Protein AF-A0A6M3J156-F1 (afdb_monomer)

Organism: NCBI:txid1070528

Solvent-accessible surface area (backbone atoms only — not comparable to full-atom values): 39904 Å² total; per-residue (Å²): 106,70,69,60,56,53,60,72,63,63,73,82,88,78,74,69,78,60,40,67,60,94,27,35,82,53,83,88,66,92,50,74,64,64,34,71,60,51,13,50,54,47,47,58,59,47,55,70,40,70,63,52,35,49,50,48,45,69,60,46,48,43,61,65,64,32,46,73,48,71,48,43,86,45,70,65,60,29,54,51,50,44,39,40,52,64,68,54,26,65,48,68,61,48,44,61,50,54,50,41,9,41,59,59,0,28,28,40,24,41,61,38,74,40,79,56,97,94,34,68,35,48,62,41,73,44,77,52,64,72,80,31,55,67,30,50,36,59,20,91,91,44,60,85,41,62,36,30,35,35,32,54,43,82,55,97,92,39,82,42,80,44,79,46,54,26,88,37,44,41,75,42,47,26,80,53,61,66,51,38,69,57,32,42,34,59,47,60,68,27,49,61,32,49,55,51,23,57,50,30,52,53,51,33,55,52,43,50,59,48,37,71,70,23,43,75,42,77,48,76,42,99,79,74,53,77,65,54,54,53,50,52,51,52,49,52,72,66,64,62,96,55,101,83,60,80,84,88,75,58,92,69,46,44,81,47,61,50,64,49,65,94,64,90,63,86,70,29,62,68,53,38,52,53,19,49,49,49,34,22,47,53,69,52,40,52,61,80,56,61,79,77,53,101,78,70,56,67,71,59,48,51,56,45,46,53,57,38,50,53,53,51,48,55,52,47,50,53,52,39,51,46,43,30,62,62,46,46,47,55,48,32,50,72,63,39,89,68,22,86,78,56,69,60,39,61,48,79,46,63,68,64,79,84,52,62,63,62,51,50,52,50,49,51,51,34,40,76,67,64,75,44,75,98,44,72,67,60,49,52,51,48,28,59,72,71,71,46,79,84,80,82,91,69,83,90,77,84,89,78,88,84,84,87,83,83,90,82,84,90,81,90,83,80,91,78,49,50,71,47,64,50,30,72,97,64,76,26,36,49,76,80,50,82,76,55,36,32,43,47,60,62,42,52,52,49,48,47,53,54,43,11,52,53,42,24,43,45,49,62,80,41,36,56,64,52,25,53,50,53,45,50,45,46,51,62,25,54,66,81,75,53,62,71,50,42,76,68,54,69,81,58,72,76,71,48,53,64,35,31,55,54,33,36,53,52,39,51,54,38,17,53,46,21,26,47,51,46,54,52,27,52,53,20,57,79,66,72,46,61,54,45,95,88,44,49,75,66,73,55,78,64,58,52,53,50,57,51,56,62,68,73,53,80,78,80,49,67,65,61,57,49,47,41,49,51,51,36,47,50,55,50,51,55,52,42,55,54,52,35,51,53,51,41,53,52,49,52,53,47,42,75,74,47,52,92,71,73,49,75,67,55,51,49,52,51,32,60,52,52,53,61,72,47,59,69,59,41,40,25,54,25,26,40,56,34,34,32,28,24,35,53,16,29,48,59,40,44,65,76,42,48,96,42,44,72,35,28,26,32,39,43,63,75,32,55,62,38,29,72,60,50,60,74,39,48,64,47,73,35,51,79,90,36,75,67,37,62,42,56,39,27,64,36,74,72,35,50,36,60,77,71,67,59,17,64,56,49,46,43,76,46,77,43,70,54,88,130

InterPro domains:
  IPR009279 Portal protein, Mu bacteriophage [PF06074] (43-366)

Radius of gyration: 37.08 Å; Cα contacts (8 Å, |Δi|>4): 904; chains: 1; bounding box: 88×98×111 Å

pLDDT: mean 84.07, std 14.84, range [25.12, 97.62]

Sequence (708 aa):
MAEREARQLIGEVGAPGTKFFHGFIDGPEFNPKLEGKTGVENIRKMRVDPQVQAAELIVTLPIRTATYSVSANDPQIQADLEEALFRRLDWDRFLRHAMLAFPFGYELMEKVVVEDQGKFWFGRLAHRDQETIERWTPNPDDQERIGSISQQVWKDGATRMLEIPGEKLFHLAWEQVGNNFAGRSGLRAAYKPWFVKETAERIGAIGIERYGLGVPKWSLPKQYSAGDLAAAVASAQSFRAGEKAYIIQPDGFEFAVVGSGEADHYQPLPWVRYSDEMIATSVLAMVLSLGKTETGSRALGETMLDLFMISLGAVADWLVAAVNDQLVRPWLRWNYPNGDDIEAGVEWSNLQLKNIQMTSEALDRLGRGLFITPDDATEDVLRTWLSLPEREKQAPASAREPERPGRRVLRDTCSGHIHAAAADNGRWWRPVRPEEQFLALREIDGRIDDGRDQVASSFRSRRKEWADDLVRQLRDAMADGDYSDVADVAIPTSFIKPARTEIVTNLREVYRYGRRAVQDERRRQKRGSRVSAQDDGARDAEERSAARLLRDEPLDSEEVSTLFTTRATRYLKSLAARMEAIAIERAMGILRSKGDLVTDSDYAEIADSLVDALDASAVNDATVLVSEALGLGRDAAAQAAADEIGSAYYSTILDRNICDVCIQSDGEEVALASERYYELMPPNKGCESIASGSNRCRCLLVYIFEEK

Mean predicted aligned error: 18.74 Å

Secondary structure (DSSP, 8-state):
-HHHHHHHTSS--S----EEETTEEESS-S-GGGSHHHHHHHHHHHTTSHHHHHHHHHHHHHHHHSEEEEEESSHHHHHHHHIIIIISS-HHHHHHHHTTHHHHSEEEEEEEEEEETTEEEEEEEEEE-GGGEEEEEE-SS-TTSEEEEEEEEEETTEEEEEEEEGGGEEEEETT--TT-TT---TTTTTHHHHHHHHHHHHHHHHHHHHHHH-EEEEEPPSS--HHHHHHHHHHHHH---STT------TT-EEEEES-SSS----SHHHHHHHHHHHHHHTT-GGGGTTSSTT--HHHHHHHHHHHHHHHHHHHHHHHHHHIIIIIHHHHHHHSTTGGG--EEEEEE--S---HHHHHHHHHHHHHTTSS---HHHHHHHHHHHTPPPPP-PPPPPP-PPPPPP--------SS-B-PPPBTTTTBSSPPPTTGGGS-HHHHHHHHHHHHHHHHHHHHTTHHHHHHHHHHHHHHHTSSS-GGGGGG----HHHHHHHHHHHHHHHHHHHHHHHHHHHHHHHHHHTT-PPPTTTTT---HHHHHHHHHHHSS----HHHHHHHHHHHHHHHHHHHHHHHHHHHHHHHHHHHHHTT---HHHHHHHHHHHHHTTHHHHHHHHHHHHHHHHHHHHHHHHHTTGGGEEEEEEE-TT-SSB-HHHHHTTT-EE-TTSHHHHHHSSSPTT-HHHHTT------EEEEEEPP-

Foldseek 3Di:
DVVVVVVVVPDDPDALPFDQDVQATPDPDPDPCCGALSVVVLLVVLCVDPLLVVLLCVLLVLLLVWDKAKDFPDPVLRVVVCCQAPVQEPNSVVSVQQSVCQSQQKWKWFFDWDDDPNAIGGNYTHTDDSNQWDGFDADPVGRLFTQWTWGFDCDPNDTDTDIDGRLRILMDGECDRGNPSSGHHLCNQLSVLSVQLVVLVVVVVVLCVPQVQAQKDKDAAPDDDPVRVVVSVVCRVPDDDDPPDDDDADPRMDIDGHNHDPDPGDDSVVSNLVSSCSSCVSSLNNLVVPPVDPDDDVVVSVVSVVVSLVVSVVVSVSSQVSCCVSPVQVSLVRGDDPSVPIDMGMDIDDSDDPPVVVVVVVCVVCCLVVVDDDDPVVVQVVCVVVVHDGDDDDDDDDDDDDDHDDDDDDDDDDDFFALQADDDPGQWSDDQDLLSQLFLLVVLLVLLLVLLVQLLVLCLVCLLVLLVQLLVQLCVCPVVVNVPSLLVRFRDPVSLVSSLVSNLVSLVVLLLVLLLRLVSSQVCLVVVNGQDPVCSPPDDPVSVVVSVVSVPDDPPPPVSSVVSSVLSSVLVRVLRVVLSVLLSVLSVVCCVVQPSNDDPVSSVVSSVCSSPVCSLLSSLSSSQSSLLSSLNSNLVNCVVVLVFFPWKAKAPRSPSGAGPVSVVRHGPIGRRPDPVNVCSRPVHVPGVCVVVSSNRDDMYIRTDTHDD

Structure (mmCIF, N/CA/C/O backbone):
data_AF-A0A6M3J156-F1
#
_entry.id   AF-A0A6M3J156-F1
#
loop_
_atom_site.group_PDB
_atom_site.id
_atom_site.type_symbol
_atom_site.label_atom_id
_atom_site.label_alt_id
_atom_site.label_comp_id
_atom_site.label_asym_id
_atom_site.label_entity_id
_atom_site.label_seq_id
_atom_site.pdbx_PDB_ins_code
_atom_site.Cartn_x
_atom_site.Cartn_y
_atom_site.Cartn_z
_atom_site.occupancy
_atom_site.B_iso_or_equiv
_atom_site.auth_seq_id
_atom_site.auth_comp_id
_atom_site.auth_asym_id
_atom_site.auth_atom_id
_atom_site.pdbx_PDB_model_num
ATOM 1 N N . MET A 1 1 ? -18.334 50.819 15.637 1.00 69.81 1 MET A N 1
ATOM 2 C CA . MET A 1 1 ? -17.544 50.502 14.427 1.00 69.81 1 MET A CA 1
ATOM 3 C C . MET A 1 1 ? -17.736 49.052 14.030 1.00 69.81 1 MET A C 1
ATOM 5 O O . MET A 1 1 ? -18.282 48.861 12.959 1.00 69.81 1 MET A O 1
ATOM 9 N N . ALA A 1 2 ? -17.476 48.087 14.918 1.00 73.88 2 ALA A N 1
ATOM 10 C CA . ALA A 1 2 ? -17.680 46.654 14.658 1.00 73.88 2 ALA A CA 1
ATOM 11 C C . ALA A 1 2 ? -19.060 46.279 14.071 1.00 73.88 2 ALA A C 1
ATOM 13 O O . ALA A 1 2 ? -19.130 45.544 13.099 1.00 73.88 2 ALA A O 1
ATOM 14 N N . GLU A 1 3 ? -20.168 46.832 14.581 1.00 83.25 3 GLU A N 1
ATOM 15 C CA . GLU A 1 3 ? -21.504 46.551 14.018 1.00 83.25 3 GLU A CA 1
ATOM 16 C C . GLU A 1 3 ? -21.686 47.113 12.597 1.00 83.25 3 GLU A C 1
ATOM 18 O O . GLU A 1 3 ? -22.326 46.503 11.747 1.00 83.25 3 GLU A O 1
ATOM 23 N N . ARG A 1 4 ? -21.106 48.284 12.313 1.00 82.25 4 ARG A N 1
ATOM 24 C CA . ARG A 1 4 ? -21.159 48.898 10.981 1.00 82.25 4 ARG A CA 1
ATOM 25 C C . ARG A 1 4 ? -20.287 48.127 9.992 1.00 82.25 4 ARG A C 1
ATOM 27 O O . ARG A 1 4 ? -20.709 47.954 8.857 1.00 82.25 4 ARG A O 1
ATOM 34 N N . GLU A 1 5 ? -19.116 47.673 10.430 1.00 83.81 5 GLU A N 1
ATOM 35 C CA . GLU A 1 5 ? -18.239 46.781 9.665 1.00 83.81 5 GLU A CA 1
ATOM 36 C C . GLU A 1 5 ? -18.951 45.456 9.373 1.00 83.81 5 GLU A C 1
ATOM 38 O O . GLU A 1 5 ? -19.035 45.063 8.219 1.00 83.81 5 GLU A O 1
ATOM 43 N N . ALA A 1 6 ? -19.589 44.833 10.369 1.00 84.81 6 ALA A N 1
ATOM 44 C CA . ALA A 1 6 ? -20.361 43.606 10.173 1.00 84.81 6 ALA A CA 1
ATOM 45 C C . ALA A 1 6 ? -21.540 43.798 9.203 1.00 84.81 6 ALA A C 1
ATOM 47 O O . ALA A 1 6 ? -21.751 42.977 8.318 1.00 84.81 6 ALA A O 1
ATOM 48 N N . ARG A 1 7 ? -22.278 44.913 9.301 1.00 84.81 7 ARG A N 1
ATOM 49 C CA . ARG A 1 7 ? -23.376 45.227 8.367 1.00 84.81 7 ARG A CA 1
ATOM 50 C C . ARG A 1 7 ? -22.904 45.432 6.926 1.00 84.81 7 ARG A C 1
ATOM 52 O O . ARG A 1 7 ? -23.684 45.193 6.013 1.00 84.81 7 ARG A O 1
ATOM 59 N N . GLN A 1 8 ? -21.664 45.879 6.714 1.00 85.44 8 GLN A N 1
ATOM 60 C CA . GLN A 1 8 ? -21.074 45.998 5.375 1.00 85.44 8 GLN A CA 1
ATOM 61 C C . GLN A 1 8 ? -20.687 44.643 4.767 1.00 85.44 8 GLN A C 1
ATOM 63 O O . GLN A 1 8 ? -20.471 44.578 3.562 1.00 85.44 8 GLN A O 1
ATOM 68 N N . LEU A 1 9 ? -20.618 43.587 5.579 1.00 85.62 9 LEU A N 1
ATOM 69 C CA . LEU A 1 9 ? -20.323 42.216 5.157 1.00 85.62 9 LEU A CA 1
ATOM 70 C C . LEU A 1 9 ? -21.594 41.368 4.948 1.00 85.62 9 LEU A C 1
ATOM 72 O O . LEU A 1 9 ? -21.487 40.172 4.701 1.00 85.62 9 LEU A O 1
ATOM 76 N N . ILE A 1 10 ? -22.796 41.950 5.076 1.00 86.94 10 ILE A N 1
ATOM 77 C CA . ILE A 1 10 ? -24.058 41.229 4.859 1.00 86.94 10 ILE A CA 1
ATOM 78 C C . ILE A 1 10 ? -24.298 41.042 3.359 1.00 86.94 10 ILE A C 1
ATOM 80 O O . ILE A 1 10 ? -24.447 42.021 2.627 1.00 86.94 10 ILE A O 1
ATOM 84 N N . GLY A 1 11 ? -24.450 39.782 2.953 1.00 80.81 11 GLY A N 1
ATOM 85 C CA . GLY A 1 11 ? -24.764 39.389 1.584 1.00 80.81 11 GLY A CA 1
ATOM 86 C C . GLY A 1 11 ? -23.532 39.313 0.687 1.00 80.81 11 GLY A C 1
ATOM 87 O O . GLY A 1 11 ? -22.552 40.041 0.852 1.00 80.81 11 GLY A O 1
ATOM 88 N N . GLU A 1 12 ? -23.590 38.417 -0.289 1.00 80.56 12 GLU A N 1
ATOM 89 C CA . GLU A 1 12 ? -22.536 38.264 -1.283 1.00 80.56 12 GLU A CA 1
ATOM 90 C C . GLU A 1 12 ? -22.687 39.311 -2.391 1.00 80.56 12 GLU A C 1
ATOM 92 O O . GLU A 1 12 ? -23.768 39.515 -2.941 1.00 80.56 12 GLU A O 1
ATOM 97 N N . VAL A 1 13 ? -21.591 40.001 -2.718 1.00 84.00 13 VAL A N 1
ATOM 98 C CA . VAL A 1 13 ? -21.544 40.969 -3.833 1.00 84.00 13 VAL A CA 1
ATOM 99 C C . VAL A 1 13 ? -21.014 40.319 -5.117 1.00 84.00 13 VAL A C 1
ATOM 101 O O . VAL A 1 13 ? -21.367 40.736 -6.219 1.00 84.00 13 VAL A O 1
ATOM 104 N N . GLY A 1 14 ? -20.122 39.334 -4.979 1.00 82.31 14 GLY A N 1
ATOM 105 C CA . GLY A 1 14 ? -19.512 38.610 -6.094 1.00 82.31 14 GLY A CA 1
ATOM 106 C C . GLY A 1 14 ? -20.359 37.431 -6.572 1.00 82.31 14 GLY A C 1
ATOM 107 O O . GLY A 1 14 ? -21.417 37.151 -6.025 1.00 82.31 14 GLY A O 1
ATOM 108 N N . ALA A 1 15 ? -19.863 36.730 -7.592 1.00 81.38 15 ALA A N 1
ATOM 109 C CA . ALA A 1 15 ? -20.414 35.452 -8.034 1.00 81.38 15 ALA A CA 1
ATOM 110 C C . ALA A 1 15 ? -19.278 34.419 -8.176 1.00 81.38 15 ALA A C 1
ATOM 112 O O . ALA A 1 15 ? -18.161 34.818 -8.525 1.00 81.38 15 ALA A O 1
ATOM 113 N N . PRO A 1 16 ? -19.537 33.109 -8.005 1.00 80.69 16 PRO A N 1
ATOM 114 C CA . PRO A 1 16 ? -18.493 32.068 -8.003 1.00 80.69 16 PRO A CA 1
ATOM 115 C C . PRO A 1 16 ? -17.744 31.846 -9.330 1.00 80.69 16 PRO A C 1
ATOM 117 O O . PRO A 1 16 ? -16.822 31.039 -9.400 1.00 80.69 16 PRO A O 1
ATOM 120 N N . GLY A 1 17 ? -18.119 32.547 -10.406 1.00 80.75 17 GLY A N 1
ATOM 121 C CA . GLY A 1 17 ? -17.396 32.555 -11.685 1.00 80.75 17 GLY A CA 1
ATOM 122 C C . GLY A 1 17 ? -17.684 31.371 -12.617 1.00 80.75 17 GLY A C 1
ATOM 123 O O . GLY A 1 17 ? -17.325 31.432 -13.794 1.00 80.75 17 GLY A O 1
ATOM 124 N N . THR A 1 18 ? -18.371 30.329 -12.140 1.00 85.81 18 THR A N 1
ATOM 125 C CA . THR A 1 18 ? -18.847 29.210 -12.967 1.00 85.81 18 THR A CA 1
ATOM 126 C C . THR A 1 18 ? -19.928 29.682 -13.937 1.00 85.81 18 THR A C 1
ATOM 128 O O . THR A 1 18 ? -20.921 30.290 -13.535 1.00 85.81 18 THR A O 1
ATOM 131 N N . LYS A 1 19 ? -19.756 29.394 -15.230 1.00 85.69 19 LYS A N 1
ATOM 132 C CA . LYS A 1 19 ? -20.723 29.771 -16.264 1.00 85.69 19 LYS A CA 1
ATOM 133 C C . LYS A 1 19 ? -21.687 28.624 -16.524 1.00 85.69 19 LYS A C 1
ATOM 135 O O . LYS A 1 19 ? -21.266 27.511 -16.816 1.00 85.69 19 LYS A O 1
ATOM 140 N N . PHE A 1 20 ? -22.980 28.925 -16.476 1.00 86.62 20 PHE A N 1
ATOM 141 C CA . PHE A 1 20 ? -24.035 28.004 -16.882 1.00 86.62 20 PHE A CA 1
ATOM 142 C C . PHE A 1 20 ? -24.630 28.483 -18.205 1.00 86.62 20 PHE A C 1
ATOM 144 O O . PHE A 1 20 ? -25.342 29.486 -18.246 1.00 86.62 20 PHE A O 1
ATOM 151 N N . PHE A 1 21 ? -24.355 27.772 -19.296 1.00 85.06 21 PHE A N 1
ATOM 152 C CA . PHE A 1 21 ? -24.953 28.051 -20.600 1.00 85.06 21 PHE A CA 1
ATOM 153 C C . PHE A 1 21 ? -26.092 27.062 -20.859 1.00 85.06 21 PHE A C 1
ATOM 155 O O . PHE A 1 21 ? -25.854 25.882 -21.087 1.00 85.06 21 PHE A O 1
ATOM 162 N N . HIS A 1 22 ? -27.349 27.514 -20.775 1.00 85.06 22 HIS A N 1
ATOM 163 C CA . HIS A 1 22 ? -28.542 26.649 -20.878 1.00 85.06 22 HIS A CA 1
ATOM 164 C C . HIS A 1 22 ? -28.517 25.412 -19.951 1.00 85.06 22 HIS A C 1
ATOM 166 O O . HIS A 1 22 ? -29.033 24.349 -20.303 1.00 85.06 22 HIS A O 1
ATOM 172 N N . GLY A 1 23 ? -27.920 25.556 -18.764 1.00 83.50 23 GLY A N 1
ATOM 173 C CA . GLY A 1 23 ? -27.768 24.486 -17.774 1.00 83.50 23 GLY A CA 1
ATOM 174 C C . GLY A 1 23 ? -26.565 23.562 -17.999 1.00 83.50 23 GLY A C 1
ATOM 175 O O . GLY A 1 23 ? -26.353 22.647 -17.209 1.00 83.50 23 GLY A O 1
ATOM 176 N N . PHE A 1 24 ? -25.756 23.793 -19.035 1.00 86.69 24 PHE A N 1
ATOM 177 C CA . PHE A 1 24 ? -24.446 23.159 -19.183 1.00 86.69 24 PHE A CA 1
ATOM 178 C C . PHE A 1 24 ? -23.390 23.979 -18.443 1.00 86.69 24 PHE A C 1
ATOM 180 O O . PHE A 1 24 ? -23.372 25.205 -18.552 1.00 86.69 24 PHE A O 1
ATOM 187 N N . ILE A 1 25 ? -22.521 23.303 -17.695 1.00 86.50 25 ILE A N 1
ATOM 188 C CA . ILE A 1 25 ? -21.391 23.936 -17.013 1.00 86.50 25 ILE A CA 1
ATOM 189 C C . ILE A 1 25 ? -20.297 24.177 -18.060 1.00 86.50 25 ILE A C 1
ATOM 191 O O . ILE A 1 25 ? -19.773 23.221 -18.621 1.00 86.50 25 ILE A O 1
ATOM 195 N N . ASP A 1 26 ? -19.982 25.441 -18.330 1.00 75.56 26 ASP A N 1
ATOM 196 C CA . ASP A 1 26 ? -19.027 25.873 -19.356 1.00 75.56 26 ASP A CA 1
ATOM 197 C C . ASP A 1 26 ? -17.681 26.288 -18.734 1.00 75.56 26 ASP A C 1
ATOM 199 O O . ASP A 1 26 ? -17.637 27.009 -17.730 1.00 75.56 26 ASP A O 1
ATOM 203 N N . GLY A 1 27 ? -16.577 25.860 -19.355 1.00 66.19 27 GLY A N 1
ATOM 204 C CA . GLY A 1 27 ? -15.233 26.383 -19.097 1.00 66.19 27 GLY A CA 1
ATOM 205 C C . GLY A 1 27 ? -14.320 25.748 -18.026 1.00 66.19 27 GLY A C 1
ATOM 206 O O . GLY A 1 27 ? -13.192 26.240 -17.932 1.00 66.19 27 GLY A O 1
ATOM 207 N N . PRO A 1 28 ? -14.672 24.711 -17.230 1.00 70.31 28 PRO A N 1
ATOM 208 C CA . PRO A 1 28 ? -13.710 24.125 -16.287 1.00 70.31 28 PRO A CA 1
ATOM 209 C C . PRO A 1 28 ? -12.743 23.119 -16.939 1.00 70.31 28 PRO A C 1
ATOM 211 O O . PRO A 1 28 ? -11.642 22.909 -16.430 1.00 70.31 28 PRO A O 1
ATOM 214 N N . GLU A 1 29 ? -13.127 22.496 -18.058 1.00 86.00 29 GLU A N 1
ATOM 215 C CA . GLU A 1 29 ? -12.377 21.409 -18.692 1.00 86.00 29 GLU A CA 1
ATOM 216 C C . GLU A 1 29 ? -11.803 21.834 -20.054 1.00 86.00 29 GLU A C 1
ATOM 218 O O . GLU A 1 29 ? -12.529 22.253 -20.947 1.00 86.00 29 GLU A O 1
ATOM 223 N N . PHE A 1 30 ? -10.482 21.708 -20.231 1.00 86.00 30 PHE A N 1
ATOM 224 C CA . PHE A 1 30 ? -9.795 22.088 -21.475 1.00 86.00 30 PHE A CA 1
ATOM 225 C C . PHE A 1 30 ? -9.715 20.951 -22.498 1.00 86.00 30 PHE A C 1
ATOM 227 O O . PHE A 1 30 ? -9.398 21.189 -23.663 1.00 86.00 30 PHE A O 1
ATOM 234 N N . ASN A 1 31 ? -9.913 19.705 -22.064 1.00 89.44 31 ASN A N 1
ATOM 235 C CA . ASN A 1 31 ? -9.905 18.536 -22.926 1.00 89.44 31 ASN A CA 1
ATOM 236 C C . ASN A 1 31 ? -11.350 18.140 -23.267 1.00 89.44 31 ASN A C 1
ATOM 238 O O . ASN A 1 31 ? -12.006 17.531 -22.423 1.00 89.44 31 ASN A O 1
ATOM 242 N N . PRO A 1 32 ? -11.819 18.340 -24.514 1.00 89.75 32 PRO A N 1
ATOM 243 C CA . PRO A 1 32 ? -13.193 18.005 -24.906 1.00 89.75 32 PRO A CA 1
ATOM 244 C C . PRO A 1 32 ? -13.549 16.523 -24.721 1.00 89.75 32 PRO A C 1
ATOM 246 O O . PRO A 1 32 ? -14.716 16.156 -24.630 1.00 89.75 32 PRO A O 1
ATOM 249 N N . LYS A 1 33 ? -12.545 15.635 -24.655 1.00 91.38 33 LYS A N 1
ATOM 250 C CA . LYS A 1 33 ? -12.758 14.206 -24.379 1.00 91.38 33 LYS A CA 1
ATOM 251 C C . LYS A 1 33 ? -13.113 13.923 -22.918 1.00 91.38 33 LYS A C 1
ATOM 253 O O . LYS A 1 33 ? -13.536 12.815 -22.617 1.00 91.38 33 LYS A O 1
ATOM 258 N N . LEU A 1 34 ? -12.905 14.876 -22.019 1.00 91.00 34 LEU A N 1
ATOM 259 C CA . LEU A 1 34 ? -13.173 14.750 -20.585 1.00 91.00 34 LEU A CA 1
ATOM 260 C C . LEU A 1 34 ? -14.306 15.667 -20.120 1.00 91.00 34 LEU A C 1
ATOM 262 O O . LEU A 1 34 ? -14.594 15.732 -18.931 1.00 91.00 34 LEU A O 1
ATOM 266 N N . GLU A 1 35 ? -14.972 16.332 -21.059 1.00 88.50 35 GLU A N 1
ATOM 267 C CA . GLU A 1 35 ? -16.055 17.262 -20.790 1.00 88.50 35 GLU A CA 1
ATOM 268 C C . GLU A 1 35 ? -17.420 16.560 -20.848 1.00 88.50 35 GLU A C 1
ATOM 270 O O . GLU A 1 35 ? -17.689 15.740 -21.737 1.00 88.50 35 GLU A O 1
ATOM 275 N N . GLY A 1 36 ? -18.294 16.889 -19.892 1.00 87.19 36 GLY A N 1
ATOM 276 C CA . GLY A 1 36 ? -19.679 16.421 -19.845 1.00 87.19 36 GLY A CA 1
ATOM 277 C C . GLY A 1 36 ? -19.823 14.901 -19.990 1.00 87.19 36 GLY A C 1
ATOM 278 O O . GLY A 1 36 ? -19.045 14.120 -19.438 1.00 87.19 36 GLY A O 1
ATOM 279 N N . LYS A 1 37 ? -20.822 14.468 -20.768 1.00 88.19 37 LYS A N 1
ATOM 280 C CA . LYS A 1 37 ? -21.113 13.042 -20.996 1.00 88.19 37 LYS A CA 1
ATOM 281 C C . LYS A 1 37 ? -19.975 12.288 -21.682 1.00 88.19 37 LYS A C 1
ATOM 283 O O . LYS A 1 37 ? -19.710 11.141 -21.333 1.00 88.19 37 LYS A O 1
ATOM 288 N N . THR A 1 38 ? -19.280 12.934 -22.619 1.00 90.81 38 THR A N 1
ATOM 289 C CA . THR A 1 38 ? -18.108 12.354 -23.291 1.00 90.81 38 THR A CA 1
ATOM 290 C C . THR A 1 38 ? -17.018 12.015 -22.277 1.00 90.81 38 THR A C 1
ATOM 292 O O . THR A 1 38 ? -16.377 10.968 -22.373 1.00 90.81 38 THR A O 1
ATOM 295 N N . GLY A 1 39 ? -16.833 12.880 -21.275 1.00 92.31 39 GLY A N 1
ATOM 296 C CA . GLY A 1 39 ? -15.929 12.620 -20.164 1.00 92.31 39 GLY A CA 1
ATOM 297 C C . GLY A 1 39 ? -16.341 11.416 -19.335 1.00 92.31 39 GLY A C 1
ATOM 298 O O . GLY A 1 39 ? -15.516 10.529 -19.129 1.00 92.31 39 GLY A O 1
ATOM 299 N N . VAL A 1 40 ? -17.613 11.332 -18.938 1.00 93.12 40 VAL A N 1
ATOM 300 C CA . VAL A 1 40 ? -18.149 10.178 -18.191 1.00 93.12 40 VAL A CA 1
ATOM 301 C C . VAL A 1 40 ? -17.904 8.864 -18.945 1.00 93.12 40 VAL A C 1
ATOM 303 O O . VAL A 1 40 ? -17.411 7.897 -18.359 1.00 93.12 40 VAL A O 1
ATOM 306 N N . GLU A 1 41 ? -18.155 8.837 -20.256 1.00 93.94 41 GLU A N 1
ATOM 307 C CA . GLU A 1 41 ? -17.917 7.658 -21.095 1.00 93.94 41 GLU A CA 1
ATOM 308 C C . GLU A 1 41 ? -16.427 7.271 -21.141 1.00 93.94 41 GLU A C 1
ATOM 310 O O . GLU A 1 41 ? -16.072 6.098 -21.003 1.00 93.94 41 GLU A O 1
ATOM 315 N N . ASN A 1 42 ? -15.528 8.246 -21.310 1.00 94.56 42 ASN A N 1
ATOM 316 C CA . ASN A 1 42 ? -14.091 7.975 -21.364 1.00 94.56 42 ASN A CA 1
ATOM 317 C C . ASN A 1 42 ? -13.526 7.539 -20.011 1.00 94.56 42 ASN A C 1
ATOM 319 O O . ASN A 1 42 ? -12.725 6.607 -19.977 1.00 94.56 42 ASN A O 1
ATOM 323 N N . ILE A 1 43 ? -13.983 8.125 -18.902 1.00 95.94 43 ILE A N 1
ATOM 324 C CA . ILE A 1 43 ? -13.648 7.639 -17.559 1.00 95.94 43 ILE A CA 1
ATOM 325 C C . ILE A 1 43 ? -14.086 6.182 -17.402 1.00 95.94 43 ILE A C 1
ATOM 327 O O . ILE A 1 43 ? -13.319 5.360 -16.907 1.00 95.94 43 ILE A O 1
ATOM 331 N N . ARG A 1 44 ? -15.281 5.809 -17.871 1.00 94.62 44 ARG A N 1
ATOM 332 C CA . ARG A 1 44 ? -15.729 4.413 -17.803 1.00 94.62 44 ARG A CA 1
ATOM 333 C C . ARG A 1 44 ? -14.819 3.465 -18.582 1.00 94.62 44 ARG A C 1
ATOM 335 O O . ARG A 1 44 ? -14.533 2.379 -18.087 1.00 94.62 44 ARG A O 1
ATOM 342 N N . LYS A 1 45 ? -14.337 3.872 -19.761 1.00 95.06 45 LYS A N 1
ATOM 343 C CA . LYS A 1 45 ? -13.345 3.098 -20.529 1.00 95.06 45 LYS A CA 1
ATOM 344 C C . LYS A 1 45 ? -12.040 2.943 -19.753 1.00 95.06 45 LYS A C 1
ATOM 346 O O . LYS A 1 45 ? -11.516 1.838 -19.684 1.00 95.06 45 LYS A O 1
ATOM 351 N N . MET A 1 46 ? -11.561 4.014 -19.116 1.00 96.38 46 MET A N 1
ATOM 352 C CA . MET A 1 46 ? -10.348 3.966 -18.294 1.00 96.38 46 MET A CA 1
ATOM 353 C C . MET A 1 46 ? -10.457 2.959 -17.146 1.00 96.38 46 MET A C 1
ATOM 355 O O . MET A 1 46 ? -9.484 2.282 -16.852 1.00 96.38 46 MET A O 1
ATOM 359 N N . ARG A 1 47 ? -11.630 2.813 -16.518 1.00 94.81 47 ARG A N 1
ATOM 360 C CA . ARG A 1 47 ? -11.844 1.883 -15.388 1.00 94.81 47 ARG A CA 1
ATOM 361 C C . ARG A 1 47 ? -11.691 0.399 -15.749 1.00 94.81 47 ARG A C 1
ATOM 363 O O . ARG A 1 47 ? -11.681 -0.437 -14.851 1.00 94.81 47 ARG A O 1
ATOM 370 N N . VAL A 1 48 ? -11.599 0.067 -17.038 1.00 94.19 48 VAL A N 1
ATOM 371 C CA . VAL A 1 48 ? -11.283 -1.290 -17.511 1.00 94.19 48 VAL A CA 1
ATOM 372 C C . VAL A 1 48 ? -9.779 -1.579 -17.410 1.00 94.19 48 VAL A C 1
ATOM 374 O O . VAL A 1 48 ? -9.394 -2.741 -17.296 1.00 94.19 48 VAL A O 1
ATOM 377 N N . ASP A 1 49 ? -8.927 -0.547 -17.418 1.00 95.62 49 ASP A N 1
ATOM 378 C CA . ASP A 1 49 ? -7.485 -0.709 -17.241 1.00 95.62 49 ASP A CA 1
ATOM 379 C C . ASP A 1 49 ? -7.163 -1.176 -15.804 1.00 95.62 49 ASP A C 1
ATOM 381 O O . ASP A 1 49 ? -7.607 -0.538 -14.843 1.00 95.62 49 ASP A O 1
ATOM 385 N N . PRO A 1 50 ? -6.360 -2.245 -15.621 1.00 94.12 50 PRO A N 1
ATOM 386 C CA . PRO A 1 50 ? -6.072 -2.795 -14.295 1.00 94.12 50 PRO A CA 1
ATOM 387 C C . PRO A 1 50 ? -5.393 -1.815 -13.333 1.00 94.12 50 PRO A C 1
ATOM 389 O O . PRO A 1 50 ? -5.662 -1.842 -12.134 1.00 94.12 50 PRO A O 1
ATOM 392 N N . GLN A 1 51 ? -4.513 -0.945 -13.835 1.00 94.69 51 GLN A N 1
ATOM 393 C CA . GLN A 1 51 ? -3.779 0.003 -13.000 1.00 94.69 51 GLN A CA 1
ATOM 394 C C . GLN A 1 51 ? -4.666 1.189 -12.610 1.00 94.69 51 GLN A C 1
ATOM 396 O O . GLN A 1 51 ? -4.618 1.638 -11.465 1.00 94.69 51 GLN A O 1
ATOM 401 N N . VAL A 1 52 ? -5.512 1.673 -13.524 1.00 96.62 52 VAL A N 1
ATOM 402 C CA . VAL A 1 52 ? -6.542 2.673 -13.201 1.00 96.62 52 VAL A CA 1
ATOM 403 C C . VAL A 1 52 ? -7.535 2.107 -12.188 1.00 96.62 52 VAL A C 1
ATOM 405 O O . VAL A 1 52 ? -7.868 2.782 -11.215 1.00 96.62 52 VAL A O 1
ATOM 408 N N . GLN A 1 53 ? -7.972 0.859 -12.368 1.00 95.38 53 GLN A N 1
ATOM 409 C CA . GLN A 1 53 ? -8.864 0.194 -11.424 1.00 95.38 53 GLN A CA 1
ATOM 410 C C . GLN A 1 53 ? -8.208 0.041 -10.045 1.00 95.38 53 GLN A C 1
ATOM 412 O O . GLN A 1 53 ? -8.851 0.310 -9.033 1.00 95.38 53 GLN A O 1
ATOM 417 N N . ALA A 1 54 ? -6.927 -0.332 -9.984 1.00 94.38 54 ALA A N 1
ATOM 418 C CA . ALA A 1 54 ? -6.182 -0.386 -8.728 1.00 94.38 54 ALA A CA 1
ATOM 419 C C . ALA A 1 54 ? -6.103 0.993 -8.046 1.00 94.38 54 ALA A C 1
ATOM 421 O O . ALA A 1 54 ? -6.320 1.087 -6.838 1.00 94.38 54 ALA A O 1
ATOM 422 N N . ALA A 1 55 ? -5.863 2.059 -8.817 1.00 94.31 55 ALA A N 1
ATOM 423 C CA . ALA A 1 55 ? -5.842 3.438 -8.325 1.00 94.31 55 ALA A CA 1
ATOM 424 C C . ALA A 1 55 ? -7.215 3.916 -7.805 1.00 94.31 55 ALA A C 1
ATOM 426 O O . ALA A 1 55 ? -7.278 4.656 -6.829 1.00 94.31 55 ALA A O 1
ATOM 427 N N . GLU A 1 56 ? -8.324 3.471 -8.402 1.00 95.31 56 GLU A N 1
ATOM 428 C CA . GLU A 1 56 ? -9.674 3.727 -7.880 1.00 95.31 56 GLU A CA 1
ATOM 429 C C . GLU A 1 56 ? -9.956 2.922 -6.602 1.00 95.31 56 GLU A C 1
ATOM 431 O O . GLU A 1 56 ? -10.461 3.454 -5.611 1.00 95.31 56 GLU A O 1
ATOM 436 N N . LEU A 1 57 ? -9.638 1.627 -6.600 1.00 93.69 57 LEU A N 1
ATOM 437 C CA . LEU A 1 57 ? -9.949 0.734 -5.484 1.00 93.69 57 LEU A CA 1
ATOM 438 C C . LEU A 1 57 ? -9.157 1.081 -4.224 1.00 93.69 57 LEU A C 1
ATOM 440 O O . LEU A 1 57 ? -9.716 1.013 -3.130 1.00 93.69 57 LEU A O 1
ATOM 444 N N . ILE A 1 58 ? -7.894 1.491 -4.360 1.00 92.06 58 ILE A N 1
ATOM 445 C CA . ILE A 1 58 ? -7.075 1.865 -3.202 1.00 92.06 58 ILE A CA 1
ATOM 446 C C . ILE A 1 58 ? -7.606 3.118 -2.490 1.00 92.06 58 ILE A C 1
ATOM 448 O O . ILE A 1 58 ? -7.410 3.253 -1.288 1.00 92.06 58 ILE A O 1
ATOM 452 N N . VAL A 1 59 ? -8.325 3.997 -3.197 1.00 92.88 59 VAL A N 1
ATOM 453 C CA . VAL A 1 59 ? -8.996 5.163 -2.600 1.00 92.88 59 VAL A CA 1
ATOM 454 C C . VAL A 1 59 ? -10.364 4.788 -2.035 1.00 92.88 59 VAL A C 1
ATOM 456 O O . VAL A 1 59 ? -10.706 5.162 -0.919 1.00 92.88 59 VAL A O 1
ATOM 459 N N . THR A 1 60 ? -11.163 4.032 -2.787 1.00 93.69 60 THR A N 1
ATOM 460 C CA . THR A 1 60 ? -12.581 3.809 -2.456 1.00 93.69 60 THR A CA 1
ATOM 461 C C . THR A 1 60 ? -12.818 2.704 -1.425 1.00 93.69 60 THR A C 1
ATOM 463 O O . THR A 1 60 ? -13.764 2.798 -0.642 1.00 93.69 60 THR A O 1
ATOM 466 N N . LEU A 1 61 ? -11.994 1.651 -1.395 1.00 92.56 61 LEU A N 1
ATOM 467 C CA . LEU A 1 61 ? -12.181 0.534 -0.464 1.00 92.56 61 LEU A CA 1
ATOM 468 C C . LEU A 1 61 ? -11.954 0.930 1.001 1.00 92.56 61 LEU A C 1
ATOM 470 O O . LEU A 1 61 ? -12.831 0.598 1.798 1.00 92.56 61 LEU A O 1
ATOM 474 N N . PRO A 1 62 ? -10.881 1.661 1.375 1.00 91.56 62 PRO A N 1
ATOM 475 C CA . PRO A 1 62 ? -10.665 2.056 2.767 1.00 91.56 62 PRO A CA 1
ATOM 476 C C . PRO A 1 62 ? -11.822 2.873 3.343 1.00 91.56 62 PRO A C 1
ATOM 478 O O . PRO A 1 62 ? -12.247 2.617 4.467 1.00 91.56 62 PRO A O 1
ATOM 481 N N . ILE A 1 63 ? -12.387 3.788 2.547 1.00 93.44 63 ILE A N 1
ATOM 482 C CA . ILE A 1 63 ? -13.558 4.586 2.935 1.00 93.44 63 ILE A CA 1
ATOM 483 C C . ILE A 1 63 ? -14.758 3.674 3.200 1.00 93.44 63 ILE A C 1
ATOM 485 O O . ILE A 1 63 ? -15.429 3.801 4.215 1.00 93.44 63 ILE A O 1
ATOM 489 N N . ARG A 1 64 ? -15.000 2.685 2.333 1.00 91.88 64 ARG A N 1
ATOM 490 C CA . ARG A 1 64 ? -16.103 1.726 2.510 1.00 91.88 64 ARG A CA 1
ATOM 491 C C . ARG A 1 64 ? -15.929 0.808 3.720 1.00 91.88 64 ARG A C 1
ATOM 493 O O . ARG A 1 64 ? -16.925 0.362 4.277 1.00 91.88 64 ARG A O 1
ATOM 500 N N . THR A 1 65 ? -14.690 0.502 4.101 1.00 88.25 65 THR A N 1
ATOM 501 C CA . THR A 1 65 ? -14.373 -0.348 5.260 1.00 88.25 65 THR A CA 1
ATOM 502 C C . THR A 1 65 ? -14.230 0.423 6.569 1.00 88.25 65 THR A C 1
ATOM 504 O O . THR A 1 65 ? -14.073 -0.206 7.617 1.00 88.25 65 THR A O 1
ATOM 507 N N . ALA A 1 66 ? -14.266 1.758 6.526 1.00 90.06 66 ALA A N 1
ATOM 508 C CA . ALA A 1 66 ? -14.217 2.588 7.719 1.00 90.06 66 ALA A CA 1
ATOM 509 C C . ALA A 1 66 ? -15.394 2.268 8.651 1.00 90.06 66 ALA A C 1
ATOM 511 O O . ALA A 1 66 ? -16.478 1.863 8.225 1.00 90.06 66 ALA A O 1
ATOM 512 N N . THR A 1 67 ? -15.176 2.447 9.950 1.00 88.38 67 THR A N 1
ATOM 513 C CA . THR A 1 67 ? -16.237 2.303 10.947 1.00 88.38 67 THR A CA 1
ATOM 514 C C . THR A 1 67 ? -16.971 3.629 11.073 1.00 88.38 67 THR A C 1
ATOM 516 O O . THR A 1 67 ? -16.346 4.641 11.377 1.00 88.38 67 THR A O 1
ATOM 519 N N . TYR A 1 68 ? -18.284 3.618 10.858 1.00 92.38 68 TYR A N 1
ATOM 520 C CA . TYR A 1 68 ? -19.141 4.791 11.010 1.00 92.38 68 TYR A CA 1
ATOM 521 C C . TYR A 1 68 ? -19.969 4.662 12.284 1.00 92.38 68 TYR A C 1
ATOM 523 O O . TYR A 1 68 ? -20.563 3.613 12.532 1.00 92.38 68 TYR A O 1
ATOM 531 N N . SER A 1 69 ? -20.012 5.726 13.076 1.00 91.62 69 SER A N 1
ATOM 532 C CA . SER A 1 69 ? -20.776 5.805 14.322 1.00 91.62 69 SER A CA 1
ATOM 533 C C . SER A 1 69 ? -21.561 7.106 14.381 1.00 91.62 69 SER A C 1
ATOM 535 O O . SER A 1 69 ? -21.233 8.068 13.691 1.00 91.62 69 SER A O 1
ATOM 537 N N . VAL A 1 70 ? -22.607 7.134 15.200 1.00 94.00 70 VAL A N 1
ATOM 538 C CA . VAL A 1 70 ? -23.392 8.343 15.455 1.00 94.00 70 VAL A CA 1
ATOM 539 C C . VAL A 1 70 ? -23.030 8.895 16.829 1.00 94.00 70 VAL A C 1
ATOM 541 O O . VAL A 1 70 ? -22.886 8.138 17.785 1.00 94.00 70 VAL A O 1
ATOM 544 N N . SER A 1 71 ? -22.926 10.215 16.918 1.00 91.25 71 SER A N 1
ATOM 545 C CA . SER A 1 71 ? -22.747 10.975 18.151 1.00 91.25 71 SER A CA 1
ATOM 546 C C . SER A 1 71 ? -23.916 11.948 18.300 1.00 91.25 71 SER A C 1
ATOM 548 O O . SER A 1 71 ? -24.242 12.663 17.350 1.00 91.25 71 SER A O 1
ATOM 550 N N . ALA A 1 72 ? -24.588 11.951 19.454 1.00 92.56 72 ALA A N 1
ATOM 551 C CA . ALA A 1 72 ? -25.622 12.930 19.790 1.00 92.56 72 ALA A CA 1
ATOM 552 C C . ALA A 1 72 ? -25.700 13.150 21.308 1.00 92.56 72 ALA A C 1
ATOM 554 O O . ALA A 1 72 ? -25.476 12.228 22.089 1.00 92.56 72 ALA A O 1
ATOM 555 N N . ASN A 1 73 ? -26.086 14.357 21.729 1.00 88.62 73 ASN A N 1
ATOM 556 C CA . ASN A 1 73 ? -26.226 14.684 23.156 1.00 88.62 73 ASN A CA 1
ATOM 557 C C . ASN A 1 73 ? -27.405 13.953 23.840 1.00 88.62 73 ASN A C 1
ATOM 559 O O . ASN A 1 73 ? -27.379 13.739 25.052 1.00 88.62 73 ASN A O 1
ATOM 563 N N . ASP A 1 74 ? -28.442 13.583 23.081 1.00 90.94 74 ASP A N 1
ATOM 564 C CA . ASP A 1 74 ? -29.610 12.842 23.574 1.00 90.94 74 ASP A CA 1
ATOM 565 C C . ASP A 1 74 ? -29.533 11.364 23.133 1.00 90.94 74 ASP A C 1
ATOM 567 O O . ASP A 1 74 ? -29.536 11.091 21.925 1.00 90.94 74 ASP A O 1
ATOM 571 N N . PRO A 1 75 ? -29.522 10.398 24.076 1.00 91.62 75 PRO A N 1
ATOM 572 C CA . PRO A 1 75 ? -29.470 8.970 23.762 1.00 91.62 75 PRO A CA 1
ATOM 573 C C . PRO A 1 75 ? -30.612 8.470 22.867 1.00 91.62 75 PRO A C 1
ATOM 575 O O . PRO A 1 75 ? -30.415 7.544 22.080 1.00 91.62 75 PRO A O 1
ATOM 578 N N . GLN A 1 76 ? -31.806 9.060 22.970 1.00 92.31 76 GLN A N 1
ATOM 579 C CA . GLN A 1 76 ? -32.938 8.688 22.124 1.00 92.31 76 GLN A CA 1
ATOM 580 C C . GLN A 1 76 ? -32.700 9.137 20.681 1.00 92.31 76 GLN A C 1
ATOM 582 O O . GLN A 1 76 ? -32.894 8.355 19.752 1.00 92.31 76 GLN A O 1
ATOM 587 N N . ILE A 1 77 ? -32.218 10.370 20.497 1.00 93.62 77 ILE A N 1
ATOM 588 C CA . ILE A 1 77 ? -31.881 10.911 19.175 1.00 93.62 77 ILE A CA 1
ATOM 589 C C . ILE A 1 77 ? -30.752 10.098 18.544 1.00 93.62 77 ILE A C 1
ATOM 591 O O . ILE A 1 77 ? -30.836 9.780 17.359 1.00 93.62 77 ILE A O 1
ATOM 595 N N . GLN A 1 78 ? -29.739 9.715 19.327 1.00 93.88 78 GLN A N 1
ATOM 596 C CA . GLN A 1 78 ? -28.664 8.842 18.861 1.00 93.88 78 GLN A CA 1
ATOM 597 C C . GLN A 1 78 ? -29.216 7.508 18.337 1.00 93.88 78 GLN A C 1
ATOM 599 O O . GLN A 1 78 ? -28.936 7.138 17.199 1.00 93.88 78 GLN A O 1
ATOM 604 N N . ALA A 1 79 ? -30.046 6.819 19.127 1.00 94.19 79 ALA A N 1
ATOM 605 C CA . ALA A 1 79 ? -30.625 5.531 18.745 1.00 94.19 79 ALA A CA 1
ATOM 606 C C . ALA A 1 79 ? -31.524 5.628 17.499 1.00 94.19 79 ALA A C 1
ATOM 608 O O . ALA A 1 79 ? -31.479 4.758 16.626 1.00 94.19 79 ALA A O 1
ATOM 609 N N . ASP A 1 80 ? -32.323 6.692 17.393 1.00 94.56 80 ASP A N 1
ATOM 610 C CA . ASP A 1 80 ? -33.169 6.929 16.224 1.00 94.56 80 ASP A CA 1
ATOM 611 C C . ASP A 1 80 ? -32.334 7.250 14.971 1.00 94.56 80 ASP A C 1
ATOM 613 O O . ASP A 1 80 ? -32.662 6.800 13.873 1.00 94.56 80 ASP A O 1
ATOM 617 N N . LEU A 1 81 ? -31.238 7.999 15.112 1.00 94.56 81 LEU A N 1
ATOM 618 C CA . LEU A 1 81 ? -30.351 8.334 13.999 1.00 94.56 81 LEU A CA 1
ATOM 619 C C . LEU A 1 81 ? -29.540 7.113 13.526 1.00 94.56 81 LEU A C 1
ATOM 621 O O . LEU A 1 81 ? -29.397 6.902 12.319 1.00 94.56 81 LEU A O 1
ATOM 625 N N . GLU A 1 82 ? -29.090 6.257 14.449 1.00 94.81 82 GLU A N 1
ATOM 626 C CA . GLU A 1 82 ? -28.514 4.944 14.127 1.00 94.81 82 GLU A CA 1
ATOM 627 C C . GLU A 1 82 ? -29.514 4.059 13.368 1.00 94.81 82 GLU A C 1
ATOM 629 O O . GLU A 1 82 ? -29.156 3.416 12.377 1.00 94.81 82 GLU A O 1
ATOM 634 N N . GLU A 1 83 ? -30.786 4.039 13.781 1.00 93.94 83 GLU A N 1
ATOM 635 C CA . GLU A 1 83 ? -31.830 3.324 13.044 1.00 93.94 83 GLU A CA 1
ATOM 636 C C . GLU A 1 83 ? -32.025 3.903 11.635 1.00 93.94 83 GLU A C 1
ATOM 638 O O . GLU A 1 83 ? -32.077 3.146 10.658 1.00 93.94 83 GLU A O 1
ATOM 643 N N . ALA A 1 84 ? -32.093 5.232 11.519 1.00 93.25 84 ALA A N 1
ATOM 644 C CA . ALA A 1 84 ? -32.327 5.924 10.258 1.00 93.25 84 ALA A CA 1
ATOM 645 C C . ALA A 1 84 ? -31.220 5.668 9.224 1.00 93.25 84 ALA A C 1
ATOM 647 O O . ALA A 1 84 ? -31.531 5.476 8.045 1.00 93.25 84 ALA A O 1
ATOM 648 N N . LEU A 1 85 ? -29.952 5.658 9.647 1.00 92.81 85 LEU A N 1
ATOM 649 C CA . LEU A 1 85 ? -28.802 5.563 8.742 1.00 92.81 85 LEU A CA 1
ATOM 650 C C . LEU A 1 85 ? -28.244 4.148 8.578 1.00 92.81 85 LEU A C 1
ATOM 652 O O . LEU A 1 85 ? -27.828 3.803 7.476 1.00 92.81 85 LEU A O 1
ATOM 656 N N . PHE A 1 86 ? -28.234 3.320 9.625 1.00 92.94 86 PHE A N 1
ATOM 657 C CA . PHE A 1 86 ? -27.538 2.025 9.587 1.00 92.94 86 PHE A CA 1
ATOM 658 C C . PHE A 1 86 ? -28.465 0.808 9.579 1.00 92.94 86 PHE A C 1
ATOM 660 O O . PHE A 1 86 ? -28.031 -0.270 9.175 1.00 92.94 86 PHE A O 1
ATOM 667 N N . ARG A 1 87 ? -29.732 0.941 10.005 1.00 91.25 87 ARG A N 1
ATOM 668 C CA . ARG A 1 87 ? -30.695 -0.181 9.994 1.00 91.25 87 ARG A CA 1
ATOM 669 C C . ARG A 1 87 ? -31.697 -0.106 8.849 1.00 91.25 87 ARG A C 1
ATOM 671 O O . ARG A 1 87 ? -32.018 -1.134 8.258 1.00 91.25 87 ARG A O 1
ATOM 678 N N . ARG A 1 88 ? -32.221 1.087 8.550 1.00 90.56 88 ARG A N 1
ATOM 679 C CA . ARG A 1 88 ? -33.218 1.286 7.480 1.00 90.56 88 ARG A CA 1
ATOM 680 C C . ARG A 1 88 ? -32.588 1.503 6.108 1.00 90.56 88 ARG A C 1
ATOM 682 O O . ARG A 1 88 ? -33.174 1.109 5.101 1.00 90.56 88 ARG A O 1
ATOM 689 N N . LEU A 1 89 ? -31.400 2.101 6.065 1.00 91.81 89 LEU A N 1
ATOM 690 C CA . LEU A 1 89 ? -30.622 2.247 4.841 1.00 91.81 89 LEU A CA 1
ATOM 691 C C . LEU A 1 89 ? -29.589 1.129 4.709 1.00 91.81 89 LEU A C 1
ATOM 693 O O . LEU A 1 89 ? -28.949 0.716 5.671 1.00 91.81 89 LEU A O 1
ATOM 697 N N . ASP A 1 90 ? -29.391 0.684 3.472 1.00 92.06 90 ASP A N 1
ATOM 698 C CA . ASP A 1 90 ? -28.257 -0.159 3.107 1.00 92.06 90 ASP A CA 1
ATOM 699 C C . ASP A 1 90 ? -27.000 0.720 3.019 1.00 92.06 90 ASP A C 1
ATOM 701 O O . ASP A 1 90 ? -26.734 1.357 1.991 1.00 92.06 90 ASP A O 1
ATOM 705 N N . TRP A 1 91 ? -26.274 0.807 4.136 1.00 93.12 91 TRP A N 1
ATOM 706 C CA . TRP A 1 91 ? -25.128 1.701 4.283 1.00 93.12 91 TRP A CA 1
ATOM 707 C C . TRP A 1 91 ? -23.962 1.337 3.350 1.00 93.12 91 TRP A C 1
ATOM 709 O O . TRP A 1 91 ? -23.411 2.231 2.710 1.00 93.12 91 TRP A O 1
ATOM 719 N N . ASP A 1 92 ? -23.622 0.049 3.166 1.00 91.75 92 ASP A N 1
ATOM 720 C CA . ASP A 1 92 ? -22.569 -0.344 2.201 1.00 91.75 92 ASP A CA 1
ATOM 721 C C . ASP A 1 92 ? -22.962 0.048 0.776 1.00 91.75 92 ASP A C 1
ATOM 723 O O . ASP A 1 92 ? -22.135 0.562 0.017 1.00 91.75 92 ASP A O 1
ATOM 727 N N . ARG A 1 93 ? -24.231 -0.150 0.400 1.00 93.44 93 ARG A N 1
ATOM 728 C CA . ARG A 1 93 ? -24.711 0.270 -0.917 1.00 93.44 93 ARG A CA 1
ATOM 729 C C . ARG A 1 93 ? -24.659 1.783 -1.088 1.00 93.44 93 ARG A C 1
ATOM 731 O O . ARG A 1 93 ? -24.291 2.239 -2.172 1.00 93.44 93 ARG A O 1
ATOM 738 N N . PHE A 1 94 ? -25.010 2.546 -0.054 1.00 95.69 94 PHE A N 1
ATOM 739 C CA . PHE A 1 94 ? -24.850 3.997 -0.054 1.00 95.69 94 PHE A CA 1
ATOM 740 C C . PHE A 1 94 ? -23.385 4.384 -0.275 1.00 95.69 94 PHE A C 1
ATOM 742 O O . PHE A 1 94 ? -23.106 5.100 -1.233 1.00 95.69 94 PHE A O 1
ATOM 749 N N . LEU A 1 95 ? -22.448 3.859 0.521 1.00 95.69 95 LEU A N 1
ATOM 750 C CA . LEU A 1 95 ? -21.020 4.174 0.398 1.00 95.69 95 LEU A CA 1
ATOM 751 C C . LEU A 1 95 ? -20.462 3.783 -0.976 1.00 95.69 95 LEU A C 1
ATOM 753 O O . LEU A 1 95 ? -19.705 4.536 -1.585 1.00 95.69 95 LEU A O 1
ATOM 757 N N . ARG A 1 96 ? -20.867 2.625 -1.509 1.00 94.50 96 ARG A N 1
ATOM 758 C CA . ARG A 1 96 ? -20.467 2.167 -2.845 1.00 94.50 96 ARG A CA 1
ATOM 759 C C . ARG A 1 96 ? -20.876 3.145 -3.942 1.00 94.50 96 ARG A C 1
ATOM 761 O O . ARG A 1 96 ? -20.082 3.379 -4.847 1.00 94.50 96 ARG A O 1
ATOM 768 N N . HIS A 1 97 ? -22.092 3.688 -3.879 1.00 96.38 97 HIS A N 1
ATOM 769 C CA . HIS A 1 97 ? -22.532 4.710 -4.827 1.00 96.38 97 HIS A CA 1
ATOM 770 C C . HIS A 1 97 ? -21.887 6.064 -4.535 1.00 96.38 97 HIS A C 1
ATOM 772 O O . HIS A 1 97 ? -21.384 6.681 -5.462 1.00 96.38 97 HIS A O 1
ATOM 778 N N . ALA A 1 98 ? -21.811 6.493 -3.271 1.00 96.88 98 ALA A N 1
ATOM 779 C CA . ALA A 1 98 ? -21.162 7.741 -2.860 1.00 96.88 98 ALA A CA 1
ATOM 780 C C . ALA A 1 98 ? -19.741 7.862 -3.432 1.00 96.88 98 ALA A C 1
ATOM 782 O O . ALA A 1 98 ? -19.356 8.904 -3.958 1.00 96.88 98 ALA A O 1
ATOM 783 N N . MET A 1 99 ? -18.983 6.763 -3.401 1.00 96.44 99 MET A N 1
ATOM 784 C CA . MET A 1 99 ? -17.619 6.707 -3.924 1.00 96.44 99 MET A CA 1
ATOM 785 C C . MET A 1 99 ? -17.514 6.778 -5.453 1.00 96.44 99 MET A C 1
ATOM 787 O O . MET A 1 99 ? -16.411 6.969 -5.954 1.00 96.44 99 MET A O 1
ATOM 791 N N . LEU A 1 100 ? -18.618 6.714 -6.211 1.00 96.50 100 LEU A N 1
ATOM 792 C CA . LEU A 1 100 ? -18.620 7.019 -7.650 1.00 96.50 100 LEU A CA 1
ATOM 793 C C . LEU A 1 100 ? -18.336 8.502 -7.939 1.00 96.50 100 LEU A C 1
ATOM 795 O O . LEU A 1 100 ? -17.911 8.828 -9.051 1.00 96.50 100 LEU A O 1
ATOM 799 N N . ALA A 1 101 ? -18.462 9.377 -6.935 1.00 97.12 101 ALA A N 1
ATOM 800 C CA . ALA A 1 101 ? -18.022 10.764 -7.038 1.00 97.12 101 ALA A CA 1
ATOM 801 C C . ALA A 1 101 ? -16.523 10.877 -7.339 1.00 97.12 101 ALA A C 1
ATOM 803 O O . ALA A 1 101 ? -16.125 11.768 -8.082 1.00 97.12 101 ALA A O 1
ATOM 804 N N . PHE A 1 102 ? -15.696 9.951 -6.840 1.00 96.81 102 PHE A N 1
ATOM 805 C CA . PHE A 1 102 ? -14.262 9.946 -7.121 1.00 96.81 102 PHE A CA 1
ATOM 806 C C . PHE A 1 102 ? -13.950 9.746 -8.618 1.00 96.81 102 PHE A C 1
ATOM 808 O O . PHE A 1 102 ? -13.372 10.648 -9.229 1.00 96.81 102 PHE A O 1
ATOM 815 N N . PRO A 1 103 ? -14.330 8.624 -9.270 1.00 96.25 103 PRO A N 1
ATOM 816 C CA . PRO A 1 103 ? -14.011 8.422 -10.675 1.00 96.25 103 PRO A CA 1
ATOM 817 C C . PRO A 1 103 ? -14.745 9.408 -11.586 1.00 96.25 103 PRO A C 1
ATOM 819 O O . PRO A 1 103 ? -14.136 9.889 -12.537 1.00 96.25 103 PRO A O 1
ATOM 822 N N . PHE A 1 104 ? -16.010 9.747 -11.327 1.00 95.75 104 PHE A N 1
ATOM 823 C CA . PHE A 1 104 ? -16.802 10.559 -12.262 1.00 95.75 104 PHE A CA 1
ATOM 824 C C . PHE A 1 104 ? -16.812 12.062 -11.964 1.00 95.75 104 PHE A C 1
ATOM 826 O O . PHE A 1 104 ? -17.292 12.834 -12.788 1.00 95.75 104 PHE A O 1
ATOM 833 N N . GLY A 1 105 ? -16.260 12.490 -10.831 1.00 94.81 105 GLY A N 1
ATOM 834 C CA . GLY A 1 105 ? -16.261 13.883 -10.384 1.00 94.81 105 GLY A CA 1
ATOM 835 C C . GLY A 1 105 ? -17.469 14.241 -9.524 1.00 94.81 105 GLY A C 1
ATOM 836 O O . GLY A 1 105 ? -17.370 15.145 -8.705 1.00 94.81 105 GLY A O 1
ATOM 837 N N . TYR A 1 106 ? -18.585 13.522 -9.643 1.00 95.94 106 TYR A N 1
ATOM 838 C CA . TYR A 1 106 ? -19.760 13.748 -8.811 1.00 95.94 106 TYR A CA 1
ATOM 839 C C . TYR A 1 106 ? -20.626 12.494 -8.669 1.00 95.94 106 TYR A C 1
ATOM 841 O O . TYR A 1 106 ? -20.574 11.583 -9.497 1.00 95.94 106 TYR A O 1
ATOM 849 N N . GLU A 1 107 ? -21.447 12.464 -7.625 1.00 97.31 107 GLU A N 1
ATOM 850 C CA . GLU A 1 107 ? -22.477 11.455 -7.391 1.00 97.31 107 GLU A CA 1
ATOM 851 C C . GLU A 1 107 ? -23.774 12.134 -6.945 1.00 97.31 107 GLU A C 1
ATOM 853 O O . GLU A 1 107 ? -23.764 13.095 -6.169 1.00 97.31 107 GLU A O 1
ATOM 858 N N . LEU A 1 108 ? -24.900 11.617 -7.443 1.00 97.44 108 LEU A N 1
ATOM 859 C CA . LEU A 1 108 ? -26.235 12.107 -7.128 1.00 97.44 108 LEU A CA 1
ATOM 860 C C . LEU A 1 108 ? -27.128 10.960 -6.669 1.00 97.44 108 LEU A C 1
ATOM 862 O O . LEU A 1 108 ? -27.361 9.995 -7.398 1.00 97.44 108 LEU A O 1
ATOM 866 N N . MET A 1 109 ? -27.713 11.109 -5.485 1.00 97.62 109 MET A N 1
ATOM 867 C CA . MET A 1 109 ? -28.684 10.163 -4.946 1.00 97.62 109 MET A CA 1
ATOM 868 C C . MET A 1 109 ? -29.984 10.877 -4.588 1.00 97.62 109 MET A C 1
ATOM 870 O O . MET A 1 109 ? -29.990 11.864 -3.864 1.00 97.62 109 MET A O 1
ATOM 874 N N . GLU A 1 110 ? -31.114 10.379 -5.085 1.00 96.69 110 GLU A N 1
ATOM 875 C CA . GLU A 1 110 ? -32.432 10.912 -4.737 1.00 96.69 110 GLU A CA 1
ATOM 876 C C . GLU A 1 110 ? -32.874 10.372 -3.366 1.00 96.69 110 GLU A C 1
ATOM 878 O O . GLU A 1 110 ? -32.991 9.157 -3.172 1.00 96.69 110 GLU A O 1
ATOM 883 N N . LYS A 1 111 ? -33.136 11.277 -2.419 1.00 96.12 111 LYS A N 1
ATOM 884 C CA . LYS A 1 111 ? -33.657 10.994 -1.078 1.00 96.12 111 LYS A CA 1
ATOM 885 C C . LYS A 1 111 ? -35.132 10.615 -1.177 1.00 96.12 111 LYS A C 1
ATOM 887 O O . LYS A 1 111 ? -35.972 11.434 -1.548 1.00 96.12 111 LYS A O 1
ATOM 892 N N . VAL A 1 112 ? -35.456 9.374 -0.827 1.00 94.75 112 VAL A N 1
ATOM 893 C CA . VAL A 1 112 ? -36.837 8.888 -0.745 1.00 94.75 112 VAL A CA 1
ATOM 894 C C . VAL A 1 112 ? -37.170 8.635 0.712 1.00 94.75 112 VAL A C 1
ATOM 896 O O . VAL A 1 112 ? -36.581 7.759 1.345 1.00 94.75 112 VAL A O 1
ATOM 899 N N . VAL A 1 113 ? -38.117 9.410 1.227 1.00 94.56 113 VAL A N 1
ATOM 900 C CA . VAL A 1 113 ? -38.539 9.392 2.629 1.00 94.56 113 VAL A CA 1
ATOM 901 C C . VAL A 1 113 ? -39.869 8.651 2.759 1.00 94.56 113 VAL A C 1
ATOM 903 O O . VAL A 1 113 ? -40.711 8.718 1.862 1.00 94.56 113 VAL A O 1
ATOM 906 N N . VAL A 1 114 ? -40.043 7.936 3.866 1.00 94.75 114 VAL A N 1
ATOM 907 C CA . VAL A 1 114 ? -41.290 7.273 4.264 1.00 94.75 114 VAL A CA 1
ATOM 908 C C . VAL A 1 114 ? -41.689 7.745 5.657 1.00 94.75 114 VAL A C 1
ATOM 910 O O . VAL A 1 114 ? -40.827 8.014 6.490 1.00 94.75 114 VAL A O 1
ATOM 913 N N . GLU A 1 115 ? -42.986 7.851 5.911 1.00 95.88 115 GLU A N 1
ATOM 914 C CA . GLU A 1 115 ? -43.517 8.145 7.241 1.00 95.88 115 GLU A CA 1
ATOM 915 C C . GLU A 1 115 ? -43.864 6.829 7.944 1.00 95.88 115 GLU A C 1
ATOM 917 O O . GLU A 1 115 ? -44.561 5.986 7.377 1.00 95.88 115 GLU A O 1
ATOM 922 N N . ASP A 1 116 ? -43.354 6.635 9.158 1.00 92.25 116 ASP A N 1
ATOM 923 C CA . ASP A 1 116 ? -43.602 5.448 9.976 1.00 92.25 116 ASP A CA 1
ATOM 924 C C . ASP A 1 116 ? -43.561 5.823 11.463 1.00 92.25 116 ASP A C 1
ATOM 926 O O . ASP A 1 116 ? -42.647 6.509 11.922 1.00 92.25 116 ASP A O 1
ATOM 930 N N . GLN A 1 117 ? -44.585 5.402 12.210 1.00 88.00 117 GLN A N 1
ATOM 931 C CA . GLN A 1 117 ? -44.782 5.719 13.635 1.00 88.00 117 GLN A CA 1
ATOM 932 C C . GLN A 1 117 ? -44.700 7.223 13.980 1.00 88.00 117 GLN A C 1
ATOM 934 O O . GLN A 1 117 ? -44.233 7.599 15.053 1.00 88.00 117 GLN A O 1
ATOM 939 N N . GLY A 1 118 ? -45.168 8.097 13.080 1.00 90.44 118 GLY A N 1
ATOM 940 C CA . GLY A 1 118 ? -45.163 9.552 13.285 1.00 90.44 118 GLY A CA 1
ATOM 941 C C . GLY A 1 118 ? -43.788 10.214 13.133 1.00 90.44 118 GLY A C 1
ATOM 942 O O . GLY A 1 118 ? -43.646 11.385 13.475 1.00 90.44 118 GLY A O 1
ATOM 943 N N . LYS A 1 119 ? -42.792 9.478 12.622 1.00 92.44 119 LYS A N 1
ATOM 944 C CA . LYS A 1 119 ? -41.472 9.984 12.231 1.00 92.44 119 LYS A CA 1
ATOM 945 C C . LYS A 1 119 ? -41.240 9.781 10.733 1.00 92.44 119 LYS A C 1
ATOM 947 O O . LYS A 1 119 ? -41.765 8.854 10.114 1.00 92.44 119 LYS A O 1
ATOM 952 N N . PHE A 1 120 ? -40.420 10.643 10.152 1.00 94.94 120 PHE A N 1
ATOM 953 C CA . PHE A 1 120 ? -39.914 10.546 8.792 1.00 94.94 120 PHE A CA 1
ATOM 954 C C . PHE A 1 120 ? -38.592 9.777 8.767 1.00 94.94 120 PHE A C 1
ATOM 956 O O . PHE A 1 120 ? -37.637 10.120 9.464 1.00 94.94 120 PHE A O 1
ATOM 963 N N . TRP A 1 121 ? -38.512 8.768 7.905 1.00 94.75 121 TRP A N 1
ATOM 964 C CA . TRP A 1 121 ? -37.359 7.882 7.762 1.00 94.75 121 TRP A CA 1
ATOM 965 C C . TRP A 1 121 ? -36.858 7.856 6.328 1.00 94.75 121 TRP A C 1
ATOM 967 O O . TRP A 1 121 ? -37.640 7.953 5.382 1.00 94.75 121 TRP A O 1
ATOM 977 N N . PHE A 1 122 ? -35.559 7.640 6.140 1.00 94.25 122 PHE A N 1
ATOM 978 C CA . PHE A 1 122 ? -35.026 7.361 4.813 1.00 94.25 122 PHE A CA 1
ATOM 979 C C . PHE A 1 122 ? -35.437 5.951 4.374 1.00 94.25 122 PHE A C 1
ATOM 981 O O . PHE A 1 122 ? -34.985 4.957 4.932 1.00 94.25 122 PHE A O 1
ATOM 988 N N . GLY A 1 123 ? -36.303 5.857 3.364 1.00 91.19 123 GLY A N 1
ATOM 989 C CA . GLY A 1 123 ? -36.680 4.582 2.756 1.00 91.19 123 GLY A CA 1
ATOM 990 C C . GLY A 1 123 ? -35.625 4.078 1.772 1.00 91.19 123 GLY A C 1
ATOM 991 O O . GLY A 1 123 ? -35.357 2.883 1.703 1.00 91.19 123 GLY A O 1
ATOM 992 N N . ARG A 1 124 ? -35.022 4.982 0.987 1.00 93.06 124 ARG A N 1
ATOM 993 C CA . ARG A 1 124 ? -33.859 4.682 0.133 1.00 93.06 124 ARG A CA 1
ATOM 994 C C . ARG A 1 124 ? -33.139 5.953 -0.315 1.00 93.06 124 ARG A C 1
ATOM 996 O O . ARG A 1 124 ? -33.768 6.990 -0.516 1.00 93.06 124 ARG A O 1
ATOM 1003 N N . LEU A 1 125 ? -31.844 5.817 -0.586 1.00 95.62 125 LEU A N 1
ATOM 1004 C CA . LEU A 1 125 ? -31.044 6.785 -1.338 1.00 95.62 125 LEU A CA 1
ATOM 1005 C C . LEU A 1 125 ? -30.815 6.228 -2.748 1.00 95.62 125 LEU A C 1
ATOM 1007 O O . LEU A 1 125 ? -30.111 5.237 -2.943 1.00 95.62 125 LEU A O 1
ATOM 1011 N N . ALA A 1 126 ? -31.502 6.795 -3.737 1.00 95.06 126 ALA A N 1
ATOM 1012 C CA . ALA A 1 126 ? -31.574 6.227 -5.077 1.00 95.06 126 ALA A CA 1
ATOM 1013 C C . ALA A 1 126 ? -30.551 6.861 -6.030 1.00 95.06 126 ALA A C 1
ATOM 1015 O O . ALA A 1 126 ? -30.779 7.953 -6.543 1.00 95.06 126 ALA A O 1
ATOM 1016 N N . HIS A 1 127 ? -29.471 6.133 -6.326 1.00 95.62 127 HIS A N 1
ATOM 1017 C CA . HIS A 1 127 ? -28.440 6.512 -7.304 1.00 95.62 127 HIS A CA 1
ATOM 1018 C C . HIS A 1 127 ? -29.022 6.984 -8.642 1.00 95.62 127 HIS A C 1
ATOM 1020 O O . HIS A 1 127 ? -29.923 6.340 -9.198 1.00 95.62 127 HIS A O 1
ATOM 1026 N N . ARG A 1 128 ? -28.522 8.113 -9.148 1.00 95.62 128 ARG A N 1
ATOM 1027 C CA . ARG A 1 128 ? -28.791 8.670 -10.478 1.00 95.62 128 ARG A CA 1
ATOM 1028 C C . ARG A 1 128 ? -27.496 8.587 -11.291 1.00 95.62 128 ARG A C 1
ATOM 1030 O O . ARG A 1 128 ? -26.532 9.272 -10.976 1.00 95.62 128 ARG A O 1
ATOM 1037 N N . ASP A 1 129 ? -27.501 7.755 -12.330 1.00 93.19 129 ASP A N 1
ATOM 1038 C CA . ASP A 1 129 ? -26.324 7.521 -13.177 1.00 93.19 129 ASP A CA 1
ATOM 1039 C C . ASP A 1 129 ? -25.860 8.821 -13.847 1.00 93.19 129 ASP A C 1
ATOM 1041 O O . ASP A 1 129 ? -26.661 9.539 -14.454 1.00 93.19 129 ASP A O 1
ATOM 1045 N N . GLN A 1 130 ? -24.565 9.106 -13.758 1.00 93.94 130 GLN A N 1
ATOM 1046 C CA . GLN A 1 130 ? -23.917 10.300 -14.289 1.00 93.94 130 GLN A CA 1
ATOM 1047 C C . GLN A 1 130 ? -24.159 10.491 -15.795 1.00 93.94 130 GLN A C 1
ATOM 1049 O O . GLN A 1 130 ? -24.246 11.624 -16.263 1.00 93.94 130 GLN A O 1
ATOM 1054 N N . GLU A 1 131 ? -24.334 9.417 -16.575 1.00 92.00 131 GLU A N 1
ATOM 1055 C CA . GLU A 1 131 ? -24.628 9.531 -18.016 1.00 92.00 131 GLU A CA 1
ATOM 1056 C C . GLU A 1 131 ? -26.030 10.052 -18.323 1.00 92.00 131 GLU A C 1
ATOM 1058 O O . GLU A 1 131 ? -26.306 10.552 -19.420 1.00 92.00 131 GLU A O 1
ATOM 1063 N N . THR A 1 132 ? -26.934 9.926 -17.358 1.00 93.62 132 THR A N 1
ATOM 1064 C CA . THR A 1 132 ? -28.322 10.360 -17.510 1.00 93.62 132 THR A CA 1
ATOM 1065 C C . THR A 1 132 ? -28.502 11.837 -17.176 1.00 93.62 132 THR A C 1
ATOM 1067 O O . THR A 1 132 ? -29.540 12.401 -17.508 1.00 93.62 132 THR A O 1
ATOM 1070 N N . ILE A 1 133 ? -27.515 12.487 -16.557 1.00 94.38 133 ILE A N 1
ATOM 1071 C CA . ILE A 1 133 ? -27.593 13.895 -16.161 1.00 94.38 133 ILE A CA 1
ATOM 1072 C C . ILE A 1 133 ? -27.286 14.789 -17.363 1.00 94.38 133 ILE A C 1
ATOM 1074 O O . ILE A 1 133 ? -26.277 14.620 -18.045 1.00 94.38 133 ILE A O 1
ATOM 1078 N N . GLU A 1 134 ? -28.177 15.737 -17.636 1.00 91.94 134 GLU A N 1
ATOM 1079 C CA . GLU A 1 134 ? -28.094 16.628 -18.798 1.00 91.94 134 GLU A CA 1
ATOM 1080 C C . GLU A 1 134 ? -27.759 18.059 -18.411 1.00 91.94 134 GLU A C 1
ATOM 1082 O O . GLU A 1 134 ? -26.902 18.690 -19.024 1.00 91.94 134 GLU A O 1
ATOM 1087 N N . ARG A 1 135 ? -28.477 18.599 -17.421 1.00 93.50 135 ARG A N 1
ATOM 1088 C CA . ARG A 1 135 ? -28.412 20.020 -17.073 1.00 93.50 135 ARG A CA 1
ATOM 1089 C C . ARG A 1 135 ? -28.426 20.225 -15.575 1.00 93.50 135 ARG A C 1
ATOM 1091 O O . ARG A 1 135 ? -29.104 19.495 -14.853 1.00 93.50 135 ARG A O 1
ATOM 1098 N N . TRP A 1 136 ? -27.743 21.281 -15.169 1.00 93.62 136 TRP A N 1
ATOM 1099 C CA . TRP A 1 136 ? -27.618 21.764 -13.809 1.00 93.62 136 TRP A CA 1
ATOM 1100 C C . TRP A 1 136 ? -28.221 23.158 -13.716 1.00 93.62 136 TRP A C 1
ATOM 1102 O O . TRP A 1 136 ? -27.886 24.040 -14.510 1.00 93.62 136 TRP A O 1
ATOM 1112 N N . THR A 1 137 ? -29.080 23.359 -12.729 1.00 93.75 137 THR A N 1
ATOM 1113 C CA . THR A 1 137 ? -29.694 24.651 -12.443 1.00 93.75 137 THR A CA 1
ATOM 1114 C C . THR A 1 137 ? -29.299 25.052 -11.024 1.00 93.75 137 THR A C 1
ATOM 1116 O O . THR A 1 137 ? -29.712 24.367 -10.085 1.00 93.75 137 THR A O 1
ATOM 1119 N N . PRO A 1 138 ? -28.502 26.120 -10.834 1.00 91.75 138 PRO A N 1
ATOM 1120 C CA . PRO A 1 138 ? -28.227 26.676 -9.509 1.00 91.75 138 PRO A CA 1
ATOM 1121 C C . PRO A 1 138 ? -29.515 27.122 -8.817 1.00 91.75 138 PRO A C 1
ATOM 1123 O O . PRO A 1 138 ? -30.482 27.505 -9.483 1.00 91.75 138 PRO A O 1
ATOM 1126 N N . ASN A 1 139 ? -29.539 27.085 -7.489 1.00 90.44 139 ASN A N 1
ATOM 1127 C CA . ASN A 1 139 ? -30.653 27.634 -6.734 1.00 90.44 139 ASN A CA 1
ATOM 1128 C C . ASN A 1 139 ? -30.644 29.178 -6.875 1.00 90.44 139 ASN A C 1
ATOM 1130 O O . ASN A 1 139 ? -29.581 29.798 -6.807 1.00 90.44 139 ASN A O 1
ATOM 1134 N N . PRO A 1 140 ? -31.802 29.808 -7.156 1.00 85.44 140 PRO A N 1
ATOM 1135 C CA . PRO A 1 140 ? -31.881 31.253 -7.365 1.00 85.44 140 PRO A CA 1
ATOM 1136 C C . PRO A 1 140 ? -31.553 32.078 -6.113 1.00 85.44 140 PRO A C 1
ATOM 1138 O O . PRO A 1 140 ? -31.050 33.191 -6.257 1.00 85.44 140 PRO A O 1
ATOM 1141 N N . ASP A 1 141 ? -31.828 31.540 -4.923 1.00 84.69 141 ASP A N 1
ATOM 1142 C CA . ASP A 1 141 ? -31.613 32.206 -3.635 1.00 84.69 141 ASP A CA 1
ATOM 1143 C C . ASP A 1 141 ? -30.211 31.929 -3.069 1.00 84.69 141 ASP A C 1
ATOM 1145 O O . ASP A 1 141 ? -29.656 32.759 -2.353 1.00 84.69 141 ASP A O 1
ATOM 1149 N N . ASP A 1 142 ? -29.633 30.778 -3.416 1.00 85.69 142 ASP A N 1
ATOM 1150 C CA . ASP A 1 142 ? -28.304 30.335 -2.993 1.00 85.69 142 ASP A CA 1
ATOM 1151 C C . ASP A 1 142 ? -27.591 29.654 -4.168 1.00 85.69 142 ASP A C 1
ATOM 1153 O O . ASP A 1 142 ? -27.763 28.462 -4.430 1.00 85.69 142 ASP A O 1
ATOM 1157 N N . GLN A 1 143 ? -26.793 30.420 -4.912 1.00 83.31 143 GLN A N 1
ATOM 1158 C CA . GLN A 1 143 ? -26.169 29.921 -6.139 1.00 83.31 143 GLN A CA 1
ATOM 1159 C C . GLN A 1 143 ? -25.142 28.810 -5.884 1.00 83.31 143 GLN A C 1
ATOM 1161 O O . GLN A 1 143 ? -24.812 28.090 -6.828 1.00 83.31 143 GLN A O 1
ATOM 1166 N N . GLU A 1 144 ? -24.663 28.646 -4.647 1.00 84.12 144 GLU A N 1
ATOM 1167 C CA . GLU A 1 144 ? -23.736 27.578 -4.258 1.00 84.12 144 GLU A CA 1
ATOM 1168 C C . GLU A 1 144 ? -24.434 26.223 -4.078 1.00 84.12 144 GLU A C 1
ATOM 1170 O O . GLU A 1 144 ? -23.776 25.187 -3.955 1.00 84.12 144 GLU A O 1
ATOM 1175 N N . ARG A 1 145 ? -25.772 26.193 -4.129 1.00 88.44 145 ARG A N 1
ATOM 1176 C CA . ARG A 1 145 ? -26.573 24.969 -4.040 1.00 88.44 145 ARG A CA 1
ATOM 1177 C C . ARG A 1 145 ? -27.261 24.643 -5.356 1.00 88.44 145 ARG A C 1
ATOM 1179 O O . ARG A 1 145 ? -27.605 25.505 -6.164 1.00 88.44 145 ARG A O 1
ATOM 1186 N N . ILE A 1 146 ? -27.524 23.355 -5.558 1.00 93.62 146 ILE A N 1
ATOM 1187 C CA . ILE A 1 146 ? -28.313 22.880 -6.695 1.00 93.62 146 ILE A CA 1
ATOM 1188 C C . ILE A 1 146 ? -29.781 23.256 -6.464 1.00 93.62 146 ILE A C 1
ATOM 1190 O O . ILE A 1 146 ? -30.370 22.894 -5.448 1.00 93.62 146 ILE A O 1
ATOM 1194 N N . GLY A 1 147 ? -30.386 23.946 -7.429 1.00 94.50 147 GLY A N 1
ATOM 1195 C CA . GLY A 1 147 ? -31.822 24.219 -7.481 1.00 94.50 147 GLY A CA 1
ATOM 1196 C C . GLY A 1 147 ? -32.590 23.078 -8.142 1.00 94.50 147 GLY A C 1
ATOM 1197 O O . GLY A 1 147 ? -33.571 22.583 -7.589 1.00 94.50 147 GLY A O 1
ATOM 1198 N N . SER A 1 148 ? -32.120 22.607 -9.298 1.00 96.06 148 SER A N 1
ATOM 1199 C CA . SER A 1 148 ? -32.645 21.410 -9.964 1.00 96.06 148 SER A CA 1
ATOM 1200 C C . SER A 1 148 ? -31.622 20.779 -10.909 1.00 96.06 148 SER A C 1
ATOM 1202 O O . SER A 1 148 ? -30.640 21.406 -11.312 1.00 96.06 148 SER A O 1
ATOM 1204 N N . ILE A 1 149 ? -31.863 19.522 -11.278 1.00 96.44 149 ILE A N 1
ATOM 1205 C CA . ILE A 1 149 ? -31.156 18.832 -12.362 1.00 96.44 149 ILE A CA 1
ATOM 1206 C C . ILE A 1 149 ? -32.156 18.326 -13.398 1.00 96.44 149 ILE A C 1
ATOM 1208 O O . ILE A 1 149 ? -33.265 17.912 -13.056 1.00 96.44 149 ILE A O 1
ATOM 1212 N N . SER A 1 150 ? -31.753 18.304 -14.666 1.00 95.81 150 SER A N 1
ATOM 1213 C CA . SER A 1 150 ? -32.482 17.587 -15.719 1.00 95.81 150 SER A CA 1
ATOM 1214 C C . SER A 1 150 ? -31.826 16.238 -15.979 1.00 95.81 150 SER A C 1
ATOM 1216 O O . SER A 1 150 ? -30.622 16.170 -16.224 1.00 95.81 150 SER A O 1
ATOM 1218 N N . GLN A 1 151 ? -32.627 15.177 -15.965 1.00 94.94 151 GLN A N 1
ATOM 1219 C CA . GLN A 1 151 ? -32.196 13.805 -16.183 1.00 94.94 151 GLN A CA 1
ATOM 1220 C C . GLN A 1 151 ? -32.913 13.202 -17.398 1.00 94.94 151 GLN A C 1
ATOM 1222 O O . GLN A 1 151 ? -34.144 13.168 -17.448 1.00 94.94 151 GLN A O 1
ATOM 1227 N N . GLN A 1 152 ? -32.158 12.678 -18.360 1.00 94.81 152 GLN A N 1
ATOM 1228 C CA . GLN A 1 152 ? -32.676 11.917 -19.492 1.00 94.81 152 GLN A CA 1
ATOM 1229 C C . GLN A 1 152 ? -32.671 10.420 -19.164 1.00 94.81 152 GLN A C 1
ATOM 1231 O O . GLN A 1 152 ? -31.617 9.807 -19.022 1.00 94.81 152 GLN A O 1
ATOM 1236 N N . VAL A 1 153 ? -33.853 9.810 -19.071 1.00 93.75 153 VAL A N 1
ATOM 1237 C CA . VAL A 1 153 ? -34.004 8.390 -18.716 1.00 93.75 153 VAL A CA 1
ATOM 1238 C C . VAL A 1 153 ? -34.942 7.655 -19.659 1.00 93.75 153 VAL A C 1
ATOM 1240 O O . VAL A 1 153 ? -35.884 8.233 -20.203 1.00 93.75 153 VAL A O 1
ATOM 1243 N N . TRP A 1 154 ? -34.727 6.349 -19.804 1.00 92.25 154 TRP A N 1
ATOM 1244 C CA . TRP A 1 154 ? -35.701 5.452 -20.417 1.00 92.25 154 TRP A CA 1
ATOM 1245 C C . TRP A 1 154 ? -36.738 5.027 -19.375 1.00 92.25 154 TRP A C 1
ATOM 1247 O O . TRP A 1 154 ? -36.415 4.321 -18.418 1.00 92.25 154 TRP A O 1
ATOM 1257 N N . LYS A 1 155 ? -37.990 5.463 -19.537 1.00 89.12 155 LYS A N 1
ATOM 1258 C CA . LYS A 1 155 ? -39.085 5.148 -18.612 1.00 89.12 155 LYS A CA 1
ATOM 1259 C C . LYS A 1 155 ? -40.402 5.012 -19.368 1.00 89.12 155 LYS A C 1
ATOM 1261 O O . LYS A 1 155 ? -40.693 5.799 -20.264 1.00 89.12 155 LYS A O 1
ATOM 1266 N N . ASP A 1 156 ? -41.205 4.018 -18.994 1.00 89.50 156 ASP A N 1
ATOM 1267 C CA . ASP A 1 156 ? -42.511 3.736 -19.607 1.00 89.50 156 ASP A CA 1
ATOM 1268 C C . ASP A 1 156 ? -42.434 3.559 -21.141 1.00 89.50 156 ASP A C 1
ATOM 1270 O O . ASP A 1 156 ? -43.303 4.017 -21.880 1.00 89.50 156 ASP A O 1
ATOM 1274 N N . GLY A 1 157 ? -41.358 2.928 -21.629 1.00 91.69 157 GLY A N 1
ATOM 1275 C CA . GLY A 1 157 ? -41.159 2.631 -23.053 1.00 91.69 157 GLY A CA 1
ATOM 1276 C C . GLY A 1 157 ? -40.724 3.813 -23.929 1.00 91.69 157 GLY A C 1
ATOM 1277 O O . GLY A 1 157 ? -40.750 3.682 -25.150 1.00 91.69 157 GLY A O 1
ATOM 1278 N N . ALA A 1 158 ? -40.332 4.949 -23.343 1.00 92.50 158 ALA A N 1
ATOM 1279 C CA . ALA A 1 158 ? -39.812 6.098 -24.080 1.00 92.50 158 ALA A CA 1
ATOM 1280 C C . ALA A 1 158 ? -38.692 6.822 -23.317 1.00 92.50 158 ALA A C 1
ATOM 1282 O O . ALA A 1 158 ? -38.613 6.776 -22.087 1.00 92.50 158 ALA A O 1
ATOM 1283 N N . THR A 1 159 ? -37.852 7.552 -24.050 1.00 93.00 159 THR A N 1
ATOM 1284 C CA . THR A 1 159 ? -36.896 8.491 -23.456 1.00 93.00 159 THR A CA 1
ATOM 1285 C C . THR A 1 159 ? -37.639 9.728 -22.959 1.00 93.00 159 THR A C 1
ATOM 1287 O O . THR A 1 159 ? -38.346 10.382 -23.725 1.00 93.00 159 THR A O 1
ATOM 1290 N N . ARG A 1 160 ? -37.477 10.064 -21.679 1.00 93.81 160 ARG A N 1
ATOM 1291 C CA . ARG A 1 160 ? -38.094 11.232 -21.041 1.00 93.81 160 ARG A CA 1
ATOM 1292 C C . ARG A 1 160 ? -37.035 12.101 -20.380 1.00 93.81 160 ARG A C 1
ATOM 1294 O O . ARG A 1 160 ? -36.069 11.583 -19.829 1.00 93.81 160 ARG A O 1
ATOM 1301 N N . MET A 1 161 ? -37.260 13.412 -20.416 1.00 93.69 161 MET A N 1
ATOM 1302 C CA . MET A 1 161 ? -36.516 14.381 -19.617 1.00 93.69 161 MET A CA 1
ATOM 1303 C C . MET A 1 161 ? -37.300 14.626 -18.328 1.00 93.69 161 MET A C 1
ATOM 1305 O O . MET A 1 161 ? -38.457 15.043 -18.387 1.00 93.69 161 MET A O 1
ATOM 1309 N N . LEU A 1 162 ? -36.702 14.321 -17.183 1.00 95.06 162 LEU A N 1
ATOM 1310 C CA . LEU A 1 162 ? -37.285 14.534 -15.864 1.00 95.06 162 LEU A CA 1
ATOM 1311 C C . LEU A 1 162 ? -36.491 15.607 -15.136 1.00 95.06 162 LEU A C 1
ATOM 1313 O O . LEU A 1 162 ? -35.264 15.592 -15.163 1.00 95.06 162 LEU A O 1
ATOM 1317 N N . GLU A 1 163 ? -37.189 16.516 -14.472 1.00 96.44 163 GLU A N 1
ATOM 1318 C CA . GLU A 1 163 ? -36.562 17.504 -13.605 1.00 96.44 163 GLU A CA 1
ATOM 1319 C C . GLU A 1 163 ? -36.632 17.022 -12.154 1.00 96.44 163 GLU A C 1
ATOM 1321 O O . GLU A 1 163 ? -37.705 16.654 -11.665 1.00 96.44 163 GLU A O 1
ATOM 1326 N N . ILE A 1 164 ? -35.484 16.984 -11.479 1.00 96.56 164 ILE A N 1
ATOM 1327 C CA . ILE A 1 164 ? -35.379 16.591 -10.073 1.00 96.56 164 ILE A CA 1
ATOM 1328 C C . ILE A 1 164 ? -34.989 17.835 -9.267 1.00 96.56 164 ILE A C 1
ATOM 1330 O O . ILE A 1 164 ? -33.925 18.404 -9.524 1.00 96.56 164 ILE A O 1
ATOM 1334 N N . PRO A 1 165 ? -35.817 18.266 -8.298 1.00 96.44 165 PRO A N 1
ATOM 1335 C CA . PRO A 1 165 ? -35.484 19.378 -7.414 1.00 96.44 165 PRO A CA 1
ATOM 1336 C C . PRO A 1 165 ? -34.242 19.084 -6.569 1.00 96.44 165 PRO A C 1
ATOM 1338 O O . PRO A 1 165 ? -34.080 17.969 -6.070 1.00 96.44 165 PRO A O 1
ATOM 1341 N N . GLY A 1 166 ? -33.411 20.099 -6.345 1.00 94.38 166 GLY A N 1
ATOM 1342 C CA . GLY A 1 166 ? -32.174 19.995 -5.573 1.00 94.38 166 GLY A CA 1
ATOM 1343 C C . GLY A 1 166 ? -32.386 19.537 -4.133 1.00 94.38 166 GLY A C 1
ATOM 1344 O O . GLY A 1 166 ? -31.610 18.742 -3.617 1.00 94.38 166 GLY A O 1
ATOM 1345 N N . GLU A 1 167 ? -33.505 19.917 -3.512 1.00 93.06 167 GLU A N 1
ATOM 1346 C CA . GLU A 1 167 ? -33.872 19.476 -2.159 1.00 93.06 167 GLU A CA 1
ATOM 1347 C C . GLU A 1 167 ? -34.006 17.953 -2.032 1.00 93.06 167 GLU A C 1
ATOM 1349 O O . GLU A 1 167 ? -33.766 17.395 -0.958 1.00 93.06 167 GLU A O 1
ATOM 1354 N N . LYS A 1 168 ? -34.353 17.263 -3.128 1.00 95.75 168 LYS A N 1
ATOM 1355 C CA . LYS A 1 168 ? -34.428 15.798 -3.172 1.00 95.75 168 LYS A CA 1
ATOM 1356 C C . LYS A 1 168 ? -33.074 15.136 -3.360 1.00 95.75 168 LYS A C 1
ATOM 1358 O O . LYS A 1 168 ? -32.987 13.923 -3.204 1.00 95.75 168 LYS A O 1
ATOM 1363 N N . LEU A 1 169 ? -32.028 15.881 -3.686 1.00 96.81 169 LEU A N 1
ATOM 1364 C CA . LEU A 1 169 ? -30.721 15.319 -3.976 1.00 96.81 169 LEU A CA 1
ATOM 1365 C C . LEU A 1 169 ? -29.868 15.260 -2.711 1.00 96.81 169 LEU A C 1
ATOM 1367 O O . LEU A 1 169 ? -29.898 16.139 -1.849 1.00 96.81 169 LEU A O 1
ATOM 1371 N N . PHE A 1 170 ? -29.134 14.168 -2.606 1.00 97.19 170 PHE A N 1
ATOM 1372 C CA . PHE A 1 170 ? -27.864 14.094 -1.921 1.00 97.19 170 PHE A CA 1
ATOM 1373 C C . PHE A 1 170 ? -26.790 14.205 -3.002 1.00 97.19 170 PHE A C 1
ATOM 1375 O O . PHE A 1 170 ? -26.783 13.412 -3.950 1.00 97.19 170 PHE A O 1
ATOM 1382 N N . HIS A 1 171 ? -25.945 15.222 -2.894 1.00 96.62 171 HIS A N 1
ATOM 1383 C CA . HIS A 1 171 ? -24.957 15.592 -3.898 1.00 96.62 171 HIS A CA 1
ATOM 1384 C C . HIS A 1 171 ? -23.556 15.537 -3.310 1.00 96.62 171 HIS A C 1
ATOM 1386 O O . HIS A 1 171 ? -23.276 16.108 -2.259 1.00 96.62 171 HIS A O 1
ATOM 1392 N N . LEU A 1 172 ? -22.674 14.856 -4.027 1.00 97.06 172 LEU A N 1
ATOM 1393 C CA . LEU A 1 172 ? -21.245 14.868 -3.785 1.00 97.06 172 LEU A CA 1
ATOM 1394 C C . LEU A 1 172 ? -20.560 15.359 -5.050 1.00 97.06 172 LEU A C 1
ATOM 1396 O O . LEU A 1 172 ? -20.812 14.812 -6.121 1.00 97.06 172 LEU A O 1
ATOM 1400 N N . ALA A 1 173 ? -19.667 16.334 -4.924 1.00 94.94 173 ALA A N 1
ATOM 1401 C CA . ALA A 1 173 ? -18.766 16.748 -5.991 1.00 94.94 173 ALA A CA 1
ATOM 1402 C C . ALA A 1 173 ? -17.318 16.694 -5.504 1.00 94.94 173 ALA A C 1
ATOM 1404 O O . ALA A 1 173 ? -16.948 17.303 -4.499 1.00 94.94 173 ALA A O 1
ATOM 1405 N N . TRP A 1 174 ? -16.507 15.939 -6.230 1.00 94.75 174 TRP A N 1
ATOM 1406 C CA . TRP A 1 174 ? -15.081 15.791 -6.011 1.00 94.75 174 TRP A CA 1
ATOM 1407 C C . TRP A 1 174 ? -14.342 17.035 -6.493 1.00 94.75 174 TRP A C 1
ATOM 1409 O O . TRP A 1 174 ? -14.598 17.502 -7.602 1.00 94.75 174 TRP A O 1
ATOM 1419 N N . GLU A 1 175 ? -13.432 17.571 -5.674 1.00 90.81 175 GLU A N 1
ATOM 1420 C CA . GLU A 1 175 ? -12.667 18.794 -5.981 1.00 90.81 175 GLU A CA 1
ATOM 1421 C C . GLU A 1 175 ? -13.542 19.924 -6.565 1.00 90.81 175 GLU A C 1
ATOM 1423 O O . GLU A 1 175 ? -13.193 20.563 -7.562 1.00 90.81 175 GLU A O 1
ATOM 1428 N N . GLN A 1 176 ? -14.720 20.152 -5.972 1.00 90.81 176 GLN A N 1
ATOM 1429 C CA . GLN A 1 176 ? -15.614 21.220 -6.408 1.00 90.81 176 GLN A CA 1
ATOM 1430 C C . GLN A 1 176 ? -14.932 22.587 -6.251 1.00 90.81 176 GLN A C 1
ATOM 1432 O O . GLN A 1 176 ? -14.481 22.958 -5.170 1.00 90.81 176 GLN A O 1
ATOM 1437 N N . VAL A 1 177 ? -14.895 23.352 -7.344 1.00 86.06 177 VAL A N 1
ATOM 1438 C CA . VAL A 1 177 ? -14.418 24.740 -7.367 1.00 86.06 177 VAL A CA 1
ATOM 1439 C C . VAL A 1 177 ? -15.580 25.643 -7.764 1.00 86.06 177 VAL A C 1
ATOM 1441 O O . VAL A 1 177 ? -16.148 25.487 -8.850 1.00 86.06 177 VAL A O 1
ATOM 1444 N N . GLY A 1 178 ? -15.934 26.580 -6.882 1.00 85.81 178 GLY A N 1
ATOM 1445 C CA . GLY A 1 178 ? -17.116 27.427 -7.046 1.00 85.81 178 GLY A CA 1
ATOM 1446 C C . GLY A 1 178 ? -18.387 26.588 -7.216 1.00 85.81 178 GLY A C 1
ATOM 1447 O O . GLY A 1 178 ? -18.571 25.567 -6.552 1.00 85.81 178 GLY A O 1
ATOM 1448 N N . ASN A 1 179 ? -19.223 26.956 -8.185 1.00 88.19 179 ASN A N 1
ATOM 1449 C CA . ASN A 1 179 ? -20.503 26.285 -8.442 1.00 88.19 179 ASN A CA 1
ATOM 1450 C C . ASN A 1 179 ? -20.381 25.166 -9.482 1.00 88.19 179 ASN A C 1
ATOM 1452 O O . ASN A 1 179 ? -21.355 24.819 -10.148 1.00 88.19 179 ASN A O 1
ATOM 1456 N N . ASN A 1 180 ? -19.190 24.596 -9.683 1.00 91.44 180 ASN A N 1
ATOM 1457 C CA . ASN A 1 180 ? -19.050 23.433 -10.553 1.00 91.44 180 ASN A CA 1
ATOM 1458 C C . ASN A 1 180 ? -19.599 22.171 -9.863 1.00 91.44 180 ASN A C 1
ATOM 1460 O O . ASN A 1 180 ? -18.846 21.374 -9.309 1.00 91.44 180 ASN A O 1
ATOM 1464 N N . PHE A 1 181 ? -20.916 21.973 -9.938 1.00 92.75 181 PHE A N 1
ATOM 1465 C CA . PHE A 1 181 ? -21.608 20.832 -9.328 1.00 92.75 181 PHE A CA 1
ATOM 1466 C C . PHE A 1 181 ? -21.209 19.469 -9.912 1.00 92.75 181 PHE A C 1
ATOM 1468 O O . PHE A 1 181 ? -21.415 18.445 -9.265 1.00 92.75 181 PHE A O 1
ATOM 1475 N N . ALA A 1 182 ? -20.620 19.432 -11.110 1.00 91.62 182 ALA A N 1
ATOM 1476 C CA . ALA A 1 182 ? -20.070 18.203 -11.680 1.00 91.62 182 ALA A CA 1
ATOM 1477 C C . ALA A 1 182 ? -18.689 17.842 -11.095 1.00 91.62 182 ALA A C 1
ATOM 1479 O O . ALA A 1 182 ? -18.168 16.763 -11.375 1.00 91.62 182 ALA A O 1
ATOM 1480 N N . GLY A 1 183 ? -18.090 18.737 -10.301 1.00 92.19 183 GLY A N 1
ATOM 1481 C CA . GLY A 1 183 ? -16.761 18.554 -9.736 1.00 92.19 183 GLY A CA 1
ATOM 1482 C C . GLY A 1 183 ? -15.693 18.324 -10.805 1.00 92.19 183 GLY A C 1
ATOM 1483 O O . GLY A 1 183 ? -15.824 18.720 -11.970 1.00 92.19 183 GLY A O 1
ATOM 1484 N N . ARG A 1 184 ? -14.609 17.673 -10.398 1.00 92.06 184 ARG A N 1
ATOM 1485 C CA . ARG A 1 184 ? -13.527 17.214 -11.261 1.00 92.06 184 ARG A CA 1
ATOM 1486 C C . ARG A 1 184 ? -13.193 15.775 -10.896 1.00 92.06 184 ARG A C 1
ATOM 1488 O O . ARG A 1 184 ? -12.922 15.472 -9.746 1.00 92.06 184 ARG A O 1
ATOM 1495 N N . SER A 1 185 ? -13.182 14.888 -11.888 1.00 94.25 185 SER A N 1
ATOM 1496 C CA . SER A 1 185 ? -12.820 13.477 -11.697 1.00 94.25 185 SER A CA 1
ATOM 1497 C C . SER A 1 185 ? -11.454 13.322 -11.013 1.00 94.25 185 SER A C 1
ATOM 1499 O O . SER A 1 185 ? -10.462 13.894 -11.471 1.00 94.25 185 SER A O 1
ATOM 1501 N N . GLY A 1 186 ? -11.370 12.467 -9.993 1.00 94.62 186 GLY A N 1
ATOM 1502 C CA . GLY A 1 186 ? -10.103 12.053 -9.383 1.00 94.62 186 GLY A CA 1
ATOM 1503 C C . GLY A 1 186 ? -9.187 11.296 -10.355 1.00 94.62 186 GLY A C 1
ATOM 1504 O O . GLY A 1 186 ? -7.967 11.326 -10.226 1.00 94.62 186 GLY A O 1
ATOM 1505 N N . LEU A 1 187 ? -9.749 10.705 -11.416 1.00 95.81 187 LEU A N 1
ATOM 1506 C CA . LEU A 1 187 ? -9.004 10.048 -12.498 1.00 95.81 187 LEU A CA 1
ATOM 1507 C C . LEU A 1 187 ? -8.602 11.019 -13.624 1.00 95.81 187 LEU A C 1
ATOM 1509 O O . LEU A 1 187 ? -7.971 10.619 -14.607 1.00 95.81 187 LEU A O 1
ATOM 1513 N N . ARG A 1 188 ? -8.909 12.317 -13.498 1.00 94.31 188 ARG A N 1
ATOM 1514 C CA . ARG A 1 188 ? -8.631 13.323 -14.534 1.00 94.31 188 ARG A CA 1
ATOM 1515 C C . ARG A 1 188 ? -7.150 13.409 -14.909 1.00 94.31 188 ARG A C 1
ATOM 1517 O O . ARG A 1 188 ? -6.822 13.622 -16.081 1.00 94.31 188 ARG A O 1
ATOM 1524 N N . ALA A 1 189 ? -6.255 13.281 -13.931 1.00 95.19 189 ALA A N 1
ATOM 1525 C CA . ALA A 1 189 ? -4.809 13.302 -14.155 1.00 95.19 189 ALA A CA 1
ATOM 1526 C C . ALA A 1 189 ? -4.288 11.980 -14.756 1.00 95.19 189 ALA A C 1
ATOM 1528 O O . ALA A 1 189 ? -3.353 12.006 -15.558 1.00 95.19 189 ALA A O 1
ATOM 1529 N N . ALA A 1 190 ? -4.950 10.855 -14.466 1.00 96.38 190 ALA A N 1
ATOM 1530 C CA . ALA A 1 190 ? -4.619 9.532 -14.997 1.00 96.38 190 ALA A CA 1
ATOM 1531 C C . ALA A 1 190 ? -4.951 9.361 -16.493 1.00 96.38 190 ALA A C 1
ATOM 1533 O O . ALA A 1 190 ? -4.394 8.482 -17.148 1.00 96.38 190 ALA A O 1
ATOM 1534 N N . TYR A 1 191 ? -5.803 10.216 -17.077 1.00 96.12 191 TYR A N 1
ATOM 1535 C CA . TYR A 1 191 ? -6.199 10.098 -18.488 1.00 96.12 191 TYR A CA 1
ATOM 1536 C C . TYR A 1 191 ? -5.010 10.139 -19.462 1.00 96.12 191 TYR A C 1
ATOM 1538 O O . TYR A 1 191 ? -4.941 9.348 -20.401 1.00 96.12 191 TYR A O 1
ATOM 1546 N N . LYS A 1 192 ? -4.060 11.062 -19.254 1.00 94.94 192 LYS A N 1
ATOM 1547 C CA . LYS A 1 192 ? -2.887 11.198 -20.134 1.00 94.94 192 LYS A CA 1
ATOM 1548 C C . LYS A 1 192 ? -2.006 9.938 -20.115 1.00 94.94 192 LYS A C 1
ATOM 1550 O O . LYS A 1 192 ? -1.753 9.419 -21.202 1.00 94.94 192 LYS A O 1
ATOM 1555 N N . PRO A 1 193 ? -1.522 9.446 -18.956 1.00 96.38 193 PRO A N 1
ATOM 1556 C CA . PRO A 1 193 ? -0.714 8.230 -18.926 1.00 96.38 193 PRO A CA 1
ATOM 1557 C C . PRO A 1 193 ? -1.492 6.992 -19.386 1.00 96.38 193 PRO A C 1
ATOM 1559 O O . PRO A 1 193 ? -0.928 6.201 -20.131 1.00 96.38 193 PRO A O 1
ATOM 1562 N N . TRP A 1 194 ? -2.788 6.862 -19.076 1.00 96.75 194 TRP A N 1
ATOM 1563 C CA . TRP A 1 194 ? -3.619 5.778 -19.625 1.00 96.75 194 TRP A CA 1
ATOM 1564 C C . TRP A 1 194 ? -3.639 5.781 -21.162 1.00 96.75 194 TRP A C 1
ATOM 1566 O O . TRP A 1 194 ? -3.391 4.759 -21.794 1.00 96.75 194 TRP A O 1
ATOM 1576 N N . PHE A 1 195 ? -3.843 6.945 -21.788 1.00 95.00 195 PHE A N 1
ATOM 1577 C CA . PHE A 1 195 ? -3.850 7.050 -23.250 1.00 95.00 195 PHE A CA 1
ATOM 1578 C C . PHE A 1 195 ? -2.488 6.701 -23.881 1.00 95.00 195 PHE A C 1
ATOM 1580 O O . PHE A 1 195 ? -2.424 6.087 -24.953 1.00 95.00 195 PHE A O 1
ATOM 1587 N N . VAL A 1 196 ? -1.390 7.100 -23.228 1.00 94.62 196 VAL A N 1
ATOM 1588 C CA . VAL A 1 196 ? -0.026 6.751 -23.656 1.00 94.62 196 VAL A CA 1
ATOM 1589 C C . VAL A 1 196 ? 0.206 5.247 -23.527 1.00 94.62 196 VAL A C 1
ATOM 1591 O O . VAL A 1 196 ? 0.703 4.645 -24.477 1.00 94.62 196 VAL A O 1
ATOM 1594 N N . LYS A 1 197 ? -0.205 4.644 -22.408 1.00 94.88 197 LYS A N 1
ATOM 1595 C CA . LYS A 1 197 ? -0.129 3.202 -22.153 1.00 94.88 197 LYS A CA 1
ATOM 1596 C C . LYS A 1 197 ? -0.867 2.397 -23.218 1.00 94.88 197 LYS A C 1
ATOM 1598 O O . LYS A 1 197 ? -0.228 1.608 -23.901 1.00 94.88 197 LYS A O 1
ATOM 1603 N N . GLU A 1 198 ? -2.150 2.674 -23.442 1.00 93.69 198 GLU A N 1
ATOM 1604 C CA . GLU A 1 198 ? -2.971 2.039 -24.488 1.00 93.69 198 GLU A CA 1
ATOM 1605 C C . GLU A 1 198 ? -2.297 2.110 -25.868 1.00 93.69 198 GLU A C 1
ATOM 1607 O O . GLU A 1 198 ? -2.246 1.148 -26.639 1.00 93.69 198 GLU A O 1
ATOM 1612 N N . THR A 1 199 ? -1.716 3.270 -26.190 1.00 90.94 199 THR A N 1
ATOM 1613 C CA . THR A 1 199 ? -1.005 3.458 -27.457 1.00 90.94 199 THR A CA 1
ATOM 1614 C C . THR A 1 199 ? 0.281 2.631 -27.515 1.00 90.94 199 THR A C 1
ATOM 1616 O O . THR A 1 199 ? 0.548 2.014 -28.549 1.00 90.94 199 THR A O 1
ATOM 1619 N N . ALA A 1 200 ? 1.063 2.599 -26.433 1.00 91.06 200 ALA A N 1
ATOM 1620 C CA . ALA A 1 200 ? 2.302 1.836 -26.335 1.00 91.06 200 ALA A CA 1
ATOM 1621 C C . ALA A 1 200 ? 2.046 0.325 -26.388 1.00 91.06 200 ALA A C 1
ATOM 1623 O O . ALA A 1 200 ? 2.746 -0.375 -27.114 1.00 91.06 200 ALA A O 1
ATOM 1624 N N . GLU A 1 201 ? 1.019 -0.173 -25.700 1.00 90.75 201 GLU A N 1
ATOM 1625 C CA . GLU A 1 201 ? 0.603 -1.579 -25.738 1.00 90.75 201 GLU A CA 1
ATOM 1626 C C . GLU A 1 201 ? 0.174 -1.989 -27.145 1.00 90.75 201 GLU A C 1
ATOM 1628 O O . GLU A 1 201 ? 0.634 -3.006 -27.665 1.00 90.75 201 GLU A O 1
ATOM 1633 N N . ARG A 1 202 ? -0.620 -1.151 -27.823 1.00 89.38 202 ARG A N 1
ATOM 1634 C CA . ARG A 1 202 ? -1.019 -1.392 -29.214 1.00 89.38 202 ARG A CA 1
ATOM 1635 C C . ARG A 1 202 ? 0.175 -1.405 -30.172 1.00 89.38 202 ARG A C 1
ATOM 1637 O O . ARG A 1 202 ? 0.259 -2.292 -31.019 1.00 89.38 202 ARG A O 1
ATOM 1644 N N . ILE A 1 203 ? 1.096 -0.443 -30.060 1.00 85.25 203 ILE A N 1
ATOM 1645 C CA . ILE A 1 203 ? 2.337 -0.426 -30.860 1.00 85.25 203 ILE A CA 1
ATOM 1646 C C . ILE A 1 203 ? 3.182 -1.663 -30.544 1.00 85.25 203 ILE A C 1
ATOM 1648 O O . ILE A 1 203 ? 3.732 -2.273 -31.456 1.00 85.25 203 ILE A O 1
ATOM 1652 N N . GLY A 1 204 ? 3.242 -2.055 -29.274 1.00 85.31 204 GLY A N 1
ATOM 1653 C CA . GLY A 1 204 ? 3.923 -3.250 -28.804 1.00 85.31 204 GLY A CA 1
ATOM 1654 C C . GLY A 1 204 ? 3.383 -4.526 -29.428 1.00 85.31 204 GLY A C 1
ATOM 1655 O O . GLY A 1 204 ? 4.160 -5.312 -29.958 1.00 85.31 204 GLY A O 1
ATOM 1656 N N . ALA A 1 205 ? 2.062 -4.702 -29.441 1.00 85.50 205 ALA A N 1
ATOM 1657 C CA . ALA A 1 205 ? 1.409 -5.845 -30.071 1.00 85.50 205 ALA A CA 1
ATOM 1658 C C . ALA A 1 205 ? 1.723 -5.925 -31.576 1.00 85.50 205 ALA A C 1
ATOM 1660 O O . ALA A 1 205 ? 2.112 -6.983 -32.071 1.00 85.50 205 ALA A O 1
ATOM 1661 N N . ILE A 1 206 ? 1.651 -4.790 -32.284 1.00 82.81 206 ILE A N 1
ATOM 1662 C CA . ILE A 1 206 ? 2.043 -4.698 -33.702 1.00 82.81 206 ILE A CA 1
ATOM 1663 C C . ILE A 1 206 ? 3.536 -5.023 -33.877 1.00 82.81 206 ILE A C 1
ATOM 1665 O O . ILE A 1 206 ? 3.925 -5.690 -34.835 1.00 82.81 206 ILE A O 1
ATOM 1669 N N . GLY A 1 207 ? 4.383 -4.556 -32.958 1.00 78.00 207 GLY A N 1
ATOM 1670 C CA . GLY A 1 207 ? 5.818 -4.821 -32.954 1.00 78.00 207 GLY A CA 1
ATOM 1671 C C . GLY A 1 207 ? 6.140 -6.303 -32.770 1.00 78.00 207 GLY A C 1
ATOM 1672 O O . GLY A 1 207 ? 6.953 -6.839 -33.517 1.00 78.00 207 GLY A O 1
ATOM 1673 N N . ILE A 1 208 ? 5.463 -6.983 -31.841 1.00 77.62 208 ILE A N 1
ATOM 1674 C CA . ILE A 1 208 ? 5.603 -8.429 -31.620 1.00 77.62 208 ILE A CA 1
ATOM 1675 C C . ILE A 1 208 ? 5.254 -9.196 -32.897 1.00 77.62 208 ILE A C 1
ATOM 1677 O O . ILE A 1 208 ? 6.014 -10.068 -33.310 1.00 77.62 208 ILE A O 1
ATOM 1681 N N . GLU A 1 209 ? 4.148 -8.848 -33.558 1.00 74.12 209 GLU A N 1
ATOM 1682 C CA . GLU A 1 209 ? 3.748 -9.489 -34.814 1.00 74.12 209 GLU A CA 1
ATOM 1683 C C . GLU A 1 209 ? 4.786 -9.254 -35.925 1.00 74.12 209 GLU A C 1
ATOM 1685 O O . GLU A 1 209 ? 5.257 -10.198 -36.564 1.00 74.12 209 GLU A O 1
ATOM 1690 N N . ARG A 1 210 ? 5.178 -7.992 -36.138 1.00 70.81 210 ARG A N 1
ATOM 1691 C CA . ARG A 1 210 ? 6.021 -7.590 -37.270 1.00 70.81 210 ARG A CA 1
ATOM 1692 C C . ARG A 1 210 ? 7.482 -8.004 -37.120 1.00 70.81 210 ARG A C 1
ATOM 1694 O O . ARG A 1 210 ? 8.091 -8.411 -38.106 1.00 70.81 210 ARG A O 1
ATOM 1701 N N . TYR A 1 211 ? 8.052 -7.862 -35.928 1.00 72.00 211 TYR A N 1
ATOM 1702 C CA . TYR A 1 211 ? 9.474 -8.107 -35.671 1.00 72.00 211 TYR A CA 1
ATOM 1703 C C . TYR A 1 211 ? 9.739 -9.487 -35.062 1.00 72.00 211 TYR A C 1
ATOM 1705 O O . TYR A 1 211 ? 10.821 -10.032 -35.258 1.00 72.00 211 TYR A O 1
ATOM 1713 N N . GLY A 1 212 ? 8.751 -10.094 -34.392 1.00 71.75 212 GLY A N 1
ATOM 1714 C CA . GLY A 1 212 ? 8.869 -11.461 -33.879 1.00 71.75 212 GLY A CA 1
ATOM 1715 C C . GLY A 1 212 ? 8.922 -12.515 -34.989 1.00 71.75 212 GLY A C 1
ATOM 1716 O O . GLY A 1 212 ? 9.652 -13.494 -34.870 1.00 71.75 212 GLY A O 1
ATOM 1717 N N . LEU A 1 213 ? 8.191 -12.303 -36.090 1.00 73.88 213 LEU A N 1
ATOM 1718 C CA . LEU A 1 213 ? 8.217 -13.185 -37.267 1.00 73.88 213 LEU A CA 1
ATOM 1719 C C . LEU A 1 213 ? 9.071 -12.626 -38.416 1.00 73.88 213 LEU A C 1
ATOM 1721 O O . LEU A 1 213 ? 9.575 -13.394 -39.236 1.00 73.88 213 LEU A O 1
ATOM 1725 N N . GLY A 1 214 ? 9.236 -11.300 -38.471 1.00 78.00 214 GLY A N 1
ATOM 1726 C CA . GLY A 1 214 ? 9.838 -10.590 -39.595 1.00 78.00 214 GLY A CA 1
ATOM 1727 C C . GLY A 1 214 ? 8.936 -10.557 -40.835 1.00 78.00 214 GLY A C 1
ATOM 1728 O O . GLY A 1 214 ? 7.915 -11.237 -40.928 1.00 78.00 214 GLY A O 1
ATOM 1729 N N . VAL A 1 215 ? 9.306 -9.737 -41.817 1.00 82.75 215 VAL A N 1
ATOM 1730 C CA . VAL A 1 215 ? 8.553 -9.583 -43.068 1.00 82.75 215 VAL A CA 1
ATOM 1731 C C . VAL A 1 215 ? 9.256 -10.367 -44.182 1.00 82.75 215 VAL A C 1
ATOM 1733 O O . VAL A 1 215 ? 10.409 -10.048 -44.491 1.00 82.75 215 VAL A O 1
ATOM 1736 N N . PRO A 1 216 ? 8.605 -11.367 -44.813 1.00 87.19 216 PRO A N 1
ATOM 1737 C CA . PRO A 1 216 ? 9.208 -12.113 -45.911 1.00 87.19 216 PRO A CA 1
ATOM 1738 C C . PRO A 1 216 ? 9.406 -11.206 -47.131 1.00 87.19 216 PRO A C 1
ATOM 1740 O O . PRO A 1 216 ? 8.486 -10.514 -47.573 1.00 87.19 216 PRO A O 1
ATOM 1743 N N . LYS A 1 217 ? 10.610 -11.233 -47.698 1.00 88.62 217 LYS A N 1
ATOM 1744 C CA . LYS A 1 217 ? 11.008 -10.488 -48.892 1.00 88.62 217 LYS A CA 1
ATOM 1745 C C . LYS A 1 217 ? 11.576 -11.456 -49.925 1.00 88.62 217 LYS A C 1
ATOM 1747 O O . LYS A 1 217 ? 12.555 -12.146 -49.662 1.00 88.62 217 LYS A O 1
ATOM 1752 N N . TRP A 1 218 ? 10.999 -11.433 -51.123 1.00 90.75 218 TRP A N 1
ATOM 1753 C CA . TRP A 1 218 ? 11.558 -12.085 -52.305 1.00 90.75 218 TRP A CA 1
ATOM 1754 C C . TRP A 1 218 ? 12.203 -11.046 -53.227 1.00 90.75 218 TRP A C 1
ATOM 1756 O O . TRP A 1 218 ? 11.556 -10.067 -53.601 1.00 90.75 218 TRP A O 1
ATOM 1766 N N . SER A 1 219 ? 13.454 -11.273 -53.626 1.00 90.94 219 SER A N 1
ATOM 1767 C CA . SER A 1 219 ? 14.077 -10.601 -54.769 1.00 90.94 219 SER A CA 1
ATOM 1768 C C . SER A 1 219 ? 13.981 -11.531 -55.983 1.00 90.94 219 SER A C 1
ATOM 1770 O O . SER A 1 219 ? 14.474 -12.659 -55.943 1.00 90.94 219 SER A O 1
ATOM 1772 N N . LEU A 1 220 ? 13.326 -11.072 -57.055 1.00 90.06 220 LEU A N 1
ATOM 1773 C CA . LEU A 1 220 ? 13.182 -11.827 -58.305 1.00 90.06 220 LEU A CA 1
ATOM 1774 C C . LEU A 1 220 ? 14.293 -11.454 -59.309 1.00 90.06 220 LEU A C 1
ATOM 1776 O O . LEU A 1 220 ? 14.727 -10.295 -59.329 1.00 90.06 220 LEU A O 1
ATOM 1780 N N . PRO A 1 221 ? 14.734 -12.388 -60.174 1.00 89.62 221 PRO A N 1
ATOM 1781 C CA . PRO A 1 221 ? 15.721 -12.107 -61.216 1.00 89.62 221 PRO A CA 1
ATOM 1782 C C . PRO A 1 221 ? 15.186 -11.117 -62.263 1.00 89.62 221 PRO A C 1
ATOM 1784 O O . PRO A 1 221 ? 13.982 -10.931 -62.412 1.00 89.62 221 PRO A O 1
ATOM 1787 N N . LYS A 1 222 ? 16.078 -10.496 -63.053 1.00 85.19 222 LYS A N 1
ATOM 1788 C CA . LYS A 1 222 ? 15.690 -9.508 -64.088 1.00 85.19 222 LYS A CA 1
ATOM 1789 C C . LYS A 1 222 ? 14.747 -10.068 -65.161 1.00 85.19 222 LYS A C 1
ATOM 1791 O O . LYS A 1 222 ? 14.014 -9.298 -65.775 1.00 85.19 222 LYS A O 1
ATOM 1796 N N . GLN A 1 223 ? 14.792 -11.375 -65.408 1.00 85.94 223 GLN A N 1
ATOM 1797 C CA . GLN A 1 223 ? 13.873 -12.084 -66.295 1.00 85.94 223 GLN A CA 1
ATOM 1798 C C . GLN A 1 223 ? 13.082 -13.087 -65.452 1.00 85.94 223 GLN A C 1
ATOM 1800 O O . GLN A 1 223 ? 13.648 -14.074 -64.995 1.00 85.94 223 GLN A O 1
ATOM 1805 N N . TYR A 1 224 ? 11.795 -12.817 -65.235 1.00 86.69 224 TYR A N 1
ATOM 1806 C CA . TYR A 1 224 ? 10.875 -13.685 -64.497 1.00 86.69 224 TYR A CA 1
ATOM 1807 C C . TYR A 1 224 ? 9.556 -13.823 -65.265 1.00 86.69 224 TYR A C 1
ATOM 1809 O O . TYR A 1 224 ? 9.155 -12.916 -65.999 1.00 86.69 224 TYR A O 1
ATOM 1817 N N . SER A 1 225 ? 8.879 -14.960 -65.114 1.00 90.06 225 SER A N 1
ATOM 1818 C CA . SER A 1 225 ? 7.554 -15.189 -65.692 1.00 90.06 225 SER A CA 1
ATOM 1819 C C . SER A 1 225 ? 6.436 -14.732 -64.748 1.00 90.06 225 SER A C 1
ATOM 1821 O O . SER A 1 225 ? 6.625 -14.580 -63.540 1.00 90.06 225 SER A O 1
ATOM 1823 N N . ALA A 1 226 ? 5.220 -14.566 -65.279 1.00 87.94 226 ALA A N 1
ATOM 1824 C CA . ALA A 1 226 ? 4.040 -14.305 -64.449 1.00 87.94 226 ALA A CA 1
ATOM 1825 C C . ALA A 1 226 ? 3.752 -15.452 -63.453 1.00 87.94 226 ALA A C 1
ATOM 1827 O O . ALA A 1 226 ? 3.216 -15.205 -62.373 1.00 87.94 226 ALA A O 1
ATOM 1828 N N . GLY A 1 227 ? 4.137 -16.689 -63.797 1.00 89.88 227 GLY A N 1
ATOM 1829 C CA . GLY A 1 227 ? 4.032 -17.847 -62.907 1.00 89.88 227 GLY A CA 1
ATOM 1830 C C . GLY A 1 227 ? 4.995 -17.765 -61.722 1.00 89.88 227 GLY A C 1
ATOM 1831 O O . GLY A 1 227 ? 4.592 -18.043 -60.595 1.00 89.88 227 GLY A O 1
ATOM 1832 N N . ASP A 1 228 ? 6.222 -17.296 -61.956 1.00 87.62 228 ASP A N 1
ATOM 1833 C CA . ASP A 1 228 ? 7.233 -17.127 -60.903 1.00 87.62 228 ASP A CA 1
ATOM 1834 C C . ASP A 1 228 ? 6.810 -16.064 -59.882 1.00 87.62 228 ASP A C 1
ATOM 1836 O O . ASP A 1 228 ? 6.948 -16.263 -58.676 1.00 87.62 228 ASP A O 1
ATOM 1840 N N . LEU A 1 229 ? 6.221 -14.955 -60.350 1.00 88.81 229 LEU A N 1
ATOM 1841 C CA . LEU A 1 229 ? 5.679 -13.918 -59.469 1.00 88.81 229 LEU A CA 1
ATOM 1842 C C . LEU A 1 229 ? 4.524 -14.453 -58.609 1.00 88.81 229 LEU A C 1
ATOM 1844 O O . LEU A 1 229 ? 4.493 -14.212 -57.402 1.00 88.81 229 LEU A O 1
ATOM 1848 N N . ALA A 1 230 ? 3.591 -15.201 -59.206 1.00 90.62 230 ALA A N 1
ATOM 1849 C CA . ALA A 1 230 ? 2.478 -15.797 -58.471 1.00 90.62 230 ALA A CA 1
ATOM 1850 C C . ALA A 1 230 ? 2.961 -16.808 -57.415 1.00 90.62 230 ALA A C 1
ATOM 1852 O O . ALA A 1 230 ? 2.462 -16.805 -56.289 1.00 90.62 230 ALA A O 1
ATOM 1853 N N . ALA A 1 231 ? 3.967 -17.625 -57.746 1.00 88.06 23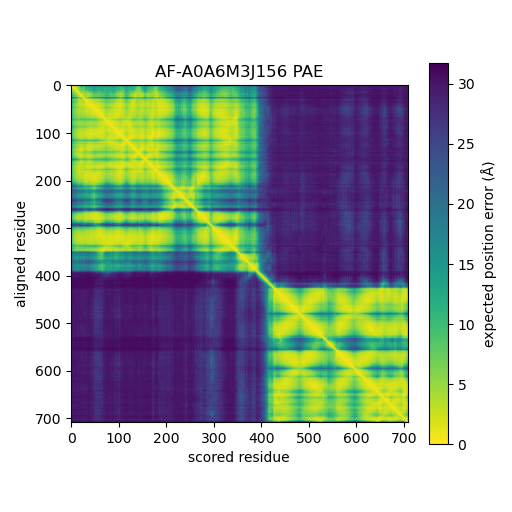1 ALA A N 1
ATOM 1854 C CA . ALA A 1 231 ? 4.572 -18.576 -56.817 1.00 88.06 231 ALA A CA 1
ATOM 1855 C C . ALA A 1 231 ? 5.304 -17.876 -55.657 1.00 88.06 231 ALA A C 1
ATOM 1857 O O . ALA A 1 231 ? 5.140 -18.277 -54.504 1.00 88.06 231 ALA A O 1
ATOM 1858 N N . ALA A 1 232 ? 6.046 -16.797 -55.932 1.00 87.75 232 ALA A N 1
ATOM 1859 C CA . ALA A 1 232 ? 6.718 -16.003 -54.902 1.00 87.75 232 ALA A CA 1
ATOM 1860 C C . ALA A 1 232 ? 5.718 -15.327 -53.945 1.00 87.75 232 ALA A C 1
ATOM 1862 O O . ALA A 1 232 ? 5.908 -15.353 -52.728 1.00 87.75 232 ALA A O 1
ATOM 1863 N N . VAL A 1 233 ? 4.615 -14.775 -54.472 1.00 89.00 233 VAL A N 1
ATOM 1864 C CA . VAL A 1 233 ? 3.539 -14.182 -53.656 1.00 89.00 233 VAL A CA 1
ATOM 1865 C C . VAL A 1 233 ? 2.861 -15.239 -52.786 1.00 89.00 233 VAL A C 1
ATOM 1867 O O . VAL A 1 233 ? 2.707 -15.025 -51.584 1.00 89.00 233 VAL A O 1
ATOM 1870 N N . ALA A 1 234 ? 2.499 -16.389 -53.360 1.00 88.12 234 ALA A N 1
ATOM 1871 C CA . ALA A 1 234 ? 1.883 -17.482 -52.611 1.00 88.12 234 ALA A CA 1
ATOM 1872 C C . ALA A 1 234 ? 2.813 -17.995 -51.499 1.00 88.12 234 ALA A C 1
ATOM 1874 O O . ALA A 1 234 ? 2.380 -18.167 -50.359 1.00 88.12 234 ALA A O 1
ATOM 1875 N N . SER A 1 235 ? 4.105 -18.158 -51.806 1.00 87.19 235 SER A N 1
ATOM 1876 C CA . SER A 1 235 ? 5.131 -18.538 -50.833 1.00 87.19 235 SER A CA 1
ATOM 1877 C C . SER A 1 235 ? 5.230 -17.520 -49.689 1.00 87.19 235 SER A C 1
ATOM 1879 O O . SER A 1 235 ? 5.140 -17.914 -48.526 1.00 87.19 235 SER A O 1
ATOM 1881 N N . ALA A 1 236 ? 5.304 -16.219 -49.993 1.00 87.31 236 ALA A N 1
ATOM 1882 C CA . ALA A 1 236 ? 5.355 -15.158 -48.984 1.00 87.31 236 ALA A CA 1
ATOM 1883 C C . ALA A 1 236 ? 4.102 -15.117 -48.092 1.00 87.31 236 ALA A C 1
ATOM 1885 O O . ALA A 1 236 ? 4.215 -14.955 -46.880 1.00 87.31 236 ALA A O 1
ATOM 1886 N N . GLN A 1 237 ? 2.908 -15.306 -48.662 1.00 84.69 237 GLN A N 1
ATOM 1887 C CA . GLN A 1 237 ? 1.648 -15.341 -47.906 1.00 84.69 237 GLN A CA 1
ATOM 1888 C C . GLN A 1 237 ? 1.544 -16.569 -46.991 1.00 84.69 237 GLN A C 1
ATOM 1890 O O . GLN A 1 237 ? 1.017 -16.475 -45.877 1.00 84.69 237 GLN A O 1
ATOM 1895 N N . SER A 1 238 ? 2.062 -17.711 -47.453 1.00 82.62 238 SER A N 1
ATOM 1896 C CA . SER A 1 238 ? 2.085 -18.971 -46.702 1.00 82.62 238 SER A CA 1
ATOM 1897 C C . SER A 1 238 ? 3.193 -19.060 -45.651 1.00 82.62 238 SER A C 1
ATOM 1899 O O . SER A 1 238 ? 3.187 -19.996 -44.85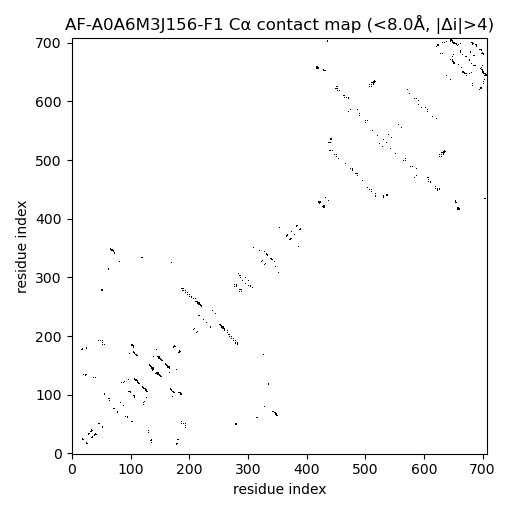4 1.00 82.62 238 SER A O 1
ATOM 1901 N N . PHE A 1 239 ? 4.137 -18.113 -45.630 1.00 82.06 239 PHE A N 1
ATOM 1902 C CA . PHE A 1 239 ? 5.269 -18.147 -44.712 1.00 82.06 239 PHE A CA 1
ATOM 1903 C C . PHE A 1 239 ? 4.791 -18.101 -43.252 1.00 82.06 239 PHE A C 1
ATOM 1905 O O . PHE A 1 239 ? 4.045 -17.204 -42.846 1.00 82.06 239 PHE A O 1
ATOM 1912 N N . ARG A 1 240 ? 5.202 -19.096 -42.461 1.00 75.44 240 ARG A N 1
ATOM 1913 C CA . ARG A 1 240 ? 4.902 -19.236 -41.030 1.00 75.44 240 ARG A CA 1
ATOM 1914 C C . ARG A 1 240 ? 6.130 -19.809 -40.327 1.00 75.44 240 ARG A C 1
ATOM 1916 O O . ARG A 1 240 ? 6.754 -20.731 -40.848 1.00 75.44 240 ARG A O 1
ATOM 1923 N N . ALA A 1 241 ? 6.450 -19.293 -39.143 1.00 66.31 241 ALA A N 1
ATOM 1924 C CA . ALA A 1 241 ? 7.475 -19.882 -38.290 1.00 66.31 241 ALA A CA 1
ATOM 1925 C C . ALA A 1 241 ? 6.934 -21.183 -37.672 1.00 66.31 241 ALA A C 1
ATOM 1927 O O . ALA A 1 241 ? 5.909 -21.171 -36.992 1.00 66.31 241 ALA A O 1
ATOM 1928 N N . GLY A 1 242 ? 7.591 -22.312 -37.935 1.00 69.31 242 GLY A N 1
ATOM 1929 C CA . GLY A 1 242 ? 7.221 -23.618 -37.388 1.00 69.31 242 GLY A CA 1
ATOM 1930 C C . GLY A 1 242 ? 8.307 -24.664 -37.640 1.00 69.31 242 GLY A C 1
ATOM 1931 O O . GLY A 1 242 ? 9.125 -24.503 -38.539 1.00 69.31 242 GLY A O 1
ATOM 1932 N N . GLU A 1 243 ? 8.306 -25.757 -36.873 1.00 69.62 243 GLU A N 1
ATOM 1933 C CA . GLU A 1 243 ? 9.376 -26.779 -36.880 1.00 69.62 243 GLU A CA 1
ATOM 1934 C C . GLU A 1 243 ? 9.584 -27.486 -38.234 1.00 69.62 243 GLU A C 1
ATOM 1936 O O . GLU A 1 243 ? 10.626 -28.088 -38.474 1.00 69.62 243 GLU A O 1
ATOM 1941 N N . LYS A 1 244 ? 8.594 -27.416 -39.132 1.00 78.00 244 LYS A N 1
ATOM 1942 C CA . LYS A 1 244 ? 8.643 -27.982 -40.492 1.00 78.00 244 LYS A CA 1
ATOM 1943 C C . LYS A 1 244 ? 8.753 -26.913 -41.585 1.00 78.00 244 LYS A C 1
ATOM 1945 O O . LYS A 1 244 ? 8.480 -27.209 -42.746 1.00 78.00 244 LYS A O 1
ATOM 1950 N N . ALA A 1 245 ? 9.087 -25.672 -41.232 1.00 79.50 245 ALA A N 1
ATOM 1951 C CA . ALA A 1 245 ? 9.238 -24.596 -42.201 1.00 79.50 245 ALA A CA 1
ATOM 1952 C C . ALA A 1 245 ? 10.535 -24.778 -43.004 1.00 79.50 245 ALA A C 1
ATOM 1954 O O . ALA A 1 245 ? 11.616 -24.924 -42.442 1.00 79.50 245 ALA A O 1
ATOM 1955 N N . TYR A 1 246 ? 10.426 -24.754 -44.330 1.00 79.44 246 TYR A N 1
ATOM 1956 C CA . TYR A 1 246 ? 11.565 -24.739 -45.242 1.00 79.44 246 TYR A CA 1
ATOM 1957 C C . TYR A 1 246 ? 11.226 -23.875 -46.455 1.00 79.44 246 TYR A C 1
ATOM 1959 O O . TYR A 1 246 ? 10.060 -23.716 -46.817 1.00 79.44 246 TYR A O 1
ATOM 1967 N N . ILE A 1 247 ? 12.255 -23.316 -47.083 1.00 83.38 247 ILE A N 1
ATOM 1968 C CA . ILE A 1 247 ? 12.139 -22.558 -48.328 1.00 83.38 247 ILE A CA 1
ATOM 1969 C C . ILE A 1 247 ? 13.096 -23.179 -49.329 1.00 83.38 247 ILE A C 1
ATOM 1971 O O . ILE A 1 247 ? 14.247 -23.468 -49.008 1.00 83.38 247 ILE A O 1
ATOM 1975 N N . ILE A 1 248 ? 12.601 -23.401 -50.541 1.00 83.31 248 ILE A N 1
ATOM 1976 C CA . ILE A 1 248 ? 13.421 -23.823 -51.671 1.00 83.31 248 ILE A CA 1
ATOM 1977 C C . ILE A 1 248 ? 13.679 -22.577 -52.505 1.00 83.31 248 ILE A C 1
ATOM 1979 O O . ILE A 1 248 ? 12.734 -21.922 -52.941 1.00 83.31 248 ILE A O 1
ATOM 1983 N N . GLN A 1 249 ? 14.954 -22.255 -52.707 1.00 87.62 249 GLN A N 1
ATOM 1984 C CA . GLN A 1 249 ? 15.386 -21.079 -53.450 1.00 87.62 249 GLN A CA 1
ATOM 1985 C C . GLN A 1 249 ? 16.026 -21.516 -54.779 1.00 87.62 249 GLN A C 1
ATOM 1987 O O . GLN A 1 249 ? 17.126 -22.071 -54.765 1.00 87.62 249 GLN A O 1
ATOM 1992 N N . PRO A 1 250 ? 15.341 -21.321 -55.922 1.00 85.19 250 PRO A N 1
ATOM 1993 C CA . PRO A 1 250 ? 15.925 -21.539 -57.244 1.00 85.19 250 PRO A CA 1
ATOM 1994 C C . PRO A 1 250 ? 17.026 -20.518 -57.560 1.00 85.19 250 PRO A C 1
ATOM 1996 O O . PRO A 1 250 ? 17.059 -19.428 -56.986 1.00 85.19 250 PRO A O 1
ATOM 1999 N N . ASP A 1 251 ? 17.903 -20.851 -58.509 1.00 84.94 251 ASP A N 1
ATOM 2000 C CA . ASP A 1 251 ? 18.999 -19.967 -58.921 1.00 84.94 251 ASP A CA 1
ATOM 2001 C C . ASP A 1 251 ? 18.483 -18.610 -59.437 1.00 84.94 251 ASP A C 1
ATOM 2003 O O . ASP A 1 251 ? 17.503 -18.537 -60.181 1.00 84.94 251 ASP A O 1
ATOM 2007 N N . GLY A 1 252 ? 19.125 -17.522 -59.006 1.00 84.94 252 GLY A N 1
ATOM 2008 C CA . GLY A 1 252 ? 18.726 -16.147 -59.329 1.00 84.94 252 GLY A CA 1
ATOM 2009 C C . GLY A 1 252 ? 17.542 -15.574 -58.532 1.00 84.94 252 GLY A C 1
ATOM 2010 O O . GLY A 1 252 ? 17.262 -14.383 -58.674 1.00 84.94 252 GLY A O 1
ATOM 2011 N N . PHE A 1 253 ? 16.875 -16.365 -57.685 1.00 89.75 253 PHE A N 1
ATOM 2012 C CA . PHE A 1 253 ? 15.894 -15.879 -56.708 1.00 89.75 253 PHE A CA 1
ATOM 2013 C C . PHE A 1 253 ? 16.559 -15.732 -55.344 1.00 89.75 253 PHE A C 1
ATOM 2015 O O . PHE A 1 253 ? 17.425 -16.527 -54.992 1.00 89.75 253 PHE A O 1
ATOM 2022 N N . GLU A 1 254 ? 16.141 -14.743 -54.559 1.00 90.38 254 GLU A N 1
ATOM 2023 C CA . GLU A 1 254 ? 16.659 -14.513 -53.209 1.00 90.38 254 GLU A CA 1
ATOM 2024 C C . GLU A 1 254 ? 15.503 -14.367 -52.226 1.00 90.38 254 GLU A C 1
ATOM 2026 O O . GLU A 1 254 ? 14.612 -13.541 -52.436 1.00 90.38 254 GLU A O 1
ATOM 2031 N N . PHE A 1 255 ? 15.518 -15.154 -51.152 1.00 88.50 255 PHE A N 1
ATOM 2032 C CA . PHE A 1 255 ? 14.594 -14.984 -50.042 1.00 88.50 255 PHE A CA 1
ATOM 2033 C C . PHE A 1 255 ? 15.325 -14.416 -48.829 1.00 88.50 255 PHE A C 1
ATOM 2035 O O . PHE A 1 255 ? 16.358 -14.933 -48.409 1.00 88.50 255 PHE A O 1
ATOM 2042 N N . ALA A 1 256 ? 14.749 -13.380 -48.232 1.00 87.12 256 ALA A N 1
ATOM 2043 C CA . ALA A 1 256 ? 15.214 -12.812 -46.981 1.00 87.12 256 ALA A CA 1
ATOM 2044 C C . ALA A 1 256 ? 14.025 -12.521 -46.066 1.00 87.12 256 ALA A C 1
ATOM 2046 O O . ALA A 1 256 ? 12.948 -12.144 -46.526 1.00 87.12 256 ALA A O 1
ATOM 2047 N N . VAL A 1 257 ? 14.233 -12.630 -44.758 1.00 84.62 257 VAL A N 1
ATOM 2048 C CA . VAL A 1 257 ? 13.294 -12.097 -43.770 1.00 84.62 257 VAL A CA 1
ATOM 2049 C C . VAL A 1 257 ? 13.855 -10.770 -43.283 1.00 84.62 257 VAL A C 1
ATOM 2051 O O . VAL A 1 257 ? 14.965 -10.701 -42.762 1.00 84.62 257 VAL A O 1
ATOM 2054 N N . VAL A 1 258 ? 13.113 -9.690 -43.515 1.00 80.25 258 VAL A N 1
ATOM 2055 C CA . VAL A 1 258 ? 13.529 -8.338 -43.137 1.00 80.25 258 VAL A CA 1
ATOM 2056 C C . VAL A 1 258 ? 12.872 -7.969 -41.816 1.00 80.25 258 VAL A C 1
ATOM 2058 O O . VAL A 1 258 ? 11.674 -8.173 -41.631 1.00 80.25 258 VAL A O 1
ATOM 2061 N N . GLY A 1 259 ? 13.643 -7.395 -40.897 1.00 71.31 259 GLY A N 1
ATOM 2062 C CA . GLY A 1 259 ? 13.141 -6.988 -39.583 1.00 71.31 259 GLY A CA 1
ATOM 2063 C C . GLY A 1 259 ? 13.095 -8.109 -38.540 1.00 71.31 259 GLY A C 1
ATOM 2064 O O . GLY A 1 259 ? 12.748 -7.821 -37.404 1.00 71.31 259 GLY A O 1
ATOM 2065 N N . SER A 1 260 ? 13.482 -9.345 -38.874 1.00 64.25 260 SER A N 1
ATOM 2066 C CA . SER A 1 260 ? 13.778 -10.387 -37.882 1.00 64.25 260 SER A CA 1
ATOM 2067 C C . SER A 1 260 ? 15.248 -10.287 -37.452 1.00 64.25 260 SER A C 1
ATOM 2069 O O . SER A 1 260 ? 16.135 -10.515 -38.276 1.00 64.25 260 SER A O 1
ATOM 2071 N N . GLY A 1 261 ? 15.516 -9.929 -36.194 1.00 61.09 261 GLY A N 1
ATOM 2072 C CA . GLY A 1 261 ? 16.872 -9.827 -35.624 1.00 61.09 261 GLY A CA 1
ATOM 2073 C C . GLY A 1 261 ? 17.076 -8.618 -34.698 1.00 61.09 261 GLY A C 1
ATOM 2074 O O . GLY A 1 261 ? 16.216 -7.739 -34.655 1.00 61.09 261 GLY A O 1
ATOM 2075 N N . GLU A 1 262 ? 18.215 -8.599 -33.988 1.00 50.41 262 GLU A N 1
ATOM 2076 C CA . GLU A 1 262 ? 18.699 -7.660 -32.939 1.00 50.41 262 GLU A CA 1
ATOM 2077 C C . GLU A 1 262 ? 18.831 -6.168 -33.341 1.00 50.41 262 GLU A C 1
ATOM 2079 O O . GLU A 1 262 ? 19.668 -5.443 -32.812 1.00 50.41 262 GLU A O 1
ATOM 2084 N N . ALA A 1 263 ? 18.034 -5.654 -34.277 1.00 53.19 263 ALA A N 1
ATOM 2085 C CA . ALA A 1 263 ? 17.873 -4.204 -34.356 1.00 53.19 263 ALA A CA 1
ATOM 2086 C C . ALA A 1 263 ? 17.114 -3.744 -33.100 1.00 53.19 263 ALA A C 1
ATOM 2088 O O . ALA A 1 263 ? 16.150 -4.407 -32.724 1.00 53.19 263 ALA A O 1
ATOM 2089 N N . ASP A 1 264 ? 17.534 -2.643 -32.465 1.00 56.22 264 ASP A N 1
ATOM 2090 C CA . ASP A 1 264 ? 16.843 -2.000 -31.334 1.00 56.22 264 ASP A CA 1
ATOM 2091 C C . ASP A 1 264 ? 15.393 -1.657 -31.714 1.00 56.22 264 ASP A C 1
ATOM 2093 O O . ASP A 1 264 ? 15.061 -0.551 -32.152 1.00 56.22 264 ASP A O 1
ATOM 2097 N N . HIS A 1 265 ? 14.502 -2.641 -31.604 1.00 67.62 265 HIS A N 1
ATOM 2098 C CA . HIS A 1 265 ? 13.082 -2.443 -31.823 1.00 67.62 265 HIS A CA 1
ATOM 2099 C C . HIS A 1 265 ? 12.557 -1.580 -30.688 1.00 67.62 265 HIS A C 1
ATOM 2101 O O . HIS A 1 265 ? 12.941 -1.754 -29.530 1.00 67.62 265 HIS A O 1
ATOM 2107 N N . TYR A 1 266 ? 11.658 -0.653 -31.016 1.00 71.75 266 TYR A N 1
ATOM 2108 C CA . TYR A 1 266 ? 11.005 0.178 -30.014 1.00 71.75 266 TYR A CA 1
ATOM 2109 C C . TYR A 1 266 ? 10.404 -0.706 -28.914 1.00 71.75 266 TYR A C 1
ATOM 2111 O O . TYR A 1 266 ? 9.509 -1.512 -29.174 1.00 71.75 266 TYR A O 1
ATOM 2119 N N . GLN A 1 267 ? 10.904 -0.551 -27.688 1.00 79.62 267 GLN A N 1
ATOM 2120 C CA . GLN A 1 267 ? 10.433 -1.308 -26.539 1.00 79.62 267 GLN A CA 1
ATOM 2121 C C . GLN A 1 267 ? 9.255 -0.559 -25.893 1.00 79.62 267 GLN A C 1
ATOM 2123 O O . GLN A 1 267 ? 9.448 0.533 -25.354 1.00 79.62 267 GLN A O 1
ATOM 2128 N N . PRO A 1 268 ? 8.030 -1.112 -25.916 1.00 85.25 268 PRO A N 1
ATOM 2129 C CA . PRO A 1 268 ? 6.855 -0.457 -25.337 1.00 85.25 268 PRO A CA 1
ATOM 2130 C C . PRO A 1 268 ? 6.827 -0.551 -23.803 1.00 85.25 268 PRO A C 1
ATOM 2132 O O . PRO A 1 268 ? 6.245 0.307 -23.144 1.00 85.25 268 PRO A O 1
ATOM 2135 N N . LEU A 1 269 ? 7.467 -1.572 -23.215 1.00 87.81 269 LEU A N 1
ATOM 2136 C CA . LEU A 1 269 ? 7.379 -1.874 -21.781 1.00 87.81 269 LEU A CA 1
ATOM 2137 C C . LEU A 1 269 ? 7.848 -0.732 -20.861 1.00 87.81 269 LEU A C 1
ATOM 2139 O O . LEU A 1 269 ? 7.149 -0.474 -19.882 1.00 87.81 269 LEU A O 1
ATOM 2143 N N . PRO A 1 270 ? 8.955 -0.012 -21.135 1.00 90.69 270 PRO A N 1
ATOM 2144 C CA . PRO A 1 270 ? 9.333 1.153 -20.334 1.00 90.69 270 PRO A CA 1
ATOM 2145 C C . PRO A 1 270 ? 8.243 2.233 -20.283 1.00 90.69 270 PRO A C 1
ATOM 2147 O O . PRO A 1 270 ? 7.983 2.792 -19.221 1.00 90.69 270 PRO A O 1
ATOM 2150 N N . TRP A 1 271 ? 7.551 2.482 -21.400 1.00 90.50 271 TRP A N 1
ATOM 2151 C CA . TRP A 1 271 ? 6.451 3.450 -21.456 1.00 90.50 271 TRP A CA 1
ATOM 2152 C C . TRP A 1 271 ? 5.211 2.975 -20.702 1.00 90.50 271 TRP A C 1
ATOM 2154 O O . TRP A 1 271 ? 4.553 3.791 -20.056 1.00 90.50 271 TRP A O 1
ATOM 2164 N N . VAL A 1 272 ? 4.912 1.674 -20.748 1.00 92.56 272 VAL A N 1
ATOM 2165 C CA . VAL A 1 272 ? 3.835 1.067 -19.949 1.00 92.56 272 VAL A CA 1
ATOM 2166 C C . VAL A 1 272 ? 4.128 1.235 -18.458 1.00 92.56 272 VAL A C 1
ATOM 2168 O O . VAL A 1 272 ? 3.291 1.766 -17.735 1.00 92.56 272 VAL A O 1
ATOM 2171 N N . ARG A 1 273 ? 5.344 0.892 -18.012 1.00 90.94 273 ARG A N 1
ATOM 2172 C CA . ARG A 1 273 ? 5.764 1.026 -16.606 1.00 90.94 273 ARG A CA 1
ATOM 2173 C C . ARG A 1 273 ? 5.719 2.473 -16.121 1.00 90.94 273 ARG A C 1
ATOM 2175 O O . ARG A 1 273 ? 5.100 2.747 -15.099 1.00 90.94 273 ARG A O 1
ATOM 2182 N N . TYR A 1 274 ? 6.289 3.400 -16.893 1.00 92.69 274 TYR A N 1
ATOM 2183 C CA . TYR A 1 274 ? 6.220 4.831 -16.591 1.00 92.69 274 TYR A CA 1
ATOM 2184 C C . TYR A 1 274 ? 4.769 5.317 -16.479 1.00 92.69 274 TYR A C 1
ATOM 2186 O O . TYR A 1 274 ? 4.418 6.066 -15.570 1.00 92.69 274 TYR A O 1
ATOM 2194 N N . SER A 1 275 ? 3.899 4.876 -17.391 1.00 95.38 275 SER A N 1
ATOM 2195 C CA . SER A 1 275 ? 2.487 5.257 -17.362 1.00 95.38 275 SER A CA 1
ATOM 2196 C C . SER A 1 275 ? 1.781 4.699 -16.126 1.00 95.38 275 SER A C 1
ATOM 2198 O O . SER A 1 275 ? 1.035 5.436 -15.484 1.00 95.38 275 SER A O 1
ATOM 2200 N N . ASP A 1 276 ? 2.058 3.451 -15.740 1.00 93.88 276 ASP A N 1
ATOM 2201 C CA . ASP A 1 276 ? 1.496 2.849 -14.529 1.00 93.88 276 ASP A CA 1
ATOM 2202 C C . ASP A 1 276 ? 1.923 3.598 -13.255 1.00 93.88 276 ASP A C 1
ATOM 2204 O O . ASP A 1 276 ? 1.102 3.843 -12.363 1.00 93.88 276 ASP A O 1
ATOM 2208 N N . GLU A 1 277 ? 3.190 4.015 -13.188 1.00 92.38 277 GLU A N 1
ATOM 2209 C CA . GLU A 1 277 ? 3.735 4.834 -12.101 1.00 92.38 277 GLU A CA 1
ATOM 2210 C C . GLU A 1 277 ? 3.078 6.217 -12.034 1.00 92.38 277 GLU A C 1
ATOM 2212 O O . GLU A 1 277 ? 2.757 6.699 -10.945 1.00 92.38 277 GLU A O 1
ATOM 2217 N N . MET A 1 278 ? 2.829 6.853 -13.184 1.00 95.25 278 MET A N 1
ATOM 2218 C CA . MET A 1 278 ? 2.147 8.149 -13.241 1.00 95.25 278 MET A CA 1
ATOM 2219 C C . MET A 1 278 ? 0.660 8.037 -12.885 1.00 95.25 278 MET A C 1
ATOM 2221 O O . MET A 1 278 ? 0.125 8.945 -12.250 1.00 95.25 278 MET A O 1
ATOM 2225 N N . ILE A 1 279 ? -0.007 6.928 -13.230 1.00 96.12 279 ILE A N 1
ATOM 2226 C CA . ILE A 1 279 ? -1.386 6.652 -12.793 1.00 96.12 279 ILE A CA 1
ATOM 2227 C C . ILE A 1 279 ? -1.432 6.514 -11.267 1.00 96.12 279 ILE A C 1
ATOM 2229 O O . ILE A 1 279 ? -2.242 7.179 -10.626 1.00 96.12 279 ILE A O 1
ATOM 2233 N N . ALA A 1 280 ? -0.527 5.736 -10.668 1.00 93.06 280 ALA A N 1
ATOM 2234 C CA . ALA A 1 280 ? -0.447 5.593 -9.212 1.00 93.06 280 ALA A CA 1
ATOM 2235 C C . ALA A 1 280 ? -0.143 6.930 -8.513 1.00 93.06 280 ALA A C 1
ATOM 2237 O O . ALA A 1 280 ? -0.823 7.315 -7.563 1.00 93.06 280 ALA A O 1
ATOM 2238 N N . THR A 1 281 ? 0.838 7.675 -9.027 1.00 92.06 281 THR A N 1
ATOM 2239 C CA . THR A 1 281 ? 1.213 9.002 -8.512 1.00 92.06 281 THR A CA 1
ATOM 2240 C C . THR A 1 281 ? 0.051 9.993 -8.583 1.00 92.06 281 THR A C 1
ATOM 2242 O O . THR A 1 281 ? -0.095 10.820 -7.688 1.00 92.06 281 THR A O 1
ATOM 2245 N N . SER A 1 282 ? -0.812 9.893 -9.602 1.00 93.38 282 SER A N 1
ATOM 2246 C CA . SER A 1 282 ? -1.940 10.817 -9.786 1.00 93.38 282 SER A CA 1
ATOM 2247 C C . SER A 1 282 ? -2.965 10.800 -8.649 1.00 93.38 282 SER A C 1
ATOM 2249 O O . SER A 1 282 ? -3.648 11.799 -8.447 1.00 93.38 282 SER A O 1
ATOM 2251 N N . VAL A 1 283 ? -3.029 9.703 -7.890 1.00 91.50 283 VAL A N 1
ATOM 2252 C CA . VAL A 1 283 ? -3.897 9.541 -6.711 1.00 91.50 283 VAL A CA 1
ATOM 2253 C C . VAL A 1 283 ? -3.085 9.414 -5.415 1.00 91.50 283 VAL A C 1
ATOM 2255 O O . VAL A 1 283 ? -3.594 8.940 -4.407 1.00 91.50 283 VAL A O 1
ATOM 2258 N N . LEU A 1 284 ? -1.799 9.790 -5.452 1.00 89.25 284 LEU A N 1
ATOM 2259 C CA . LEU A 1 284 ? -0.827 9.648 -4.357 1.00 89.25 284 LEU A CA 1
ATOM 2260 C C . LEU A 1 284 ? -0.590 8.200 -3.882 1.00 89.25 284 LEU A C 1
ATOM 2262 O O . LEU A 1 284 ? 0.067 7.976 -2.868 1.00 89.25 284 LEU A O 1
ATOM 2266 N N . ALA A 1 285 ? -1.028 7.198 -4.646 1.00 87.31 285 ALA A N 1
ATOM 2267 C CA . ALA A 1 285 ? -0.899 5.780 -4.320 1.00 87.31 285 ALA A CA 1
ATOM 2268 C C . ALA A 1 285 ? 0.428 5.175 -4.812 1.00 87.31 285 ALA A C 1
ATOM 2270 O O . ALA A 1 285 ? 0.451 4.083 -5.380 1.00 87.31 285 ALA A O 1
ATOM 2271 N N . MET A 1 286 ? 1.557 5.860 -4.591 1.00 83.56 286 MET A N 1
ATOM 2272 C CA . MET A 1 286 ? 2.890 5.386 -5.016 1.00 83.56 286 MET A CA 1
ATOM 2273 C C . MET A 1 286 ? 3.262 4.018 -4.416 1.00 83.56 286 MET A C 1
ATOM 2275 O O . MET A 1 286 ? 4.063 3.286 -4.994 1.00 83.56 286 MET A O 1
ATOM 2279 N N . VAL A 1 287 ? 2.614 3.631 -3.311 1.00 80.31 287 VAL A N 1
ATOM 2280 C CA . VAL A 1 287 ? 2.696 2.294 -2.705 1.00 80.31 287 VAL A CA 1
ATOM 2281 C C . VAL A 1 287 ? 2.366 1.162 -3.694 1.00 80.31 287 VAL A C 1
ATOM 2283 O O . VAL A 1 287 ? 2.976 0.100 -3.616 1.00 80.31 287 VAL A O 1
ATOM 2286 N N . LEU A 1 288 ? 1.491 1.394 -4.687 1.00 80.38 288 LEU A N 1
ATOM 2287 C CA . LEU A 1 288 ? 1.160 0.422 -5.746 1.00 80.38 288 LEU A CA 1
ATOM 2288 C C . LEU A 1 288 ? 2.347 0.095 -6.669 1.00 80.38 288 LEU A C 1
ATOM 2290 O O . LEU A 1 288 ? 2.315 -0.892 -7.410 1.00 80.38 288 LEU A O 1
ATOM 2294 N N . SER A 1 289 ? 3.379 0.936 -6.659 1.00 76.38 289 SER A N 1
ATOM 2295 C CA . SER A 1 289 ? 4.593 0.761 -7.456 1.00 76.38 289 SER A CA 1
ATOM 2296 C C . SER A 1 289 ? 5.739 0.119 -6.664 1.00 76.38 289 SER A C 1
ATOM 2298 O O . SER A 1 289 ? 6.759 -0.231 -7.257 1.00 76.38 289 SER A O 1
ATOM 2300 N N . LEU A 1 290 ? 5.589 -0.077 -5.348 1.00 70.56 290 LEU A N 1
ATOM 2301 C CA . LEU A 1 290 ? 6.607 -0.723 -4.514 1.00 70.56 290 LEU A CA 1
ATOM 2302 C C . LEU A 1 290 ? 6.723 -2.221 -4.835 1.00 70.56 290 LEU A C 1
ATOM 2304 O O . LEU A 1 290 ? 5.743 -2.884 -5.164 1.00 70.56 290 LEU A O 1
ATOM 2308 N N . GLY A 1 291 ? 7.944 -2.757 -4.754 1.00 61.50 291 GLY A N 1
ATOM 2309 C CA . GLY A 1 291 ? 8.241 -4.159 -5.081 1.00 61.50 291 GLY A CA 1
ATOM 2310 C C . GLY A 1 291 ? 8.370 -4.461 -6.581 1.00 61.50 291 GLY A C 1
ATOM 2311 O O . GLY A 1 291 ? 8.643 -5.602 -6.941 1.00 61.50 291 GLY A O 1
ATOM 2312 N N . LYS A 1 292 ? 8.217 -3.457 -7.461 1.00 57.03 292 LYS A N 1
ATOM 2313 C CA . LYS A 1 292 ? 8.466 -3.587 -8.912 1.00 57.03 292 LYS A CA 1
ATOM 2314 C C . LYS A 1 292 ? 9.943 -3.382 -9.302 1.00 57.03 292 LYS A C 1
ATOM 2316 O O . LYS A 1 292 ? 10.312 -3.673 -10.438 1.00 57.03 292 LYS A O 1
ATOM 2321 N N . THR A 1 293 ? 10.783 -2.914 -8.377 1.00 47.72 293 THR A N 1
ATOM 2322 C CA . THR A 1 293 ? 12.241 -2.750 -8.527 1.00 47.72 293 THR A CA 1
ATOM 2323 C C . THR A 1 293 ? 12.982 -3.447 -7.379 1.00 47.72 293 THR A C 1
ATOM 2325 O O . THR A 1 293 ? 12.460 -3.545 -6.268 1.00 47.72 293 THR A O 1
ATOM 2328 N N . GLU A 1 294 ? 14.201 -3.937 -7.633 1.00 43.72 294 GLU A N 1
ATOM 2329 C CA . GLU A 1 294 ? 14.997 -4.737 -6.678 1.00 43.72 294 GLU A CA 1
ATOM 2330 C C . GLU A 1 294 ? 15.471 -3.958 -5.426 1.00 43.72 294 GLU A C 1
ATOM 2332 O O . GLU A 1 294 ? 15.966 -4.563 -4.480 1.00 43.72 294 GLU A O 1
ATOM 2337 N N . THR A 1 295 ? 15.300 -2.629 -5.376 1.00 45.00 295 THR A N 1
ATOM 2338 C CA . THR A 1 295 ? 15.940 -1.729 -4.391 1.00 45.00 295 THR A CA 1
ATOM 2339 C C . THR A 1 295 ? 14.977 -0.912 -3.510 1.00 45.00 295 THR A C 1
ATOM 2341 O O . THR A 1 295 ? 15.370 0.091 -2.914 1.00 45.00 295 THR A O 1
ATOM 2344 N N . GLY A 1 296 ? 13.709 -1.310 -3.376 1.00 51.03 296 GLY A N 1
ATOM 2345 C CA . GLY A 1 296 ? 12.743 -0.577 -2.542 1.00 51.03 296 GLY A CA 1
ATOM 2346 C C . GLY A 1 296 ? 13.066 -0.607 -1.035 1.00 51.03 296 GLY A C 1
ATOM 2347 O O . GLY A 1 296 ? 12.976 -1.656 -0.400 1.00 51.03 296 GLY A O 1
ATOM 2348 N N . SER A 1 297 ? 13.379 0.547 -0.431 1.00 57.25 297 SER A N 1
ATOM 2349 C CA . SER A 1 297 ? 13.517 0.690 1.031 1.00 57.25 297 SER A CA 1
ATOM 2350 C C . SER A 1 297 ? 12.145 0.662 1.721 1.00 57.25 297 SER A C 1
ATOM 2352 O O . SER A 1 297 ? 11.277 1.476 1.403 1.00 57.25 297 SER A O 1
ATOM 2354 N N . ARG A 1 298 ? 11.949 -0.233 2.705 1.00 62.66 298 ARG A N 1
ATOM 2355 C CA . ARG A 1 298 ? 10.701 -0.327 3.499 1.00 62.66 298 ARG A CA 1
ATOM 2356 C C . ARG A 1 298 ? 10.313 1.001 4.160 1.00 62.66 298 ARG A C 1
ATOM 2358 O O . ARG A 1 298 ? 9.143 1.361 4.135 1.00 62.66 298 ARG A O 1
ATOM 2365 N N . ALA A 1 299 ? 11.294 1.758 4.656 1.00 65.06 299 ALA A N 1
ATOM 2366 C CA . ALA A 1 299 ? 11.063 3.042 5.322 1.00 65.06 299 ALA A CA 1
ATOM 2367 C C . ALA A 1 299 ? 10.450 4.101 4.381 1.00 65.06 299 ALA A C 1
ATOM 2369 O O . ALA A 1 299 ? 9.631 4.921 4.798 1.00 65.06 299 ALA A O 1
ATOM 2370 N N . LEU A 1 300 ? 10.800 4.059 3.088 1.00 72.81 300 LEU A N 1
ATOM 2371 C CA . LEU A 1 300 ? 10.186 4.929 2.083 1.00 72.81 300 LEU A CA 1
ATOM 2372 C C . LEU A 1 300 ? 8.721 4.540 1.846 1.00 72.81 300 LEU A C 1
ATOM 2374 O O . LEU A 1 300 ? 7.863 5.412 1.730 1.00 72.81 300 LEU A O 1
ATOM 2378 N N . GLY A 1 301 ? 8.439 3.235 1.813 1.00 75.31 301 GLY A N 1
ATOM 2379 C CA . GLY A 1 301 ? 7.085 2.715 1.648 1.00 75.31 301 GLY A CA 1
ATOM 2380 C C . GLY A 1 301 ? 6.147 3.090 2.795 1.00 75.31 301 GLY A C 1
ATOM 2381 O O . GLY A 1 301 ? 5.022 3.505 2.532 1.00 75.31 301 GLY A O 1
ATOM 2382 N N . GLU A 1 302 ? 6.622 3.017 4.041 1.00 75.44 302 GLU A N 1
ATOM 2383 C CA . GLU A 1 302 ? 5.863 3.448 5.226 1.00 75.44 302 GLU A CA 1
ATOM 2384 C C . GLU A 1 302 ? 5.526 4.943 5.163 1.00 75.44 302 GLU A C 1
ATOM 2386 O O . GLU A 1 302 ? 4.363 5.315 5.283 1.00 75.44 302 GLU A O 1
ATOM 2391 N N . THR A 1 303 ? 6.505 5.795 4.836 1.00 80.31 303 THR A N 1
ATOM 2392 C CA . THR A 1 303 ? 6.278 7.249 4.706 1.00 80.31 303 THR A CA 1
ATOM 2393 C C . THR A 1 303 ? 5.243 7.582 3.624 1.00 80.31 303 THR A C 1
ATOM 2395 O O . THR A 1 303 ? 4.393 8.455 3.803 1.00 80.31 303 THR A O 1
ATOM 2398 N N . MET A 1 304 ? 5.308 6.891 2.480 1.00 81.12 304 MET A N 1
ATOM 2399 C CA . MET A 1 304 ? 4.336 7.067 1.396 1.00 81.12 304 MET A CA 1
ATOM 2400 C C . MET A 1 304 ? 2.934 6.617 1.811 1.00 81.12 304 MET A C 1
ATOM 2402 O O . MET A 1 304 ? 1.957 7.278 1.458 1.00 81.12 304 MET A O 1
ATOM 2406 N N . LEU A 1 305 ? 2.833 5.514 2.558 1.00 82.75 305 LEU A N 1
ATOM 2407 C CA . LEU A 1 305 ? 1.562 5.017 3.069 1.00 82.75 305 LEU A CA 1
ATOM 2408 C C . LEU A 1 305 ? 0.956 5.993 4.083 1.00 82.75 305 LEU A C 1
ATOM 2410 O O . LEU A 1 305 ? -0.229 6.288 3.975 1.00 82.75 305 LEU A O 1
ATOM 2414 N N . ASP A 1 306 ? 1.745 6.550 5.002 1.00 82.88 306 ASP A N 1
ATOM 2415 C CA . ASP A 1 306 ? 1.261 7.512 6.000 1.00 82.88 306 ASP A CA 1
ATOM 2416 C C . ASP A 1 306 ? 0.659 8.764 5.350 1.00 82.88 306 ASP A C 1
ATOM 2418 O O . ASP A 1 306 ? -0.458 9.169 5.682 1.00 82.88 306 ASP A O 1
ATOM 2422 N N . LEU A 1 307 ? 1.352 9.348 4.364 1.00 84.94 307 LEU A N 1
ATOM 2423 C CA . LEU A 1 307 ? 0.830 10.491 3.607 1.00 84.94 307 LEU A CA 1
ATOM 2424 C C . LEU A 1 307 ? -0.461 10.130 2.856 1.00 84.94 307 LEU A C 1
ATOM 2426 O O . LEU A 1 307 ? -1.407 10.920 2.820 1.00 84.94 307 LEU A O 1
ATOM 2430 N N . PHE A 1 308 ? -0.514 8.928 2.281 1.00 89.06 308 PHE A N 1
ATOM 2431 C CA . PHE A 1 308 ? -1.709 8.431 1.613 1.00 89.06 308 PHE A CA 1
ATOM 2432 C C . PHE A 1 308 ? -2.878 8.256 2.599 1.00 89.06 308 PHE A C 1
ATOM 2434 O O . PHE A 1 308 ? -3.986 8.704 2.310 1.00 89.06 308 PHE A O 1
ATOM 2441 N N . MET A 1 309 ? -2.644 7.720 3.799 1.00 87.88 309 MET A N 1
ATOM 2442 C CA . MET A 1 309 ? -3.673 7.592 4.838 1.00 87.88 309 MET A CA 1
ATOM 2443 C C . MET A 1 309 ? -4.209 8.949 5.306 1.00 87.88 309 MET A C 1
ATOM 2445 O O . MET A 1 309 ? -5.415 9.079 5.505 1.00 87.88 309 MET A O 1
ATOM 2449 N N . ILE A 1 310 ? -3.353 9.972 5.425 1.00 88.81 310 ILE A N 1
ATOM 2450 C CA . ILE A 1 310 ? -3.792 11.351 5.708 1.00 88.81 310 ILE A CA 1
ATOM 2451 C C . ILE A 1 310 ? -4.738 11.843 4.606 1.00 88.81 310 ILE A C 1
ATOM 2453 O O . ILE A 1 310 ? -5.787 12.415 4.903 1.00 88.81 310 ILE A O 1
ATOM 2457 N N . SER A 1 311 ? -4.402 11.581 3.337 1.00 90.94 311 SER A N 1
ATOM 2458 C CA . SER A 1 311 ? -5.265 11.959 2.213 1.00 90.94 311 SER A CA 1
ATOM 2459 C C . SER A 1 311 ? -6.626 11.255 2.267 1.00 90.94 311 SER A C 1
ATOM 2461 O O . SER A 1 311 ? -7.649 11.901 2.062 1.00 90.94 311 SER A O 1
ATOM 2463 N N . LEU A 1 312 ? -6.666 9.969 2.637 1.00 92.62 312 LEU A N 1
ATOM 2464 C CA . LEU A 1 312 ? -7.918 9.227 2.813 1.00 92.62 312 LEU A CA 1
ATOM 2465 C C . LEU A 1 312 ? -8.751 9.748 3.989 1.00 92.62 312 LEU A C 1
ATOM 2467 O O . LEU A 1 312 ? -9.975 9.775 3.889 1.00 92.62 312 LEU A O 1
ATOM 2471 N N . GLY A 1 313 ? -8.105 10.196 5.070 1.00 93.50 313 GLY A N 1
ATOM 2472 C CA . GLY A 1 313 ? -8.772 10.866 6.190 1.00 93.50 313 GLY A CA 1
ATOM 2473 C C . GLY A 1 313 ? -9.577 12.076 5.727 1.00 93.50 313 GLY A C 1
ATOM 2474 O O . GLY A 1 313 ? -10.774 12.155 5.986 1.00 93.50 313 GLY A O 1
ATOM 2475 N N . ALA A 1 314 ? -8.959 12.946 4.924 1.00 93.62 314 ALA A N 1
ATOM 2476 C CA . ALA A 1 314 ? -9.638 14.111 4.359 1.00 93.62 314 ALA A CA 1
ATOM 2477 C C . ALA A 1 314 ? -10.827 13.733 3.452 1.00 93.62 314 ALA A C 1
ATOM 2479 O O . ALA A 1 314 ? -11.837 14.436 3.420 1.00 93.62 314 ALA A O 1
ATOM 2480 N N . VAL A 1 315 ? -10.737 12.611 2.730 1.00 95.00 315 VAL A N 1
ATOM 2481 C CA . VAL A 1 315 ? -11.842 12.093 1.905 1.00 95.00 315 VAL A CA 1
ATOM 2482 C C . VAL A 1 315 ? -12.998 11.588 2.771 1.00 95.00 315 VAL A C 1
ATOM 2484 O O . VAL A 1 315 ? -14.161 11.849 2.458 1.00 95.00 315 VAL A O 1
ATOM 2487 N N . ALA A 1 316 ? -12.699 10.885 3.864 1.00 95.81 316 ALA A N 1
ATOM 2488 C CA . ALA A 1 316 ? -13.711 10.430 4.810 1.00 95.81 316 ALA A CA 1
ATOM 2489 C C . ALA A 1 316 ? -14.394 11.614 5.517 1.00 95.81 316 ALA A C 1
ATOM 2491 O O . ALA A 1 316 ? -15.623 11.631 5.605 1.00 95.81 316 ALA A O 1
ATOM 2492 N N . ASP A 1 317 ? -13.626 12.632 5.922 1.00 96.25 317 ASP A N 1
ATOM 2493 C CA . ASP A 1 317 ? -14.146 13.881 6.493 1.00 96.25 317 ASP A CA 1
ATOM 2494 C C . ASP A 1 317 ? -15.077 14.604 5.517 1.00 96.25 317 ASP A C 1
ATOM 2496 O O . ASP A 1 317 ? -16.179 15.005 5.891 1.00 96.25 317 ASP A O 1
ATOM 2500 N N . TRP A 1 318 ? -14.677 14.725 4.248 1.00 95.94 318 TRP A N 1
ATOM 2501 C CA . TRP A 1 318 ? -15.502 15.325 3.197 1.00 95.94 318 TRP A CA 1
ATOM 2502 C C . TRP A 1 318 ? -16.838 14.588 3.013 1.00 95.94 318 TRP A C 1
ATOM 2504 O O . TRP A 1 318 ? -17.896 15.221 2.954 1.00 95.94 318 TRP A O 1
ATOM 2514 N N . LEU A 1 319 ? -16.812 13.252 2.975 1.00 97.12 319 LEU A N 1
ATOM 2515 C CA . LEU A 1 319 ? -18.024 12.440 2.861 1.00 97.12 319 LEU A CA 1
ATOM 2516 C C . LEU A 1 319 ? -18.936 12.616 4.081 1.00 97.12 319 LEU A C 1
ATOM 2518 O O . LEU A 1 319 ? -20.143 12.812 3.928 1.00 97.12 319 LEU A O 1
ATOM 2522 N N . VAL A 1 320 ? -18.373 12.535 5.288 1.00 96.94 320 VAL A N 1
ATOM 2523 C CA . VAL A 1 320 ? -19.129 12.656 6.539 1.00 96.94 320 VAL A CA 1
ATOM 2524 C C . VAL A 1 320 ? -19.707 14.059 6.703 1.00 96.94 320 VAL A C 1
ATOM 2526 O O . VAL A 1 320 ? -20.862 14.192 7.104 1.00 96.94 320 VAL A O 1
ATOM 2529 N N . ALA A 1 321 ? -18.975 15.103 6.311 1.00 96.94 321 ALA A N 1
ATOM 2530 C CA . ALA A 1 321 ? -19.492 16.466 6.280 1.00 96.94 321 ALA A CA 1
ATOM 2531 C C . ALA A 1 321 ? -20.730 16.577 5.375 1.00 96.94 321 ALA A C 1
ATOM 2533 O O . ALA A 1 321 ? -21.745 17.136 5.793 1.00 96.94 321 ALA A O 1
ATOM 2534 N N . ALA A 1 322 ? -20.694 15.978 4.180 1.00 96.38 322 ALA A N 1
ATOM 2535 C CA . ALA A 1 322 ? -21.840 15.958 3.273 1.00 96.38 322 ALA A CA 1
ATOM 2536 C C . ALA A 1 322 ? -23.024 15.145 3.826 1.00 96.38 322 ALA A C 1
ATOM 2538 O O . ALA A 1 322 ? -24.173 15.567 3.697 1.00 96.38 322 ALA A O 1
ATOM 2539 N N . VAL A 1 323 ? -22.771 14.003 4.474 1.00 97.38 323 VAL A N 1
ATOM 2540 C CA . VAL A 1 323 ? -23.807 13.216 5.172 1.00 97.38 323 VAL A CA 1
ATOM 2541 C C . VAL A 1 323 ? -24.456 14.040 6.283 1.00 97.38 323 VAL A C 1
ATOM 2543 O O . VAL A 1 323 ? -25.685 14.108 6.363 1.00 97.38 323 VAL A O 1
ATOM 2546 N N . ASN A 1 324 ? -23.652 14.701 7.112 1.00 97.25 324 ASN A N 1
ATOM 2547 C CA . ASN A 1 324 ? -24.144 15.500 8.227 1.00 97.25 324 ASN A CA 1
ATOM 2548 C C . ASN A 1 324 ? -24.972 16.693 7.741 1.00 97.25 324 ASN A C 1
ATOM 2550 O O . ASN A 1 324 ? -26.069 16.931 8.249 1.00 97.25 324 ASN A O 1
ATOM 2554 N N . ASP A 1 325 ? -24.499 17.398 6.715 1.00 95.00 325 ASP A N 1
ATOM 2555 C CA . ASP A 1 325 ? -25.205 18.547 6.154 1.00 95.00 325 ASP A CA 1
ATOM 2556 C C . ASP A 1 325 ? -26.495 18.163 5.411 1.00 95.00 325 ASP A C 1
ATOM 2558 O O . ASP A 1 325 ? -27.544 18.773 5.616 1.00 95.00 325 ASP A O 1
ATOM 2562 N N . GLN A 1 326 ? -26.448 17.130 4.565 1.00 95.56 326 GLN A N 1
ATOM 2563 C CA . GLN A 1 326 ? -27.522 16.856 3.603 1.00 95.56 326 GLN A CA 1
ATOM 2564 C C . GLN A 1 326 ? -28.495 15.751 4.029 1.00 95.56 326 GLN A C 1
ATOM 2566 O O . GLN A 1 326 ? -29.583 15.654 3.446 1.00 95.56 326 GLN A O 1
ATOM 2571 N N . LEU A 1 327 ? -28.123 14.917 5.008 1.00 95.94 327 LEU A N 1
ATOM 2572 C CA . LEU A 1 327 ? -28.967 13.844 5.545 1.00 95.94 327 LEU A CA 1
ATOM 2573 C C . LEU A 1 327 ? -29.319 14.090 7.013 1.00 95.94 327 LEU A C 1
ATOM 2575 O O . LEU A 1 327 ? -30.504 14.176 7.330 1.00 95.94 327 LEU A O 1
ATOM 2579 N N . VAL A 1 328 ? -28.325 14.254 7.892 1.00 96.44 328 VAL A N 1
ATOM 2580 C CA . VAL A 1 328 ? -28.564 14.339 9.346 1.00 96.44 328 VAL A CA 1
ATOM 2581 C C . VAL A 1 328 ? -29.337 15.604 9.716 1.00 96.44 328 VAL A C 1
ATOM 2583 O O . VAL A 1 328 ? -30.411 15.501 10.310 1.00 96.44 328 VAL A O 1
ATOM 2586 N N . ARG A 1 329 ? -28.858 16.791 9.314 1.00 95.12 329 ARG A N 1
ATOM 2587 C CA . ARG A 1 329 ? -29.533 18.065 9.629 1.00 95.12 329 ARG A CA 1
ATOM 2588 C C . ARG A 1 329 ? -30.984 18.109 9.117 1.00 95.12 329 ARG A C 1
ATOM 2590 O O . ARG A 1 329 ? -31.869 18.429 9.911 1.00 95.12 329 ARG A O 1
ATOM 2597 N N . PRO A 1 330 ? -31.298 17.755 7.851 1.00 94.12 330 PRO A N 1
ATOM 2598 C CA . PRO A 1 330 ? -32.685 17.702 7.393 1.00 94.12 330 PRO A CA 1
ATOM 2599 C C . PRO A 1 330 ? -33.533 16.692 8.163 1.00 94.12 330 PRO A C 1
ATOM 2601 O O . PRO A 1 330 ? -34.662 17.007 8.526 1.00 94.12 330 PRO A O 1
ATOM 2604 N N . TRP A 1 331 ? -32.993 15.508 8.458 1.00 95.75 331 TRP A N 1
ATOM 2605 C CA . TRP A 1 331 ? -33.726 14.482 9.196 1.00 95.75 331 TRP A CA 1
ATOM 2606 C C . TRP A 1 331 ? -34.084 14.927 10.619 1.00 95.75 331 TRP A C 1
ATOM 2608 O O . TRP A 1 331 ? -35.208 14.682 11.064 1.00 95.75 331 TRP A O 1
ATOM 2618 N N . LEU A 1 332 ? -33.184 15.641 11.303 1.00 95.69 332 LEU A N 1
ATOM 2619 C CA . LEU A 1 332 ? -33.469 16.242 12.608 1.00 95.69 332 LEU A CA 1
ATOM 2620 C C . LEU A 1 332 ? -34.608 17.266 12.525 1.00 95.69 332 LEU A C 1
ATOM 2622 O O . LEU A 1 332 ? -35.543 17.195 13.320 1.00 95.69 332 LEU A O 1
ATOM 2626 N N . ARG A 1 333 ? -34.582 18.165 11.529 1.00 94.81 333 ARG A N 1
ATOM 2627 C CA . ARG A 1 333 ? -35.646 19.167 11.305 1.00 94.81 333 ARG A CA 1
ATOM 2628 C C . ARG A 1 333 ? -37.017 18.545 11.064 1.00 94.81 333 ARG A C 1
ATOM 2630 O O . ARG A 1 333 ? -38.024 19.135 11.438 1.00 94.81 333 ARG A O 1
ATOM 2637 N N . TRP A 1 334 ? -37.070 17.392 10.400 1.00 94.25 334 TRP A N 1
ATOM 2638 C CA . TRP A 1 334 ? -38.337 16.722 10.098 1.00 94.25 334 TRP A CA 1
ATOM 2639 C C . TRP A 1 334 ? -38.952 16.040 11.321 1.00 94.25 334 TRP A C 1
ATOM 2641 O O . TRP A 1 334 ? -40.172 15.919 11.391 1.00 94.25 334 TRP A O 1
ATOM 2651 N N . ASN A 1 335 ? -38.122 15.581 12.261 1.00 94.75 335 ASN A N 1
ATOM 2652 C CA . ASN A 1 335 ? -38.545 14.682 13.337 1.00 94.75 335 ASN A CA 1
ATOM 2653 C C . ASN A 1 335 ? -38.585 15.319 14.726 1.00 94.75 335 ASN A C 1
ATOM 2655 O O . ASN A 1 335 ? -39.315 14.825 15.586 1.00 94.75 335 ASN A O 1
ATOM 2659 N N . TYR A 1 336 ? -37.824 16.389 14.961 1.00 93.75 336 TYR A N 1
ATOM 2660 C CA . TYR A 1 336 ? -37.677 16.982 16.287 1.00 93.75 336 TYR A CA 1
ATOM 2661 C C . TYR A 1 336 ? -38.009 18.478 16.299 1.00 93.75 336 TYR A C 1
ATOM 2663 O O . TYR A 1 336 ? -37.568 19.225 15.419 1.00 93.75 336 TYR A O 1
ATOM 2671 N N . PRO A 1 337 ? -38.744 18.955 17.323 1.00 87.19 337 PRO A N 1
ATOM 2672 C CA . PRO A 1 337 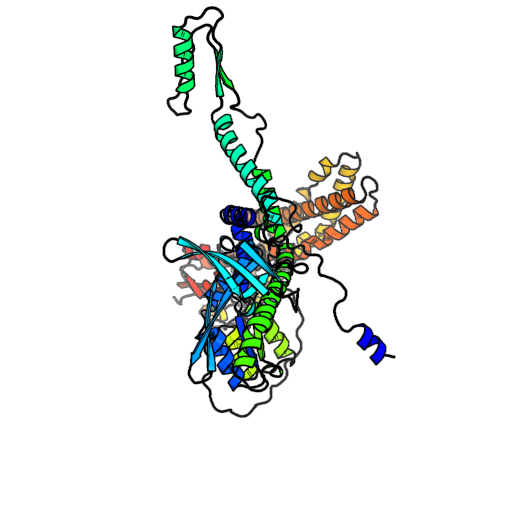? -38.864 20.383 17.597 1.00 87.19 337 PRO A CA 1
ATOM 2673 C C . PRO A 1 337 ? -37.476 20.985 17.841 1.00 87.19 337 PRO A C 1
ATOM 2675 O O . PRO A 1 337 ? -36.687 20.411 18.585 1.00 87.19 337 PRO A O 1
ATOM 2678 N N . ASN A 1 338 ? -37.188 22.139 17.234 1.00 87.62 338 ASN A N 1
ATOM 2679 C CA . ASN A 1 338 ? -35.868 22.786 17.274 1.00 87.62 338 ASN A CA 1
ATOM 2680 C C . ASN A 1 338 ? -34.728 21.903 16.734 1.00 87.62 338 ASN A C 1
ATOM 2682 O O . ASN A 1 338 ? -33.601 21.990 17.209 1.00 87.62 338 ASN A O 1
ATOM 2686 N N . GLY A 1 339 ? -35.001 21.062 15.728 1.00 86.00 339 GLY A N 1
ATOM 2687 C CA . GLY A 1 339 ? -34.001 20.167 15.135 1.00 86.00 339 GLY A CA 1
ATOM 2688 C C . GLY A 1 339 ? -32.718 20.850 14.637 1.00 86.00 339 GLY A C 1
ATOM 2689 O O . GLY A 1 339 ? -31.686 20.195 14.555 1.00 86.00 339 GLY A O 1
ATOM 2690 N N . ASP A 1 340 ? -32.762 22.153 14.342 1.00 88.00 340 ASP A N 1
ATOM 2691 C CA . ASP A 1 340 ? -31.587 22.959 13.982 1.00 88.00 340 ASP A CA 1
ATOM 2692 C C . ASP A 1 340 ? -30.599 23.189 15.135 1.00 88.00 340 ASP A C 1
ATOM 2694 O O . ASP A 1 340 ? -29.406 23.355 14.881 1.00 88.00 340 ASP A O 1
ATOM 2698 N N . ASP A 1 341 ? -31.079 23.164 16.380 1.00 89.62 341 ASP A N 1
ATOM 2699 C CA . ASP A 1 341 ? -30.278 23.401 17.588 1.00 89.62 341 ASP A CA 1
ATOM 2700 C C . ASP A 1 341 ? -29.698 22.097 18.171 1.00 89.62 341 ASP A C 1
ATOM 2702 O O . ASP A 1 341 ? -28.979 22.116 19.170 1.00 89.62 341 ASP A O 1
ATOM 2706 N N . ILE A 1 342 ? -30.028 20.945 17.577 1.00 91.56 342 ILE A N 1
ATOM 2707 C CA . ILE A 1 342 ? -29.599 19.629 18.055 1.00 91.56 342 ILE A CA 1
ATOM 2708 C C . ILE A 1 342 ? -28.209 19.309 17.503 1.00 91.56 342 ILE A C 1
ATOM 2710 O O . ILE A 1 342 ? -28.012 19.155 16.297 1.00 91.56 342 ILE A O 1
ATOM 2714 N N . GLU A 1 343 ? -27.249 19.129 18.407 1.00 91.62 343 GLU A N 1
ATOM 2715 C CA . GLU A 1 343 ? -25.923 18.608 18.081 1.00 91.62 343 GLU A CA 1
ATOM 2716 C C . GLU A 1 343 ? -25.982 17.080 17.957 1.00 91.62 343 GLU A C 1
ATOM 2718 O O . GLU A 1 343 ? -25.963 16.347 18.950 1.00 91.62 343 GLU A O 1
ATOM 2723 N N . ALA A 1 344 ? -26.089 16.608 16.715 1.00 93.62 344 ALA A N 1
ATOM 2724 C CA . ALA A 1 344 ? -25.929 15.207 16.358 1.00 93.62 344 ALA A CA 1
ATOM 2725 C C . ALA A 1 344 ? -25.240 15.071 14.996 1.00 93.62 344 ALA A C 1
ATOM 2727 O O . ALA A 1 344 ? -25.427 15.904 14.104 1.00 93.62 344 ALA A O 1
ATOM 2728 N N . GLY A 1 345 ? -24.474 14.000 14.817 1.00 94.12 345 GLY A N 1
ATOM 2729 C CA . GLY A 1 345 ? -23.742 13.750 13.586 1.00 94.12 345 GLY A CA 1
ATOM 2730 C C . GLY A 1 345 ? -23.238 12.322 13.468 1.00 94.12 345 GLY A C 1
ATOM 2731 O O . GLY A 1 345 ? -23.195 11.561 14.429 1.00 94.12 345 GLY A O 1
ATOM 2732 N N . VAL A 1 346 ? -22.863 11.970 12.249 1.00 94.88 346 VAL A N 1
ATOM 2733 C CA . VAL A 1 346 ? -22.054 10.800 11.937 1.00 94.88 346 VAL A CA 1
ATOM 2734 C C . VAL A 1 346 ? -20.589 11.182 12.077 1.00 94.88 346 VAL A C 1
ATOM 2736 O O . VAL A 1 346 ? -20.185 12.279 11.691 1.00 94.88 346 VAL A O 1
ATOM 2739 N N . GLU A 1 347 ? -19.803 10.247 12.580 1.00 93.75 347 GLU A N 1
ATOM 2740 C CA . GLU A 1 347 ? -18.351 10.296 12.654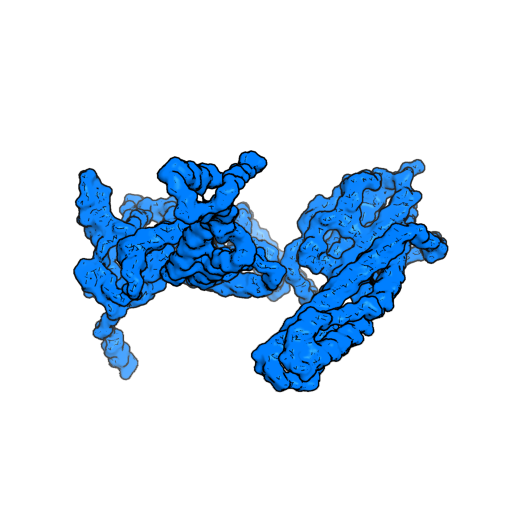 1.00 93.75 347 GLU A CA 1
ATOM 2741 C C . GLU A 1 347 ? -17.783 9.022 12.021 1.00 93.75 347 GLU A C 1
ATOM 2743 O O . GLU A 1 347 ? -18.469 7.998 11.913 1.00 93.75 347 GLU A O 1
ATOM 2748 N N . TRP A 1 348 ? -16.530 9.081 11.576 1.00 92.56 348 TRP A N 1
ATOM 2749 C CA . TRP A 1 348 ? -15.816 7.918 11.066 1.00 92.56 348 TRP A CA 1
ATOM 2750 C C . TRP A 1 348 ? -14.585 7.630 11.925 1.00 92.56 348 TRP A C 1
ATOM 2752 O O . TRP A 1 348 ? -13.972 8.519 12.509 1.00 92.56 348 TRP A O 1
ATOM 2762 N N . SER A 1 349 ? -14.206 6.360 11.982 1.00 85.38 349 SER A N 1
ATOM 2763 C CA . SER A 1 349 ? -12.968 5.888 12.593 1.00 85.38 349 SER A CA 1
ATOM 2764 C C . SER A 1 349 ? -12.394 4.717 11.789 1.00 85.38 349 SER A C 1
ATOM 2766 O O . SER A 1 349 ? -13.061 4.144 10.925 1.00 85.38 349 SER A O 1
ATOM 2768 N N . ASN A 1 350 ? -11.146 4.338 12.075 1.00 72.31 350 ASN A N 1
ATOM 2769 C CA . ASN A 1 350 ? -10.506 3.124 11.545 1.00 72.31 350 ASN A CA 1
ATOM 2770 C C . ASN A 1 350 ? -10.320 3.078 10.017 1.00 72.31 350 ASN A C 1
ATOM 2772 O O . ASN A 1 350 ? -10.734 2.119 9.371 1.00 72.31 350 ASN A O 1
ATOM 2776 N N . LEU A 1 351 ? -9.640 4.069 9.431 1.00 73.06 351 LEU A N 1
ATOM 2777 C CA . LEU A 1 351 ? -9.169 3.959 8.038 1.00 73.06 351 LEU A CA 1
ATOM 2778 C C . LEU A 1 351 ? -7.943 3.047 7.887 1.00 73.06 351 LEU A C 1
ATOM 2780 O O . LEU A 1 351 ? -7.711 2.495 6.815 1.00 73.06 351 LEU A O 1
ATOM 2784 N N . GLN A 1 352 ? -7.141 2.896 8.942 1.00 64.12 352 GLN A N 1
ATOM 2785 C CA . GLN A 1 352 ? -5.954 2.045 8.923 1.00 64.12 352 GLN A CA 1
ATOM 2786 C C . GLN A 1 352 ? -6.327 0.572 9.118 1.00 64.12 352 GLN A C 1
ATOM 2788 O O . GLN A 1 352 ? -7.208 0.237 9.914 1.00 64.12 352 GLN A O 1
ATOM 2793 N N . LEU A 1 353 ? -5.599 -0.318 8.434 1.00 55.47 353 LEU A N 1
ATOM 2794 C CA . LEU A 1 353 ? -5.585 -1.740 8.777 1.00 55.47 353 LEU A CA 1
ATOM 2795 C C . LEU A 1 353 ? -5.268 -1.869 10.267 1.00 55.47 353 LEU A C 1
ATOM 2797 O O . LEU A 1 353 ? -4.293 -1.288 10.745 1.00 55.47 353 LEU A O 1
ATOM 2801 N N . LYS A 1 354 ? -6.114 -2.605 10.994 1.00 60.69 354 LYS A N 1
ATOM 2802 C CA . LYS A 1 354 ? -6.007 -2.782 12.444 1.00 60.69 354 LYS A CA 1
ATOM 2803 C C . LYS A 1 354 ? -4.644 -3.382 12.787 1.00 60.69 354 LYS A C 1
ATOM 2805 O O . LYS A 1 354 ? -4.470 -4.599 12.752 1.00 60.69 354 LYS A O 1
ATOM 2810 N N . ASN A 1 355 ? -3.675 -2.543 13.138 1.00 63.53 355 ASN A N 1
ATOM 2811 C CA . ASN A 1 355 ? -2.412 -3.007 13.683 1.00 63.53 355 ASN A CA 1
ATOM 2812 C C . ASN A 1 355 ? -2.613 -3.237 15.182 1.00 63.53 355 ASN A C 1
ATOM 2814 O O . ASN A 1 355 ? -2.316 -2.383 16.017 1.00 63.53 355 ASN A O 1
ATOM 2818 N N . ILE A 1 356 ? -3.191 -4.399 15.500 1.00 66.50 356 ILE A N 1
ATOM 2819 C CA . ILE A 1 356 ? -3.491 -4.827 16.872 1.00 66.50 356 ILE A CA 1
ATOM 2820 C C . ILE A 1 356 ? -2.235 -4.716 17.740 1.00 66.50 356 ILE A C 1
ATOM 2822 O O . ILE A 1 356 ? -2.327 -4.294 18.888 1.00 66.50 356 ILE A O 1
ATOM 2826 N N . GLN A 1 357 ? -1.063 -5.011 17.173 1.00 67.00 357 GLN A N 1
ATOM 2827 C CA . GLN A 1 357 ? 0.212 -4.890 17.861 1.00 67.00 357 GLN A CA 1
ATOM 2828 C C . GLN A 1 357 ? 0.524 -3.432 18.227 1.00 67.00 357 GLN A C 1
ATOM 2830 O O . GLN A 1 357 ? 0.656 -3.143 19.414 1.00 67.00 357 GLN A O 1
ATOM 2835 N N . MET A 1 358 ? 0.547 -2.500 17.269 1.00 62.19 358 MET A N 1
ATOM 2836 C CA . MET A 1 358 ? 0.816 -1.079 17.553 1.00 62.19 358 MET A CA 1
ATOM 2837 C C . MET A 1 358 ? -0.179 -0.479 18.545 1.00 62.19 358 MET A C 1
ATOM 2839 O O . MET A 1 358 ? 0.226 0.247 19.451 1.00 62.19 358 MET A O 1
ATOM 2843 N N . THR A 1 359 ? -1.466 -0.799 18.417 1.00 67.38 359 THR A N 1
ATOM 2844 C CA . THR A 1 359 ? -2.469 -0.294 19.357 1.00 67.38 359 THR A CA 1
ATOM 2845 C C . THR A 1 359 ? -2.327 -0.939 20.729 1.00 67.38 359 THR A C 1
ATOM 2847 O O . THR A 1 359 ? -2.430 -0.236 21.727 1.00 67.38 359 THR A O 1
ATOM 2850 N N . SER A 1 360 ? -2.017 -2.236 20.817 1.00 70.75 360 SER A N 1
ATOM 2851 C CA . SER A 1 360 ? -1.742 -2.892 22.103 1.00 70.75 360 SER A CA 1
ATOM 2852 C C . SER A 1 360 ? -0.509 -2.304 22.793 1.00 70.75 360 SER A C 1
ATOM 2854 O O . SER A 1 360 ? -0.542 -2.056 23.994 1.00 70.75 360 SER A O 1
ATOM 2856 N N . GLU A 1 361 ? 0.544 -1.988 22.036 1.00 77.44 361 GLU A N 1
ATOM 2857 C CA . GLU A 1 361 ? 1.746 -1.330 22.545 1.00 77.44 361 GLU A CA 1
ATOM 2858 C C . GLU A 1 361 ? 1.459 0.113 22.974 1.00 77.44 361 GLU A C 1
ATOM 2860 O O . GLU A 1 361 ? 1.948 0.555 24.014 1.00 77.44 361 GLU A O 1
ATOM 2865 N N . ALA A 1 362 ? 0.657 0.857 22.206 1.00 73.88 362 ALA A N 1
ATOM 2866 C CA . ALA A 1 362 ? 0.227 2.204 22.567 1.00 73.88 362 ALA A CA 1
ATOM 2867 C C . ALA A 1 362 ? -0.635 2.195 23.839 1.00 73.88 362 ALA A C 1
ATOM 2869 O O . ALA A 1 362 ? -0.383 2.989 24.743 1.00 73.88 362 ALA A O 1
ATOM 2870 N N . LEU A 1 363 ? -1.588 1.267 23.953 1.00 76.38 363 LEU A N 1
ATOM 2871 C CA . LEU A 1 363 ? -2.425 1.080 25.140 1.00 76.38 363 LEU A CA 1
ATOM 2872 C C . LEU A 1 363 ? -1.605 0.641 26.358 1.00 76.38 363 LEU A C 1
ATOM 2874 O O . LEU A 1 363 ? -1.799 1.194 27.435 1.00 76.38 363 LEU A O 1
ATOM 2878 N N . ASP A 1 364 ? -0.647 -0.279 26.204 1.00 79.00 364 ASP A N 1
ATOM 2879 C CA . ASP A 1 364 ? 0.281 -0.671 27.276 1.00 79.00 364 ASP A CA 1
ATOM 2880 C C . ASP A 1 364 ? 1.133 0.526 27.732 1.00 79.00 364 ASP A C 1
ATOM 2882 O O . ASP A 1 364 ? 1.286 0.762 28.930 1.00 79.00 364 ASP A O 1
ATOM 2886 N N . ARG A 1 365 ? 1.633 1.352 26.800 1.00 77.44 365 ARG A N 1
ATOM 2887 C CA . ARG A 1 365 ? 2.385 2.579 27.126 1.00 77.44 365 ARG A CA 1
ATOM 2888 C C . ARG A 1 365 ? 1.520 3.620 27.841 1.00 77.44 365 ARG A C 1
ATOM 2890 O O . ARG A 1 365 ? 1.966 4.178 28.844 1.00 77.44 365 ARG A O 1
ATOM 2897 N N . LEU A 1 366 ? 0.304 3.876 27.354 1.00 78.12 366 LEU A N 1
ATOM 2898 C CA . LEU A 1 366 ? -0.639 4.827 27.956 1.00 78.12 366 LEU A CA 1
ATOM 2899 C C . LEU A 1 366 ? -1.115 4.350 29.336 1.00 78.12 366 LEU A C 1
ATOM 2901 O O . LEU A 1 366 ? -1.167 5.152 30.269 1.00 78.12 366 LEU A O 1
ATOM 2905 N N . GLY A 1 367 ? -1.366 3.047 29.488 1.00 78.62 367 GLY A N 1
ATOM 2906 C CA . GLY A 1 367 ? -1.731 2.407 30.751 1.00 78.62 367 GLY A CA 1
ATOM 2907 C C . GLY A 1 367 ? -0.600 2.438 31.781 1.00 78.62 367 GLY A C 1
ATOM 2908 O O . GLY A 1 367 ? -0.806 2.868 32.915 1.00 78.62 367 GLY A O 1
ATOM 2909 N N . ARG A 1 368 ? 0.635 2.081 31.395 1.00 74.19 368 ARG A N 1
ATOM 2910 C CA . ARG A 1 368 ? 1.823 2.196 32.269 1.00 74.19 368 ARG A CA 1
ATOM 2911 C C . ARG A 1 368 ? 2.133 3.636 32.660 1.00 74.19 368 ARG A C 1
ATOM 2913 O O . ARG A 1 368 ? 2.625 3.878 33.760 1.00 74.19 368 ARG A O 1
ATOM 2920 N N . GLY A 1 369 ? 1.874 4.578 31.755 1.00 74.56 369 GLY A N 1
ATOM 2921 C CA . GLY A 1 369 ? 2.008 6.011 32.001 1.00 74.56 369 GLY A CA 1
ATOM 2922 C C . GLY A 1 369 ? 0.903 6.600 32.881 1.00 74.56 369 GLY A C 1
ATOM 2923 O O . GLY A 1 369 ? 1.015 7.766 33.248 1.00 74.56 369 GLY A O 1
ATOM 2924 N N . LEU A 1 370 ? -0.130 5.816 33.230 1.00 72.75 370 LEU A N 1
ATOM 2925 C CA . LEU A 1 370 ? -1.343 6.258 33.932 1.00 72.75 370 LEU A CA 1
ATOM 2926 C C . LEU A 1 370 ? -2.081 7.400 33.209 1.00 72.75 370 LEU A C 1
ATOM 2928 O O . LEU A 1 370 ? -2.793 8.178 33.838 1.00 72.75 370 LEU A O 1
ATOM 2932 N N . PHE A 1 371 ? -1.914 7.502 31.887 1.00 70.94 371 PHE A N 1
ATOM 2933 C CA . PHE A 1 371 ? -2.678 8.431 31.051 1.00 70.94 371 PHE A CA 1
ATOM 2934 C C . PHE A 1 371 ? -4.079 7.892 30.747 1.00 70.94 371 PHE A C 1
ATOM 2936 O O . PHE A 1 371 ? -5.001 8.674 30.543 1.00 70.94 371 PHE A O 1
ATOM 2943 N N . ILE A 1 372 ? -4.232 6.564 30.737 1.00 74.12 372 ILE A N 1
ATOM 2944 C CA . ILE A 1 372 ? -5.508 5.852 30.636 1.00 74.12 372 ILE A CA 1
ATOM 2945 C C . ILE A 1 372 ? -5.552 4.836 31.777 1.00 74.12 372 ILE A C 1
ATOM 2947 O O . ILE A 1 372 ? -4.575 4.126 32.021 1.00 74.12 372 ILE A O 1
ATOM 2951 N N . THR A 1 373 ? -6.677 4.760 32.479 1.00 74.31 373 THR A N 1
ATOM 2952 C CA . THR A 1 373 ? -6.955 3.711 33.467 1.00 74.31 373 THR A CA 1
ATOM 2953 C C . THR A 1 373 ? -7.955 2.725 32.881 1.00 74.31 373 THR A C 1
ATOM 2955 O O . THR A 1 373 ? -8.869 3.180 32.205 1.00 74.31 373 THR A O 1
ATOM 2958 N N . PRO A 1 374 ? -7.835 1.410 33.134 1.00 72.44 374 PRO A N 1
ATOM 2959 C CA . PRO A 1 374 ? -8.845 0.451 32.700 1.00 72.44 374 PRO A CA 1
ATOM 2960 C C . PRO A 1 374 ? -10.219 0.822 33.272 1.00 72.44 374 PRO A C 1
ATOM 2962 O O . PRO A 1 374 ? -10.413 0.798 34.488 1.00 72.44 374 PRO A O 1
ATOM 2965 N N . ASP A 1 375 ? -11.147 1.184 32.395 1.00 79.69 375 ASP A N 1
ATOM 2966 C CA . ASP A 1 375 ? -12.532 1.509 32.713 1.00 79.69 375 ASP A CA 1
ATOM 2967 C C . ASP A 1 375 ? -13.472 0.831 31.708 1.00 79.69 375 ASP A C 1
ATOM 2969 O O . ASP A 1 375 ? -13.065 0.480 30.598 1.00 79.69 375 ASP A O 1
ATOM 2973 N N . ASP A 1 376 ? -14.725 0.636 32.116 1.00 80.56 376 ASP A N 1
ATOM 2974 C CA . ASP A 1 376 ? -15.720 -0.101 31.335 1.00 80.56 376 ASP A CA 1
ATOM 2975 C C . ASP A 1 376 ? -16.001 0.558 29.974 1.00 80.56 376 ASP A C 1
ATOM 2977 O O . ASP A 1 376 ? -16.159 -0.143 28.979 1.00 80.56 376 ASP A O 1
ATOM 2981 N N . ALA A 1 377 ? -15.999 1.894 29.900 1.00 76.81 377 ALA A N 1
ATOM 2982 C CA . ALA A 1 377 ? -16.265 2.605 28.653 1.00 76.81 377 ALA A CA 1
ATOM 2983 C C . ALA A 1 377 ? -15.098 2.452 27.664 1.00 76.81 377 ALA A C 1
ATOM 2985 O O . ALA A 1 377 ? -15.316 2.183 26.482 1.00 76.81 377 ALA A O 1
ATOM 2986 N N . THR A 1 378 ? -13.855 2.557 28.141 1.00 77.50 378 THR A N 1
ATOM 2987 C CA . THR A 1 378 ? -12.657 2.300 27.329 1.00 77.50 378 THR A CA 1
ATOM 2988 C C . THR A 1 378 ? -12.580 0.835 26.892 1.00 77.50 378 THR A C 1
ATOM 2990 O O . THR A 1 378 ? -12.217 0.564 25.747 1.00 77.50 378 THR A O 1
ATOM 2993 N N . GLU A 1 379 ? -12.947 -0.122 27.753 1.00 78.62 379 GLU A N 1
ATOM 2994 C CA . GLU A 1 379 ? -13.031 -1.537 27.369 1.00 78.62 379 GLU A CA 1
ATOM 2995 C C . GLU A 1 379 ? -14.054 -1.738 26.241 1.00 78.62 379 GLU A C 1
ATOM 2997 O O . GLU A 1 379 ? -13.718 -2.352 25.230 1.00 78.62 379 GLU A O 1
ATOM 3002 N N . ASP A 1 380 ? -15.259 -1.179 26.354 1.00 79.38 380 ASP A N 1
ATOM 3003 C CA . ASP A 1 380 ? -16.315 -1.309 25.341 1.00 79.38 380 ASP A CA 1
ATOM 3004 C C . ASP A 1 380 ? -15.902 -0.710 23.982 1.00 79.38 380 ASP A C 1
ATOM 3006 O O . ASP A 1 380 ? -16.119 -1.322 22.924 1.00 79.38 380 ASP A O 1
ATOM 3010 N N . VAL A 1 381 ? -15.215 0.439 23.995 1.00 73.44 381 VAL A N 1
ATOM 3011 C CA . VAL A 1 381 ? -14.621 1.041 22.790 1.00 73.44 381 VAL A CA 1
ATOM 3012 C C . VAL A 1 381 ? -13.564 0.116 22.186 1.00 73.44 381 VAL A C 1
ATOM 3014 O O . VAL A 1 381 ? -13.575 -0.121 20.977 1.00 73.44 381 VAL A O 1
ATOM 3017 N N . LEU A 1 382 ? -12.680 -0.469 23.000 1.00 75.25 382 LEU A N 1
ATOM 3018 C CA . LEU A 1 382 ? -11.643 -1.391 22.526 1.00 75.25 382 LEU A CA 1
ATOM 3019 C C . LEU A 1 382 ? -12.209 -2.710 22.000 1.00 75.25 382 LEU A C 1
ATOM 3021 O O . LEU A 1 382 ? -11.686 -3.247 21.023 1.00 75.25 382 LEU A O 1
ATOM 3025 N N . ARG A 1 383 ? -13.281 -3.230 22.602 1.00 75.44 383 ARG A N 1
ATOM 3026 C CA . ARG A 1 383 ? -13.972 -4.434 22.123 1.00 75.44 383 ARG A CA 1
ATOM 3027 C C . ARG A 1 383 ? -14.602 -4.186 20.763 1.00 75.44 383 ARG A C 1
ATOM 3029 O O . ARG A 1 383 ? -14.393 -4.983 19.852 1.00 75.44 383 ARG A O 1
ATOM 3036 N N . THR A 1 384 ? -15.265 -3.045 20.593 1.00 70.38 384 THR A N 1
ATOM 3037 C CA . THR A 1 384 ? -15.803 -2.612 19.296 1.00 70.38 384 THR A CA 1
ATOM 3038 C C . THR A 1 384 ? -14.679 -2.454 18.270 1.00 70.38 384 THR A C 1
ATOM 3040 O O . THR A 1 384 ? -14.739 -3.005 17.168 1.00 70.38 384 THR A O 1
ATOM 3043 N N . TRP A 1 385 ? -13.595 -1.781 18.664 1.00 65.38 385 TRP A N 1
ATOM 3044 C CA . TRP A 1 385 ? -12.422 -1.542 17.828 1.00 65.38 385 TRP A CA 1
ATOM 3045 C C . TRP A 1 385 ? -11.748 -2.847 17.365 1.00 65.38 385 TRP A C 1
ATOM 3047 O O . TRP A 1 385 ? -11.444 -3.007 16.180 1.00 65.38 385 TRP A O 1
ATOM 3057 N N . LEU A 1 386 ? -11.595 -3.833 18.253 1.00 71.50 386 LEU A N 1
ATOM 3058 C CA . LEU A 1 386 ? -11.024 -5.157 17.964 1.00 71.50 386 LEU A CA 1
ATOM 3059 C C . LEU A 1 386 ? -12.029 -6.160 17.373 1.00 71.50 386 LEU A C 1
ATOM 3061 O O . LEU A 1 386 ? -11.638 -7.281 17.057 1.00 71.50 386 LEU A O 1
ATOM 3065 N N . SER A 1 387 ? -13.296 -5.775 17.188 1.00 66.31 387 SER A N 1
ATOM 3066 C CA . SER A 1 387 ? -14.377 -6.683 16.769 1.00 66.31 387 SER A CA 1
ATOM 3067 C C . SER A 1 387 ? -14.558 -7.890 17.705 1.00 66.31 387 SER A C 1
ATOM 3069 O O . SER A 1 387 ? -14.821 -9.007 17.261 1.00 66.31 387 SER A O 1
ATOM 3071 N N . LEU A 1 388 ? -14.404 -7.665 19.009 1.00 73.44 388 LEU A N 1
ATOM 3072 C CA . LEU A 1 388 ? -14.689 -8.638 20.060 1.00 73.44 388 LEU A CA 1
ATOM 3073 C C . LEU A 1 388 ? -16.188 -8.616 20.421 1.00 73.44 388 LEU A C 1
ATOM 3075 O O . LEU A 1 388 ? -16.834 -7.582 20.253 1.00 73.44 388 LEU A O 1
ATOM 3079 N N . PRO A 1 389 ? -16.756 -9.723 20.943 1.00 69.00 389 PRO A N 1
ATOM 3080 C CA . PRO A 1 389 ? -18.152 -9.760 21.394 1.00 69.00 389 PRO A CA 1
ATOM 3081 C C . PRO A 1 389 ? -18.450 -8.681 22.443 1.00 69.00 389 PRO A C 1
ATOM 3083 O O . PRO A 1 389 ? -17.555 -8.331 23.208 1.00 69.00 389 PRO A O 1
ATOM 3086 N N . GLU A 1 390 ? -19.687 -8.201 22.561 1.00 75.81 390 GLU A N 1
ATOM 3087 C CA . GLU A 1 390 ? -20.076 -7.296 23.658 1.00 75.81 390 GLU A CA 1
ATOM 3088 C C . GLU A 1 390 ? -19.879 -7.958 25.036 1.00 75.81 390 GLU A C 1
ATOM 3090 O O . GLU A 1 390 ? -19.948 -9.184 25.175 1.00 75.81 390 GLU A O 1
ATOM 3095 N N . ARG A 1 391 ? -19.586 -7.155 26.066 1.00 73.00 391 ARG A N 1
ATOM 3096 C CA . ARG A 1 391 ? -19.415 -7.651 27.437 1.00 73.00 391 ARG A CA 1
ATOM 3097 C C . ARG A 1 391 ? -20.780 -7.979 28.050 1.00 73.00 391 ARG A C 1
ATOM 3099 O O . ARG A 1 391 ? -21.720 -7.194 27.948 1.00 73.00 391 ARG A O 1
ATOM 3106 N N . GLU A 1 392 ? -20.899 -9.109 28.750 1.00 56.31 392 GLU A N 1
ATOM 3107 C CA . GLU A 1 392 ? -22.081 -9.367 29.582 1.00 56.31 392 GLU A CA 1
ATOM 3108 C C . GLU A 1 392 ? -22.145 -8.329 30.716 1.00 56.31 392 GLU A C 1
ATOM 3110 O O . GLU A 1 392 ? -21.199 -8.183 31.494 1.00 56.31 392 GLU A O 1
ATOM 3115 N N . LYS A 1 393 ? -23.256 -7.588 30.823 1.00 45.50 393 LYS A N 1
ATOM 3116 C CA . LYS A 1 393 ? -23.461 -6.585 31.882 1.00 45.50 393 LYS A CA 1
ATOM 3117 C C . LYS A 1 393 ? -23.533 -7.263 33.258 1.00 45.50 393 LYS A C 1
ATOM 3119 O O . LYS A 1 393 ? -24.607 -7.674 33.691 1.00 45.50 393 LYS A O 1
ATOM 3124 N N . GLN A 1 394 ? -22.406 -7.360 33.962 1.00 40.94 394 GLN A N 1
ATOM 3125 C CA . GLN A 1 394 ? -22.356 -7.731 35.381 1.00 40.94 394 GLN A CA 1
ATOM 3126 C C . GLN A 1 394 ? -22.282 -6.478 36.269 1.00 40.94 394 GLN A C 1
ATOM 3128 O O . GLN A 1 394 ? -21.603 -5.508 35.941 1.00 40.94 394 GLN A O 1
ATOM 3133 N N . ALA A 1 395 ? -23.022 -6.491 37.384 1.00 32.62 395 ALA A N 1
ATOM 3134 C CA . ALA A 1 395 ? -23.113 -5.387 38.343 1.00 32.62 395 ALA A CA 1
ATOM 3135 C C . ALA A 1 395 ? -21.747 -5.072 39.002 1.00 32.62 395 ALA A C 1
ATOM 3137 O O . ALA A 1 395 ? -20.957 -5.992 39.222 1.00 32.62 395 ALA A O 1
ATOM 3138 N N . PRO A 1 396 ? -21.458 -3.801 39.348 1.00 38.31 396 PRO A N 1
ATOM 3139 C CA . PRO A 1 396 ? -20.093 -3.363 39.626 1.00 38.31 396 PRO A CA 1
ATOM 3140 C C . PRO A 1 396 ? -19.582 -3.864 40.985 1.00 38.31 396 PRO A C 1
ATOM 3142 O O . PRO A 1 396 ? -20.178 -3.594 42.030 1.00 38.31 396 PRO A O 1
ATOM 3145 N N . ALA A 1 397 ? -18.442 -4.560 40.971 1.00 33.59 397 ALA A N 1
ATOM 3146 C CA . ALA A 1 397 ? -17.672 -4.922 42.160 1.00 33.59 397 ALA A CA 1
ATOM 3147 C C . ALA A 1 397 ? -16.577 -3.871 42.432 1.00 33.59 397 ALA A C 1
ATOM 3149 O O . ALA A 1 397 ? -15.902 -3.396 41.524 1.00 33.59 397 ALA A O 1
ATOM 3150 N N . SER A 1 398 ? -16.430 -3.499 43.704 1.00 31.55 398 SER A N 1
ATOM 3151 C CA . SER A 1 398 ? -15.629 -2.376 44.206 1.00 31.55 398 SER A CA 1
ATOM 3152 C C . SER A 1 398 ? -14.133 -2.434 43.869 1.00 31.55 398 SER A C 1
ATOM 3154 O O . SER A 1 398 ? -13.488 -3.470 44.037 1.00 31.55 398 SER A O 1
ATOM 3156 N N . ALA A 1 399 ? -13.594 -1.264 43.517 1.00 31.64 399 ALA A N 1
ATOM 3157 C CA . ALA A 1 399 ? -12.205 -0.979 43.174 1.00 31.64 399 ALA A CA 1
ATOM 3158 C C . ALA A 1 399 ? -11.165 -1.486 44.195 1.00 31.64 399 ALA A C 1
ATOM 3160 O O . ALA A 1 399 ? -11.275 -1.244 45.399 1.00 31.64 399 ALA A O 1
ATOM 3161 N N . ARG A 1 400 ? -10.101 -2.116 43.684 1.00 29.75 400 ARG A N 1
ATOM 3162 C CA . ARG A 1 400 ? -8.808 -2.266 44.367 1.00 29.75 400 ARG A CA 1
ATOM 3163 C C . ARG A 1 400 ? -7.761 -1.425 43.636 1.00 29.75 400 ARG A C 1
ATOM 3165 O O . ARG A 1 400 ? -7.652 -1.488 42.418 1.00 29.75 400 ARG A O 1
ATOM 3172 N N . GLU A 1 401 ? -7.028 -0.639 44.414 1.00 26.98 401 GLU A N 1
ATOM 3173 C CA . GLU A 1 401 ? -5.943 0.265 44.011 1.00 26.98 401 GLU A CA 1
ATOM 3174 C C . GLU A 1 401 ? -4.735 -0.497 43.420 1.00 26.98 401 GLU A C 1
ATOM 3176 O O . GLU A 1 401 ? -4.370 -1.539 43.972 1.00 26.98 401 GLU A O 1
ATOM 3181 N N . PRO A 1 402 ? -4.074 -0.004 42.351 1.00 34.62 402 PRO A N 1
ATOM 3182 C CA . PRO A 1 402 ? -2.897 -0.664 41.792 1.00 34.62 402 PRO A CA 1
ATOM 3183 C C . PRO A 1 402 ? -1.575 -0.147 42.396 1.00 34.62 402 PRO A C 1
ATOM 3185 O O . PRO A 1 402 ? -1.335 1.057 42.506 1.00 34.62 402 PRO A O 1
ATOM 3188 N N . GLU A 1 403 ? -0.678 -1.080 42.731 1.00 27.75 403 GLU A N 1
ATOM 3189 C CA . GLU A 1 403 ? 0.732 -0.820 43.055 1.00 27.75 403 GLU A CA 1
ATOM 3190 C C . GLU A 1 403 ? 1.550 -0.445 41.800 1.00 27.75 403 GLU A C 1
ATOM 3192 O O . GLU A 1 403 ? 1.350 -0.979 40.709 1.00 27.75 403 GLU A O 1
ATOM 3197 N N . ARG A 1 404 ? 2.507 0.481 41.960 1.00 31.41 404 ARG A N 1
ATOM 3198 C CA . ARG A 1 404 ? 3.347 1.050 40.886 1.00 31.41 404 ARG A CA 1
ATOM 3199 C C . ARG A 1 404 ? 4.524 0.134 40.495 1.00 31.41 404 ARG A C 1
ATOM 3201 O O . ARG A 1 404 ? 5.305 -0.207 41.384 1.00 31.41 404 ARG A O 1
ATOM 3208 N N . PRO A 1 405 ? 4.793 -0.124 39.197 1.00 30.66 405 PRO A N 1
ATOM 3209 C CA . PRO A 1 405 ? 6.050 -0.725 38.760 1.00 30.66 405 PRO A CA 1
ATOM 3210 C C . PRO A 1 405 ? 7.063 0.301 38.221 1.00 30.66 405 PRO A C 1
ATOM 3212 O O . PRO A 1 405 ? 6.727 1.316 37.610 1.00 30.66 405 PRO A O 1
ATOM 3215 N N . GLY A 1 406 ? 8.340 0.010 38.477 1.00 26.48 406 GLY A N 1
ATOM 3216 C CA . GLY A 1 406 ? 9.495 0.836 38.134 1.00 26.48 406 GLY A CA 1
ATOM 3217 C C . GLY A 1 406 ? 9.928 0.798 36.660 1.00 26.48 406 GLY A C 1
ATOM 3218 O O . GLY A 1 406 ? 9.738 -0.175 35.936 1.00 26.48 406 GLY A O 1
ATOM 3219 N N . ARG A 1 407 ? 10.567 1.910 36.277 1.00 31.41 407 ARG A N 1
ATOM 3220 C CA . ARG A 1 407 ? 11.262 2.270 35.024 1.00 31.41 407 ARG A CA 1
ATOM 3221 C C . ARG A 1 407 ? 11.918 1.104 34.256 1.00 31.41 407 ARG A C 1
ATOM 3223 O O . ARG A 1 407 ? 12.766 0.404 34.808 1.00 31.41 407 ARG A O 1
ATOM 3230 N N . ARG A 1 408 ? 11.691 1.024 32.933 1.00 25.12 408 ARG A N 1
ATOM 3231 C CA . ARG A 1 408 ? 12.594 0.323 31.997 1.00 25.12 408 ARG A CA 1
ATOM 3232 C C . ARG A 1 408 ? 12.762 1.061 30.662 1.00 25.12 408 ARG A C 1
ATOM 3234 O O . ARG A 1 408 ? 11.864 1.752 30.202 1.00 25.12 408 ARG A O 1
ATOM 3241 N N . VAL A 1 409 ? 13.976 0.933 30.133 1.00 25.56 409 VAL A N 1
ATOM 3242 C CA . VAL A 1 409 ? 14.620 1.670 29.034 1.00 25.56 409 VAL A CA 1
ATOM 3243 C C . VAL A 1 409 ? 14.129 1.202 27.653 1.00 25.56 409 VAL A C 1
ATOM 3245 O O . VAL A 1 409 ? 13.929 0.007 27.449 1.00 25.56 409 VAL A O 1
ATOM 3248 N N . LEU A 1 410 ? 13.977 2.162 26.731 1.00 27.88 410 LEU A N 1
ATOM 3249 C CA . LEU A 1 410 ? 13.610 2.033 25.310 1.00 27.88 410 LEU A CA 1
ATOM 3250 C C . LEU A 1 410 ? 14.628 1.212 24.498 1.00 27.88 410 LEU A C 1
ATOM 3252 O O . LEU A 1 410 ? 15.826 1.465 24.631 1.00 27.88 410 LEU A O 1
ATOM 3256 N N . ARG A 1 411 ? 14.163 0.321 23.604 1.00 26.84 411 ARG A N 1
ATOM 3257 C CA . ARG A 1 411 ? 14.924 -0.160 22.430 1.00 26.84 411 ARG A CA 1
ATOM 3258 C C . ARG A 1 411 ? 14.014 -0.486 21.237 1.00 26.84 411 ARG A C 1
ATOM 3260 O O . ARG A 1 411 ? 12.940 -1.047 21.424 1.00 26.84 411 ARG A O 1
ATOM 3267 N N . ASP A 1 412 ? 14.521 -0.118 20.059 1.00 33.84 412 ASP A N 1
ATOM 3268 C CA . ASP A 1 412 ? 13.944 -0.160 18.707 1.00 33.84 412 ASP A CA 1
ATOM 3269 C C . ASP A 1 412 ? 13.465 -1.537 18.239 1.00 33.84 412 ASP A C 1
ATOM 3271 O O . ASP A 1 412 ? 14.173 -2.533 18.434 1.00 33.84 412 ASP A O 1
ATOM 3275 N N . THR A 1 413 ? 12.340 -1.598 17.512 1.00 30.34 413 THR A N 1
ATOM 3276 C CA . THR A 1 413 ? 11.917 -2.822 16.814 1.00 30.34 413 THR A CA 1
ATOM 3277 C C . THR A 1 413 ? 11.320 -2.570 15.427 1.00 30.34 413 THR A C 1
ATOM 3279 O O . THR A 1 413 ? 10.412 -1.769 15.231 1.00 30.34 413 THR A O 1
ATOM 3282 N N . CYS A 1 414 ? 11.877 -3.305 14.457 1.00 26.05 414 CYS A N 1
ATOM 3283 C CA . CYS A 1 414 ? 11.327 -3.547 13.129 1.00 26.05 414 CYS A CA 1
ATOM 3284 C C . CYS A 1 414 ? 10.237 -4.633 13.176 1.00 26.05 414 CYS A C 1
ATOM 3286 O O . CYS A 1 414 ? 10.307 -5.561 13.984 1.00 26.05 414 CYS A O 1
ATOM 3288 N N . SER A 1 415 ? 9.300 -4.521 12.235 1.00 36.69 415 SER A N 1
ATOM 3289 C CA . SER A 1 415 ? 8.135 -5.363 11.932 1.00 36.69 415 SER A CA 1
ATOM 3290 C C . SER A 1 415 ? 8.363 -6.886 11.906 1.00 36.69 415 SER A C 1
ATOM 3292 O O . SER A 1 415 ? 9.317 -7.353 11.278 1.00 36.69 415 SER A O 1
ATOM 3294 N N . GLY A 1 416 ? 7.403 -7.645 12.455 1.00 33.72 416 GLY A N 1
ATOM 3295 C CA . GLY A 1 416 ? 7.142 -9.054 12.100 1.00 33.72 416 GLY A CA 1
ATOM 3296 C C . GLY A 1 416 ? 7.504 -10.130 13.129 1.00 33.72 416 GLY A C 1
ATOM 3297 O O . GLY A 1 416 ? 7.615 -11.290 12.758 1.00 33.72 416 GLY A O 1
ATOM 3298 N N . HIS A 1 417 ? 7.713 -9.784 14.399 1.00 41.03 417 HIS A N 1
ATOM 3299 C CA . HIS A 1 417 ? 8.101 -10.755 15.426 1.00 41.03 417 HIS A CA 1
ATOM 3300 C C . HIS A 1 417 ? 7.178 -10.674 16.636 1.00 41.03 417 HIS A C 1
ATOM 3302 O O . HIS A 1 417 ? 6.852 -9.580 17.102 1.00 41.03 417 HIS A O 1
ATOM 3308 N N . ILE A 1 418 ? 6.795 -11.829 17.177 1.00 41.97 418 ILE A N 1
ATOM 3309 C CA . ILE A 1 418 ? 6.024 -11.899 18.416 1.00 41.97 418 ILE A CA 1
ATOM 3310 C C . ILE A 1 418 ? 6.972 -11.550 19.568 1.00 41.97 418 ILE A C 1
ATOM 3312 O O . ILE A 1 418 ? 7.881 -12.314 19.905 1.00 41.97 418 ILE A O 1
ATOM 3316 N N . HIS A 1 419 ? 6.751 -10.392 20.195 1.00 43.31 419 HIS A N 1
ATOM 3317 C CA . HIS A 1 419 ? 7.327 -10.061 21.497 1.00 43.31 419 HIS A CA 1
ATOM 3318 C C . HIS A 1 419 ? 6.586 -10.832 22.577 1.00 43.31 419 HIS A C 1
ATOM 3320 O O . HIS A 1 419 ? 5.659 -10.332 23.214 1.00 43.31 419 HIS A O 1
ATOM 3326 N N . ALA A 1 420 ? 6.956 -12.093 22.746 1.00 44.44 420 ALA A N 1
ATOM 3327 C CA . ALA A 1 420 ? 6.242 -12.955 23.657 1.00 44.44 420 ALA A CA 1
ATOM 3328 C C . ALA A 1 420 ? 6.515 -12.544 25.126 1.00 44.44 420 ALA A C 1
ATOM 3330 O O . ALA A 1 420 ? 7.660 -12.356 25.556 1.00 44.44 420 ALA A O 1
ATOM 3331 N N . ALA A 1 421 ? 5.428 -12.306 25.871 1.00 42.03 421 ALA A N 1
ATOM 3332 C CA . ALA A 1 421 ? 5.441 -11.750 27.223 1.00 42.03 421 ALA A CA 1
ATOM 3333 C C . ALA A 1 421 ? 6.151 -12.689 28.201 1.00 42.03 421 ALA A C 1
ATOM 3335 O O . ALA A 1 421 ? 5.876 -13.880 28.238 1.00 42.03 421 ALA A O 1
ATOM 3336 N N . ALA A 1 422 ? 7.067 -12.165 29.013 1.00 41.72 422 ALA A N 1
ATOM 3337 C CA . ALA A 1 422 ? 7.928 -13.027 29.803 1.00 41.72 422 ALA A CA 1
ATOM 3338 C C . ALA A 1 422 ? 7.206 -13.737 30.971 1.00 41.72 422 ALA A C 1
ATOM 3340 O O . ALA A 1 422 ? 6.709 -13.075 31.880 1.00 41.72 422 ALA A O 1
ATOM 3341 N N . ALA A 1 423 ? 7.213 -15.071 30.985 1.00 50.16 423 ALA A N 1
ATOM 3342 C CA . ALA A 1 423 ? 6.807 -15.912 32.105 1.00 50.16 423 ALA A CA 1
ATOM 3343 C C . ALA A 1 423 ? 8.041 -16.421 32.882 1.00 50.16 423 ALA A C 1
ATOM 3345 O O . ALA A 1 423 ? 9.067 -16.768 32.304 1.00 50.16 423 ALA A O 1
ATOM 3346 N N . ASP A 1 424 ? 7.909 -16.457 34.211 1.00 41.06 424 ASP A N 1
ATOM 3347 C CA . ASP A 1 424 ? 8.944 -16.772 35.210 1.00 41.06 424 ASP A CA 1
ATOM 3348 C C . ASP A 1 424 ? 10.048 -15.698 35.370 1.00 41.06 424 ASP A C 1
ATOM 3350 O O . ASP A 1 424 ? 11.015 -15.598 34.608 1.00 41.06 424 ASP A O 1
ATOM 3354 N N . ASN A 1 425 ? 9.874 -14.828 36.377 1.00 49.69 425 ASN A N 1
ATOM 3355 C CA . ASN A 1 425 ? 10.774 -13.715 36.734 1.00 49.69 425 ASN A CA 1
ATOM 3356 C C . ASN A 1 425 ? 11.122 -12.732 35.591 1.00 49.69 425 ASN A C 1
ATOM 3358 O O . ASN A 1 425 ? 12.071 -11.952 35.697 1.00 49.69 425 ASN A O 1
ATOM 3362 N N . GLY A 1 426 ? 10.358 -12.746 34.495 1.00 58.28 426 GLY A N 1
ATOM 3363 C CA . GLY A 1 426 ? 10.500 -11.809 33.385 1.00 58.28 426 GLY A CA 1
ATOM 3364 C C . GLY A 1 426 ? 11.642 -12.109 32.397 1.00 58.28 426 GLY A C 1
ATOM 3365 O O . GLY A 1 426 ? 11.996 -11.214 31.624 1.00 58.28 426 GLY A O 1
ATOM 3366 N N . ARG A 1 427 ? 12.244 -13.318 32.400 1.00 70.38 427 ARG A N 1
ATOM 3367 C CA . ARG A 1 427 ? 13.364 -13.657 31.488 1.00 70.38 427 ARG A CA 1
ATOM 3368 C C . ARG A 1 427 ? 12.971 -14.473 30.248 1.00 70.38 427 ARG A C 1
ATOM 3370 O O . ARG A 1 427 ? 13.480 -14.142 29.174 1.00 70.38 427 ARG A O 1
ATOM 3377 N N . TRP A 1 428 ? 12.124 -15.489 30.370 1.00 83.44 428 TRP A N 1
ATOM 3378 C CA . TRP A 1 428 ? 11.706 -16.353 29.254 1.00 83.44 428 TRP A CA 1
ATOM 3379 C C . TRP A 1 428 ? 10.294 -16.009 28.817 1.00 83.44 428 TRP A C 1
ATOM 3381 O O . TRP A 1 428 ? 9.520 -15.568 29.647 1.00 83.44 428 TRP A O 1
ATOM 3391 N N . TRP A 1 429 ? 9.939 -16.180 27.547 1.00 82.00 429 TRP A N 1
ATOM 3392 C CA . TRP A 1 429 ? 8.629 -15.755 27.033 1.00 82.00 429 TRP A CA 1
ATOM 3393 C C . TRP A 1 429 ? 7.472 -16.726 27.322 1.00 82.00 429 TRP A C 1
ATOM 3395 O O . TRP A 1 429 ? 6.305 -16.393 27.148 1.00 82.00 429 TRP A O 1
ATOM 3405 N N . ARG A 1 430 ? 7.784 -17.938 27.780 1.00 86.81 430 ARG A N 1
ATOM 3406 C CA . ARG A 1 430 ? 6.812 -18.928 28.250 1.00 86.81 430 ARG A CA 1
ATOM 3407 C C . ARG A 1 430 ? 7.394 -19.710 29.428 1.00 86.81 430 ARG A C 1
ATOM 3409 O O . ARG A 1 430 ? 8.612 -19.678 29.618 1.00 86.81 430 ARG A O 1
ATOM 3416 N N . PRO A 1 431 ? 6.564 -20.427 30.208 1.00 86.81 431 PRO A N 1
ATOM 3417 C CA . PRO A 1 431 ? 7.067 -21.338 31.225 1.00 86.81 431 PRO A CA 1
ATOM 3418 C C . PRO A 1 431 ? 8.054 -22.358 30.638 1.00 86.81 431 PRO A C 1
ATOM 3420 O O . PRO A 1 431 ? 7.868 -22.865 29.526 1.00 86.81 431 PRO A O 1
ATOM 3423 N N . VAL A 1 432 ? 9.106 -22.642 31.406 1.00 88.06 432 VAL A N 1
ATOM 3424 C CA . VAL A 1 432 ? 10.155 -23.605 31.053 1.00 88.06 432 VAL A CA 1
ATOM 3425 C C . VAL A 1 432 ? 9.589 -25.026 31.146 1.00 88.06 432 VAL A C 1
ATOM 3427 O O . VAL A 1 432 ? 9.060 -25.418 32.192 1.00 88.06 432 VAL A O 1
ATOM 3430 N N . ARG A 1 433 ? 9.696 -25.802 30.062 1.00 89.50 433 ARG A N 1
ATOM 3431 C CA . ARG A 1 433 ? 9.226 -27.199 30.001 1.00 89.50 433 ARG A CA 1
ATOM 3432 C C . ARG A 1 433 ? 10.067 -28.110 30.909 1.00 89.50 433 ARG A C 1
ATOM 3434 O O . ARG A 1 433 ? 11.208 -27.757 31.210 1.00 89.50 433 ARG A O 1
ATOM 3441 N N . PRO A 1 434 ? 9.545 -29.263 31.368 1.00 89.12 434 PRO A N 1
ATOM 3442 C CA . PRO A 1 434 ? 10.280 -30.166 32.260 1.00 89.12 434 PRO A CA 1
ATOM 3443 C C . PRO A 1 434 ? 11.685 -30.527 31.760 1.00 89.12 434 PRO A C 1
ATOM 3445 O O . PRO A 1 434 ? 12.635 -30.516 32.537 1.00 89.12 434 PRO A O 1
ATOM 3448 N N . GLU A 1 435 ? 11.830 -30.771 30.463 1.00 88.62 435 GLU A N 1
ATOM 3449 C CA . GLU A 1 435 ? 13.073 -31.170 29.807 1.00 88.62 435 GLU A CA 1
ATOM 3450 C C . GLU A 1 435 ? 14.042 -29.983 29.647 1.00 88.62 435 GLU A C 1
ATOM 3452 O O . GLU A 1 435 ? 15.255 -30.128 29.802 1.00 88.62 435 GLU A O 1
ATOM 3457 N N . GLU A 1 436 ? 13.513 -28.772 29.441 1.00 91.81 436 GLU A N 1
ATOM 3458 C CA . GLU A 1 436 ? 14.287 -27.522 29.436 1.00 91.81 436 GLU A CA 1
ATOM 3459 C C . GLU A 1 436 ? 14.901 -27.194 30.808 1.00 91.81 436 GLU A C 1
ATOM 3461 O O . GLU A 1 436 ? 15.903 -26.484 30.869 1.00 91.81 436 GLU A O 1
ATOM 3466 N N . GLN A 1 437 ? 14.360 -27.722 31.914 1.00 89.81 437 GLN A N 1
ATOM 3467 C CA . GLN A 1 437 ? 14.899 -27.485 33.266 1.00 89.81 437 GLN A CA 1
ATOM 3468 C C . GLN A 1 437 ? 16.274 -28.136 33.488 1.00 89.81 437 GLN A C 1
ATOM 3470 O O . GLN A 1 437 ? 16.934 -27.848 34.486 1.00 89.81 437 GLN A O 1
ATOM 3475 N N . PHE A 1 438 ? 16.720 -29.012 32.585 1.00 90.38 438 PHE A N 1
ATOM 3476 C CA . PHE A 1 438 ? 18.057 -29.611 32.626 1.00 90.38 438 PHE A CA 1
ATOM 3477 C C . PHE A 1 438 ? 19.095 -28.811 31.821 1.00 90.38 438 PHE A C 1
ATOM 3479 O O . PHE A 1 438 ? 20.302 -29.049 31.950 1.00 90.38 438 PHE A O 1
ATOM 3486 N N . LEU A 1 439 ? 18.646 -27.836 31.024 1.00 91.25 439 LEU A N 1
ATOM 3487 C CA . LEU A 1 439 ? 19.501 -26.971 30.222 1.00 91.25 439 LEU A CA 1
ATOM 3488 C C . LEU A 1 439 ? 19.972 -25.774 31.050 1.00 91.25 439 LEU A C 1
ATOM 3490 O O . LEU A 1 439 ? 19.190 -25.135 31.753 1.00 91.25 439 LEU A O 1
ATOM 3494 N N . ALA A 1 440 ? 21.249 -25.416 30.906 1.00 89.88 440 ALA A N 1
ATOM 3495 C CA . ALA A 1 440 ? 21.779 -24.152 31.421 1.00 89.88 440 ALA A CA 1
ATOM 3496 C C . ALA A 1 440 ? 21.373 -23.002 30.482 1.00 89.88 440 ALA A C 1
ATOM 3498 O O . ALA A 1 440 ? 22.201 -22.437 29.765 1.00 89.88 440 ALA A O 1
ATOM 3499 N N . LEU A 1 441 ? 20.066 -22.722 30.401 1.00 89.88 441 LEU A N 1
ATOM 3500 C CA . LEU A 1 441 ? 19.488 -21.810 29.411 1.00 89.88 441 LEU A CA 1
ATOM 3501 C C . LEU A 1 441 ? 20.130 -20.419 29.463 1.00 89.88 441 LEU A C 1
ATOM 3503 O O . LEU A 1 441 ? 20.314 -19.802 28.416 1.00 89.88 441 LEU A O 1
ATOM 3507 N N . ARG A 1 442 ? 20.516 -19.918 30.646 1.00 86.00 442 ARG A N 1
ATOM 3508 C CA . ARG A 1 442 ? 21.179 -18.609 30.757 1.00 86.00 442 ARG A CA 1
ATOM 3509 C C . ARG A 1 442 ? 22.625 -18.642 30.282 1.00 86.00 442 ARG A C 1
ATOM 3511 O O . ARG A 1 442 ? 23.065 -17.654 29.696 1.00 86.00 442 ARG A O 1
ATOM 3518 N N . GLU A 1 443 ? 23.347 -19.730 30.540 1.00 87.62 443 GLU A N 1
ATOM 3519 C CA . GLU A 1 443 ? 24.708 -19.920 30.026 1.00 87.62 443 GLU A CA 1
ATOM 3520 C C . GLU A 1 443 ? 24.691 -20.027 28.494 1.00 87.62 443 GLU A C 1
ATOM 3522 O O . GLU A 1 443 ? 25.506 -19.390 27.828 1.00 87.62 443 GLU A O 1
ATOM 3527 N N . ILE A 1 444 ? 23.721 -20.758 27.931 1.00 91.00 444 ILE A N 1
ATOM 3528 C CA . ILE A 1 444 ? 23.555 -20.915 26.479 1.00 91.00 444 ILE A CA 1
ATOM 3529 C C . ILE A 1 444 ? 23.221 -19.567 25.828 1.00 91.00 444 ILE A C 1
ATOM 3531 O O . ILE A 1 444 ? 23.875 -19.173 24.863 1.00 91.00 444 ILE A O 1
ATOM 3535 N N . ASP A 1 445 ? 22.248 -18.839 26.382 1.00 89.81 445 ASP A N 1
ATOM 3536 C CA . ASP A 1 445 ? 21.855 -17.493 25.945 1.00 89.81 445 ASP A CA 1
ATOM 3537 C C . ASP A 1 445 ? 23.049 -16.522 25.945 1.00 89.81 445 ASP A C 1
ATOM 3539 O O . ASP A 1 445 ? 23.346 -15.878 24.937 1.00 89.81 445 ASP A O 1
ATOM 3543 N N . GLY A 1 446 ? 23.800 -16.493 27.052 1.00 87.88 446 GLY A N 1
ATOM 3544 C CA . GLY A 1 446 ? 25.012 -15.685 27.179 1.00 87.88 446 GLY A CA 1
ATOM 3545 C C . GLY A 1 446 ? 26.102 -16.093 26.189 1.00 87.88 446 GLY A C 1
ATOM 3546 O O . GLY A 1 446 ? 26.759 -15.233 25.610 1.00 87.88 446 GLY A O 1
ATOM 3547 N N . ARG A 1 447 ? 26.261 -17.393 25.909 1.00 91.69 447 ARG A N 1
ATOM 3548 C CA . ARG A 1 447 ? 27.254 -17.861 24.937 1.00 91.69 447 ARG A CA 1
ATOM 3549 C C . ARG A 1 447 ? 26.922 -17.432 23.508 1.00 91.69 447 ARG A C 1
ATOM 3551 O O . ARG A 1 447 ? 27.856 -17.147 22.752 1.00 91.69 447 ARG A O 1
ATOM 3558 N N . ILE A 1 448 ? 25.639 -17.389 23.140 1.00 91.69 448 ILE A N 1
ATOM 3559 C CA . ILE A 1 448 ? 25.194 -16.859 21.844 1.00 91.69 448 ILE A CA 1
ATOM 3560 C C . ILE A 1 448 ? 25.542 -15.370 21.748 1.00 91.69 448 ILE A C 1
ATOM 3562 O O . ILE A 1 448 ? 26.108 -14.949 20.739 1.00 91.69 448 ILE A O 1
ATOM 3566 N N . ASP A 1 449 ? 25.271 -14.587 22.798 1.00 90.56 449 ASP A N 1
ATOM 3567 C CA . ASP A 1 449 ? 25.627 -13.163 22.848 1.00 90.56 449 ASP A CA 1
ATOM 3568 C C . ASP A 1 449 ? 27.141 -12.932 22.744 1.00 90.56 449 ASP A C 1
ATOM 3570 O O . ASP A 1 449 ? 27.590 -12.190 21.869 1.00 90.56 449 ASP A O 1
ATOM 3574 N N . ASP A 1 450 ? 27.937 -13.633 23.553 1.00 90.31 450 ASP A N 1
ATOM 3575 C CA . ASP A 1 450 ? 29.399 -13.527 23.534 1.00 90.31 450 ASP A CA 1
ATOM 3576 C C . ASP A 1 450 ? 29.978 -13.941 22.175 1.00 90.31 450 ASP A C 1
ATOM 3578 O O . ASP A 1 450 ? 30.876 -13.289 21.641 1.00 90.31 450 ASP A O 1
ATOM 3582 N N . GLY A 1 451 ? 29.474 -15.037 21.598 1.00 92.94 451 GLY A N 1
ATOM 3583 C CA . GLY A 1 451 ? 29.899 -15.523 20.287 1.00 92.94 451 GLY A CA 1
ATOM 3584 C C . GLY A 1 451 ? 29.571 -14.529 19.175 1.00 92.94 451 GLY A C 1
ATOM 3585 O O . GLY A 1 451 ? 30.417 -14.262 18.320 1.00 92.94 451 GLY A O 1
ATOM 3586 N N . ARG A 1 452 ? 28.366 -13.945 19.207 1.00 94.31 452 ARG A N 1
ATOM 3587 C CA . ARG A 1 452 ? 27.921 -12.920 18.254 1.00 94.31 452 ARG A CA 1
ATOM 3588 C C . ARG A 1 452 ? 28.818 -11.696 18.329 1.00 94.31 452 ARG A C 1
ATOM 3590 O O . ARG A 1 452 ? 29.290 -11.224 17.297 1.00 94.31 452 ARG A O 1
ATOM 3597 N N . ASP A 1 453 ? 29.078 -11.207 19.536 1.00 91.94 453 ASP A N 1
ATOM 3598 C CA . ASP A 1 453 ? 29.877 -10.004 19.744 1.00 91.94 453 ASP A CA 1
ATOM 3599 C C . ASP A 1 453 ? 31.342 -10.237 19.347 1.00 91.94 453 ASP A C 1
ATOM 3601 O O . ASP A 1 453 ? 31.942 -9.369 18.712 1.00 91.94 453 ASP A O 1
ATOM 3605 N N . GLN A 1 454 ? 31.891 -11.432 19.602 1.00 92.81 454 GLN A N 1
ATOM 3606 C CA . GLN A 1 454 ? 33.218 -11.841 19.125 1.00 92.81 454 GLN A CA 1
ATOM 3607 C C . GLN A 1 454 ? 33.293 -11.874 17.589 1.00 92.81 454 GLN A C 1
ATOM 3609 O O . GLN A 1 454 ? 34.197 -11.271 17.010 1.00 92.81 454 GLN A O 1
ATOM 3614 N N . VAL A 1 455 ? 32.334 -12.513 16.910 1.00 94.38 455 VAL A N 1
ATOM 3615 C CA . VAL A 1 455 ? 32.282 -12.565 15.433 1.00 94.38 455 VAL A CA 1
ATOM 3616 C C . VAL A 1 455 ? 32.099 -11.171 14.822 1.00 94.38 455 VAL A C 1
ATOM 3618 O O . VAL A 1 455 ? 32.790 -10.822 13.863 1.00 94.38 455 VAL A O 1
ATOM 3621 N N . ALA A 1 456 ? 31.218 -10.343 15.389 1.00 92.81 456 ALA A N 1
ATOM 3622 C CA . ALA A 1 456 ? 31.024 -8.965 14.947 1.00 92.81 456 ALA A CA 1
ATOM 3623 C C . ALA A 1 456 ? 32.292 -8.122 15.169 1.00 92.81 456 ALA A C 1
ATOM 3625 O O . ALA A 1 456 ? 32.661 -7.317 14.310 1.00 92.81 456 ALA A O 1
ATOM 3626 N N . SER A 1 457 ? 33.004 -8.333 16.283 1.00 91.19 457 SER A N 1
ATOM 3627 C CA . SER A 1 457 ? 34.235 -7.599 16.597 1.00 91.19 457 SER A CA 1
ATOM 3628 C C . SER A 1 457 ? 35.349 -7.821 15.570 1.00 91.19 457 SER A C 1
ATOM 3630 O O . SER A 1 457 ? 36.059 -6.868 15.253 1.00 91.19 457 SER A O 1
ATOM 3632 N N . SER A 1 458 ? 35.433 -9.012 14.961 1.00 90.44 458 SER A N 1
ATOM 3633 C CA . SER A 1 458 ? 36.414 -9.311 13.910 1.00 90.44 458 SER A CA 1
ATOM 3634 C C . SER A 1 458 ? 36.231 -8.453 12.648 1.00 90.44 458 SER A C 1
ATOM 3636 O O . SER A 1 458 ? 37.215 -8.171 11.960 1.00 90.44 458 SER A O 1
ATOM 3638 N N . PHE A 1 459 ? 34.997 -8.021 12.346 1.00 90.81 459 PHE A N 1
ATOM 3639 C CA . PHE A 1 459 ? 34.722 -7.001 11.326 1.00 90.81 459 PHE A CA 1
ATOM 3640 C C . PHE A 1 459 ? 34.991 -5.597 11.874 1.00 90.81 459 PHE A C 1
ATOM 3642 O O . PHE A 1 459 ? 35.701 -4.817 11.241 1.00 90.81 459 PHE A O 1
ATOM 3649 N N . ARG A 1 460 ? 34.483 -5.277 13.074 1.00 90.62 460 ARG A N 1
ATOM 3650 C CA . ARG A 1 460 ? 34.603 -3.926 13.646 1.00 90.62 460 ARG A CA 1
ATOM 3651 C C . ARG A 1 460 ? 36.042 -3.446 13.775 1.00 90.62 460 ARG A C 1
ATOM 3653 O O . ARG A 1 460 ? 36.319 -2.283 13.516 1.00 90.62 460 ARG A O 1
ATOM 3660 N N . SER A 1 461 ? 36.962 -4.338 14.131 1.00 91.25 461 SER A N 1
ATOM 3661 C CA . SER A 1 461 ? 38.381 -4.009 14.268 1.00 91.25 461 SER A CA 1
ATOM 3662 C C . SER A 1 461 ? 39.067 -3.666 12.940 1.00 91.25 461 SER A C 1
ATOM 3664 O O . SER A 1 461 ? 40.161 -3.112 12.956 1.00 91.25 461 SER A O 1
ATOM 3666 N N . ARG A 1 462 ? 38.446 -4.004 11.801 1.00 91.62 462 ARG A N 1
ATOM 3667 C CA . ARG A 1 462 ? 38.992 -3.841 10.442 1.00 91.62 462 ARG A CA 1
ATOM 3668 C C . ARG A 1 462 ? 38.152 -2.923 9.556 1.00 91.62 462 ARG A C 1
ATOM 3670 O O . ARG A 1 462 ? 38.614 -2.524 8.497 1.00 91.62 462 ARG A O 1
ATOM 3677 N N . ARG A 1 463 ? 36.955 -2.521 9.997 1.00 90.94 463 ARG A N 1
ATOM 3678 C CA . ARG A 1 463 ? 36.058 -1.643 9.227 1.00 90.94 463 ARG A CA 1
ATOM 3679 C C . ARG A 1 463 ? 36.725 -0.327 8.826 1.00 90.94 463 ARG A C 1
ATOM 3681 O O . ARG A 1 463 ? 36.516 0.140 7.720 1.00 90.94 463 ARG A O 1
ATOM 3688 N N . LYS A 1 464 ? 37.577 0.235 9.691 1.00 92.19 464 LYS A N 1
ATOM 3689 C CA . LYS A 1 464 ? 38.324 1.455 9.369 1.00 92.19 464 LYS A CA 1
ATOM 3690 C C . LYS A 1 464 ? 39.328 1.226 8.236 1.00 92.19 464 LYS A C 1
ATOM 3692 O O . LYS A 1 464 ? 39.347 1.997 7.294 1.00 92.19 464 LYS A O 1
ATOM 3697 N N . GLU A 1 465 ? 40.088 0.133 8.290 1.00 93.00 465 GLU A N 1
ATOM 3698 C CA . GLU A 1 465 ? 41.016 -0.255 7.217 1.00 93.00 465 GLU A CA 1
ATOM 3699 C C . GLU A 1 465 ? 40.281 -0.434 5.877 1.00 93.00 465 GLU A C 1
ATOM 3701 O O . GLU A 1 465 ? 40.782 -0.022 4.836 1.00 93.00 465 GLU A O 1
ATOM 3706 N N . TRP A 1 466 ? 39.069 -0.999 5.902 1.00 94.25 466 TRP A N 1
ATOM 3707 C CA . TRP A 1 466 ? 38.242 -1.170 4.705 1.00 94.25 466 TRP A CA 1
ATOM 3708 C C . TRP A 1 466 ? 37.708 0.170 4.183 1.00 94.25 466 TRP A C 1
ATOM 3710 O O . TRP A 1 466 ? 37.751 0.410 2.981 1.00 94.25 466 TRP A O 1
ATOM 3720 N N . ALA A 1 467 ? 37.235 1.049 5.073 1.00 93.88 467 ALA A N 1
ATOM 3721 C CA . ALA A 1 467 ? 36.764 2.388 4.716 1.00 93.88 467 ALA A CA 1
ATOM 3722 C C . ALA A 1 467 ? 37.886 3.235 4.102 1.00 93.88 467 ALA A C 1
ATOM 3724 O O . ALA A 1 467 ? 37.690 3.840 3.051 1.00 93.88 467 ALA A O 1
ATOM 3725 N N . ASP A 1 468 ? 39.063 3.229 4.729 1.00 93.81 468 ASP A N 1
ATOM 3726 C CA . ASP A 1 468 ? 40.234 3.977 4.272 1.00 93.81 468 ASP A CA 1
ATOM 3727 C C . ASP A 1 468 ? 40.684 3.496 2.878 1.00 93.81 468 ASP A C 1
ATOM 3729 O O . ASP A 1 468 ? 41.015 4.311 2.016 1.00 93.81 468 ASP A O 1
ATOM 3733 N N . ASP A 1 469 ? 40.649 2.183 2.619 1.00 95.19 469 ASP A N 1
ATOM 3734 C CA . ASP A 1 469 ? 40.989 1.628 1.305 1.00 95.19 469 ASP A CA 1
ATOM 3735 C C . ASP A 1 469 ? 39.945 1.955 0.228 1.00 95.19 469 ASP A C 1
ATOM 3737 O O . ASP A 1 469 ? 40.323 2.348 -0.875 1.00 95.19 469 ASP A O 1
ATOM 3741 N N . LEU A 1 470 ? 38.649 1.878 0.548 1.00 95.56 470 LEU A N 1
ATOM 3742 C CA . LEU A 1 470 ? 37.574 2.290 -0.362 1.00 95.56 470 LEU A CA 1
ATOM 3743 C C . LEU A 1 470 ? 37.693 3.772 -0.731 1.00 95.56 470 LEU A C 1
ATOM 3745 O O . LEU A 1 470 ? 37.599 4.130 -1.900 1.00 95.56 470 LEU A O 1
ATOM 3749 N N . VAL A 1 471 ? 37.957 4.639 0.247 1.00 94.31 471 VAL A N 1
ATOM 3750 C CA . VAL A 1 471 ? 38.134 6.078 0.014 1.00 94.31 471 VAL A CA 1
ATOM 3751 C C . VAL A 1 471 ? 39.387 6.370 -0.809 1.00 94.31 471 VAL A C 1
ATOM 3753 O O . VAL A 1 471 ? 39.364 7.257 -1.664 1.00 94.31 471 VAL A O 1
ATOM 3756 N N . ARG A 1 472 ? 40.469 5.610 -0.607 1.00 94.94 472 ARG A N 1
ATOM 3757 C CA . ARG A 1 472 ? 41.663 5.687 -1.457 1.00 94.94 472 ARG A CA 1
ATOM 3758 C C . ARG A 1 472 ? 41.334 5.315 -2.905 1.00 94.94 472 ARG A C 1
ATOM 3760 O O . ARG A 1 472 ? 41.672 6.078 -3.800 1.00 94.94 472 ARG A O 1
ATOM 3767 N N . GLN A 1 473 ? 40.649 4.194 -3.127 1.00 94.75 473 GLN A N 1
ATOM 3768 C CA . GLN A 1 473 ? 40.236 3.766 -4.468 1.00 94.75 473 GLN A CA 1
ATOM 3769 C C . GLN A 1 473 ? 39.295 4.780 -5.133 1.00 94.75 473 GLN A C 1
ATOM 3771 O O . GLN A 1 473 ? 39.473 5.092 -6.303 1.00 94.75 473 GLN A O 1
ATOM 3776 N N . LEU A 1 474 ? 38.349 5.354 -4.384 1.00 93.12 474 LEU A N 1
ATOM 3777 C CA . LEU A 1 474 ? 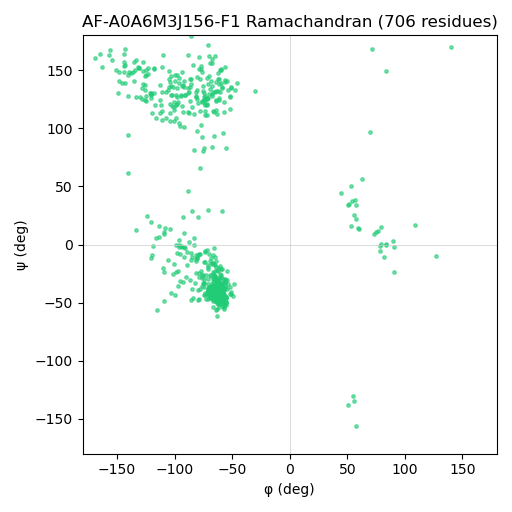37.460 6.411 -4.875 1.00 93.12 474 LEU A CA 1
ATOM 3778 C C . LEU A 1 474 ? 38.227 7.667 -5.300 1.00 93.12 474 LEU A C 1
ATOM 3780 O O . LEU A 1 474 ? 37.896 8.274 -6.313 1.00 93.12 474 LEU A O 1
ATOM 3784 N N . ARG A 1 475 ? 39.254 8.059 -4.538 1.00 91.62 475 ARG A N 1
ATOM 3785 C CA . ARG A 1 475 ? 40.122 9.189 -4.889 1.00 91.62 475 ARG A CA 1
ATOM 3786 C C . ARG A 1 475 ? 40.882 8.925 -6.186 1.00 91.62 475 ARG A C 1
ATOM 3788 O O . ARG A 1 475 ? 40.966 9.827 -7.011 1.00 91.62 475 ARG A O 1
ATOM 3795 N N . ASP A 1 476 ? 41.412 7.714 -6.346 1.00 91.06 476 ASP A N 1
ATOM 3796 C CA . ASP A 1 476 ? 42.122 7.304 -7.559 1.00 91.06 476 ASP A CA 1
ATOM 3797 C C . ASP A 1 476 ? 41.157 7.291 -8.765 1.00 91.06 476 ASP A C 1
ATOM 3799 O O . ASP A 1 476 ? 41.461 7.881 -9.798 1.00 91.06 476 ASP A O 1
ATOM 3803 N N . ALA A 1 477 ? 39.955 6.728 -8.600 1.00 89.88 477 ALA A N 1
ATOM 3804 C CA . ALA A 1 477 ? 38.919 6.649 -9.636 1.00 89.88 477 ALA A CA 1
ATOM 3805 C C . ALA A 1 477 ? 38.356 8.016 -10.065 1.00 89.88 477 ALA A C 1
ATOM 3807 O O . ALA A 1 477 ? 37.905 8.183 -11.190 1.00 89.88 477 ALA A O 1
ATOM 3808 N N . MET A 1 478 ? 38.362 9.016 -9.180 1.00 85.69 478 MET A N 1
ATOM 3809 C CA . MET A 1 478 ? 37.871 10.364 -9.496 1.00 85.69 478 MET A CA 1
ATOM 3810 C C . MET A 1 478 ? 38.970 11.326 -9.976 1.00 85.69 478 MET A C 1
ATOM 3812 O O . MET A 1 478 ? 38.660 12.472 -10.301 1.00 85.69 478 MET A O 1
ATOM 3816 N N . ALA A 1 479 ? 40.239 10.903 -10.022 1.00 85.06 479 ALA A N 1
ATOM 3817 C CA . ALA A 1 479 ? 41.368 11.788 -10.321 1.00 85.06 479 ALA A CA 1
ATOM 3818 C C . ALA A 1 479 ? 41.412 12.261 -11.785 1.00 85.06 479 ALA A C 1
ATOM 3820 O O . ALA A 1 479 ? 41.761 13.414 -12.046 1.00 85.06 479 ALA A O 1
ATOM 3821 N N . ASP A 1 480 ? 41.033 11.389 -12.722 1.00 79.38 480 ASP A N 1
ATOM 3822 C CA . ASP A 1 480 ? 41.206 11.616 -14.163 1.00 79.38 480 ASP A CA 1
ATOM 3823 C C . ASP A 1 480 ? 39.945 12.188 -14.847 1.00 79.38 480 ASP A C 1
ATOM 3825 O O . ASP A 1 480 ? 39.951 12.463 -16.048 1.00 79.38 480 ASP A O 1
ATOM 3829 N N . GLY A 1 481 ? 38.863 12.405 -14.085 1.00 71.88 481 GLY A N 1
ATOM 3830 C CA . GLY A 1 481 ? 37.584 12.942 -14.573 1.00 71.88 481 GLY A CA 1
ATOM 3831 C C . GLY A 1 481 ? 36.689 11.932 -15.309 1.00 71.88 481 GLY A C 1
ATOM 3832 O O . GLY A 1 481 ? 35.581 12.288 -15.713 1.00 71.88 481 GLY A O 1
ATOM 3833 N N . ASP A 1 482 ? 37.136 10.682 -15.470 1.00 79.19 482 ASP A N 1
ATOM 3834 C CA . ASP A 1 482 ? 36.311 9.552 -15.909 1.00 79.19 482 ASP A CA 1
ATOM 3835 C C . ASP A 1 482 ? 35.737 8.825 -14.688 1.00 79.19 482 ASP A C 1
ATOM 3837 O O . ASP A 1 482 ? 36.413 8.049 -14.023 1.00 79.19 482 ASP A O 1
ATOM 3841 N N . TYR A 1 483 ? 34.469 9.082 -14.373 1.00 82.06 483 TYR A N 1
ATOM 3842 C CA . TYR A 1 483 ? 33.836 8.514 -13.180 1.00 82.06 483 TYR A CA 1
ATOM 3843 C C . TYR A 1 483 ? 33.306 7.088 -13.376 1.00 82.06 483 TYR A C 1
ATOM 3845 O O . TYR A 1 483 ? 32.638 6.569 -12.480 1.00 82.06 483 TYR A O 1
ATOM 3853 N N . SER A 1 484 ? 33.549 6.449 -14.526 1.00 83.94 484 SER A N 1
ATOM 3854 C CA . SER A 1 484 ? 33.141 5.054 -14.732 1.00 83.94 484 SER A CA 1
ATOM 3855 C C . SER A 1 484 ? 33.872 4.093 -13.785 1.00 83.94 484 SER A C 1
ATOM 3857 O O . SER A 1 484 ? 33.245 3.169 -13.267 1.00 83.94 484 SER A O 1
ATOM 3859 N N . ASP A 1 485 ? 35.121 4.408 -13.429 1.00 86.69 485 ASP A N 1
ATOM 3860 C CA . ASP A 1 485 ? 35.953 3.638 -12.495 1.00 86.69 485 ASP A CA 1
ATOM 3861 C C . ASP A 1 485 ? 35.422 3.651 -11.047 1.00 86.69 485 ASP A C 1
ATOM 3863 O O . ASP A 1 485 ? 35.790 2.804 -10.230 1.00 86.69 485 ASP A O 1
ATOM 3867 N N . VAL A 1 486 ? 34.505 4.570 -10.704 1.00 88.00 486 VAL A N 1
ATOM 3868 C CA . VAL A 1 486 ? 33.836 4.587 -9.389 1.00 88.00 486 VAL A CA 1
ATOM 3869 C C . VAL A 1 486 ? 33.037 3.298 -9.168 1.00 88.00 486 VAL A C 1
ATOM 3871 O O . VAL A 1 486 ? 32.927 2.837 -8.033 1.00 88.00 486 VAL A O 1
ATOM 3874 N N . ALA A 1 487 ? 32.512 2.687 -10.237 1.00 88.56 487 ALA A N 1
ATOM 3875 C CA . ALA A 1 487 ? 31.766 1.432 -10.159 1.00 88.56 487 ALA A CA 1
ATOM 3876 C C . ALA A 1 487 ? 32.646 0.208 -9.840 1.00 88.56 487 ALA A C 1
ATOM 3878 O O . ALA A 1 487 ? 32.119 -0.803 -9.375 1.00 88.56 487 ALA A O 1
ATOM 3879 N N . ASP A 1 488 ? 33.962 0.301 -10.055 1.00 90.38 488 ASP A N 1
ATOM 3880 C CA . ASP A 1 488 ? 34.901 -0.818 -9.911 1.00 90.38 488 ASP A CA 1
ATOM 3881 C C . ASP A 1 488 ? 35.577 -0.878 -8.531 1.00 90.38 488 ASP A C 1
ATOM 3883 O O . ASP A 1 488 ? 36.356 -1.794 -8.245 1.00 90.38 488 ASP A O 1
ATOM 3887 N N . VAL A 1 489 ? 35.267 0.075 -7.648 1.00 92.38 489 VAL A N 1
ATOM 3888 C CA . VAL A 1 489 ? 35.796 0.110 -6.284 1.00 92.38 489 VAL A CA 1
ATOM 3889 C C . VAL A 1 489 ? 35.309 -1.102 -5.484 1.00 92.38 489 VAL A C 1
ATOM 3891 O O . VAL A 1 489 ? 34.109 -1.324 -5.323 1.00 92.38 489 VAL A O 1
ATOM 3894 N N . ALA A 1 490 ? 36.250 -1.870 -4.928 1.00 94.75 490 ALA A N 1
ATOM 3895 C CA . ALA A 1 490 ? 35.953 -3.117 -4.224 1.00 94.75 490 ALA A CA 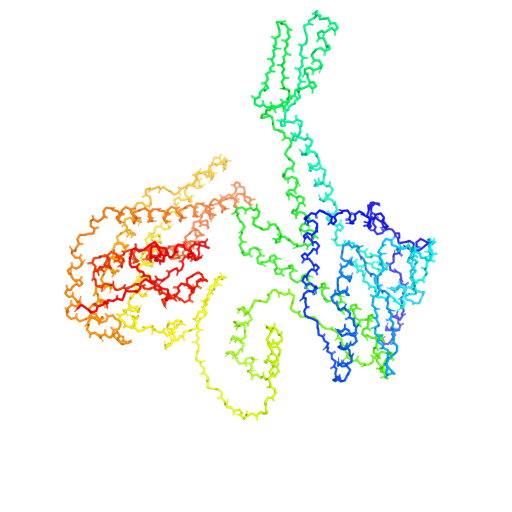1
ATOM 3896 C C . ALA A 1 490 ? 36.935 -3.404 -3.082 1.00 94.75 490 ALA A C 1
ATOM 3898 O O . ALA A 1 490 ? 38.127 -3.108 -3.173 1.00 94.75 490 ALA A O 1
ATOM 3899 N N . ILE A 1 491 ? 36.476 -4.065 -2.017 1.00 93.81 491 ILE A N 1
ATOM 3900 C CA . ILE A 1 491 ? 37.338 -4.486 -0.909 1.00 93.81 491 ILE A CA 1
ATOM 3901 C C . ILE A 1 491 ? 38.164 -5.710 -1.335 1.00 93.81 491 ILE A C 1
ATOM 3903 O O . ILE A 1 491 ? 37.612 -6.768 -1.672 1.00 93.81 491 ILE A O 1
ATOM 3907 N N . PRO A 1 492 ? 39.505 -5.644 -1.254 1.00 90.31 492 PRO A N 1
ATOM 3908 C CA . PRO A 1 492 ? 40.358 -6.753 -1.649 1.00 90.31 492 PRO A CA 1
ATOM 3909 C C . PRO A 1 492 ? 40.128 -8.020 -0.818 1.00 90.31 492 PRO A C 1
ATOM 3911 O O . PRO A 1 492 ? 40.013 -8.007 0.410 1.00 90.31 492 PRO A O 1
ATOM 3914 N N . THR A 1 493 ? 40.198 -9.185 -1.468 1.00 87.75 493 THR A N 1
ATOM 3915 C CA . THR A 1 493 ? 40.082 -10.480 -0.766 1.00 87.75 493 THR A CA 1
ATOM 3916 C C . THR A 1 493 ? 41.181 -10.720 0.279 1.00 87.75 493 THR A C 1
ATOM 3918 O O . THR A 1 493 ? 41.000 -11.544 1.181 1.00 87.75 493 THR A O 1
ATOM 3921 N N . SER A 1 494 ? 42.313 -10.014 0.194 1.00 88.75 494 SER A N 1
ATOM 3922 C CA . SER A 1 494 ? 43.375 -10.026 1.208 1.00 88.75 494 SER A CA 1
ATOM 3923 C C . SER A 1 494 ? 42.886 -9.520 2.566 1.00 88.75 494 SER A C 1
ATOM 3925 O O . SER A 1 494 ? 43.310 -10.068 3.580 1.00 88.75 494 SER A O 1
ATOM 3927 N N . PHE A 1 495 ? 41.949 -8.570 2.595 1.00 88.69 495 PHE A N 1
ATOM 3928 C CA . PHE A 1 495 ? 41.410 -7.979 3.824 1.00 88.69 495 PHE A CA 1
ATOM 3929 C C . PHE A 1 495 ? 40.393 -8.901 4.516 1.00 88.69 495 PHE A C 1
ATOM 3931 O O . PHE A 1 495 ? 40.206 -8.858 5.733 1.00 88.69 495 PHE A O 1
ATOM 3938 N N . ILE A 1 496 ? 39.783 -9.816 3.756 1.00 90.50 496 ILE A N 1
ATOM 3939 C CA . ILE A 1 496 ? 38.818 -10.804 4.258 1.00 90.50 496 ILE A CA 1
ATOM 3940 C C . ILE A 1 496 ? 39.520 -11.952 5.003 1.00 90.50 496 ILE A C 1
ATOM 3942 O O . ILE A 1 496 ? 38.994 -12.473 5.989 1.00 90.50 496 ILE A O 1
ATOM 3946 N N . LYS A 1 497 ? 40.710 -12.377 4.552 1.00 90.88 497 LYS A N 1
ATOM 3947 C CA . LYS A 1 497 ? 41.386 -13.582 5.078 1.00 90.88 497 LYS A CA 1
ATOM 3948 C C . LYS A 1 497 ? 41.675 -13.527 6.591 1.00 90.88 497 LYS A C 1
ATOM 3950 O O . LYS A 1 497 ? 41.387 -14.533 7.243 1.00 90.88 497 LYS A O 1
ATOM 3955 N N . PRO A 1 498 ? 42.205 -12.429 7.171 1.00 90.75 498 PRO A N 1
ATOM 3956 C CA . PRO A 1 498 ? 42.485 -12.355 8.606 1.00 90.75 498 PRO A CA 1
ATOM 3957 C C . PRO A 1 498 ? 41.214 -12.420 9.458 1.00 90.75 498 PRO A C 1
ATOM 3959 O O . PRO A 1 498 ? 41.148 -13.223 10.387 1.00 90.75 498 PRO A O 1
ATOM 3962 N N . ALA A 1 499 ? 40.184 -11.644 9.095 1.00 91.44 499 ALA A N 1
ATOM 3963 C CA . ALA A 1 499 ? 38.897 -11.641 9.792 1.00 91.44 499 ALA A CA 1
ATOM 3964 C C . ALA A 1 499 ? 38.230 -13.023 9.744 1.00 91.44 499 ALA A C 1
ATOM 3966 O O . ALA A 1 499 ? 37.720 -13.513 10.747 1.00 91.44 499 ALA A O 1
ATOM 3967 N N . ARG A 1 500 ? 38.300 -13.704 8.594 1.00 95.00 500 ARG A N 1
ATOM 3968 C CA . ARG A 1 500 ? 37.759 -15.057 8.425 1.00 95.00 500 ARG A CA 1
ATOM 3969 C C . ARG A 1 500 ? 38.401 -16.051 9.392 1.00 95.00 500 ARG A C 1
ATOM 3971 O O . ARG A 1 500 ? 37.688 -16.845 9.992 1.00 95.00 500 ARG A O 1
ATOM 3978 N N . THR A 1 501 ? 39.727 -16.035 9.530 1.00 92.75 501 THR A N 1
ATOM 3979 C CA . THR A 1 501 ? 40.446 -16.960 10.425 1.00 92.75 501 THR A CA 1
ATOM 3980 C C . THR A 1 501 ? 40.023 -16.774 11.885 1.00 92.75 501 THR A C 1
ATOM 3982 O O . THR A 1 501 ? 39.827 -17.752 12.608 1.00 92.75 501 THR A O 1
ATOM 3985 N N . GLU A 1 502 ? 39.832 -15.523 12.303 1.00 93.25 502 GLU A N 1
ATOM 3986 C CA . GLU A 1 502 ? 39.362 -15.164 13.642 1.00 93.25 502 GLU A CA 1
ATOM 3987 C C . GLU A 1 502 ? 37.925 -15.656 13.884 1.00 93.25 502 GLU A C 1
ATOM 3989 O O . GLU A 1 502 ? 37.666 -16.373 14.850 1.00 93.25 502 GLU A O 1
ATOM 3994 N N . ILE A 1 503 ? 37.015 -15.393 12.937 1.00 95.12 503 ILE A N 1
ATOM 3995 C CA . ILE A 1 503 ? 35.623 -15.861 12.990 1.00 95.12 503 ILE A CA 1
ATOM 3996 C C . ILE A 1 503 ? 35.559 -17.388 13.058 1.00 95.12 503 ILE A C 1
ATOM 3998 O O . ILE A 1 503 ? 34.872 -17.928 13.918 1.00 95.12 503 ILE A O 1
ATOM 4002 N N . VAL A 1 504 ? 36.297 -18.106 12.203 1.00 93.62 504 VAL A N 1
ATOM 4003 C CA . VAL A 1 504 ? 36.318 -19.581 12.212 1.00 93.62 504 VAL A CA 1
ATOM 4004 C C . VAL A 1 504 ? 36.799 -20.120 13.560 1.00 93.62 504 VAL A C 1
ATOM 4006 O O . VAL A 1 504 ? 36.266 -21.114 14.051 1.00 93.62 504 VAL A O 1
ATOM 4009 N N . THR A 1 505 ? 37.773 -19.458 14.186 1.00 91.50 505 THR A N 1
ATOM 4010 C CA . THR A 1 505 ? 38.245 -19.828 15.528 1.00 91.50 505 THR A CA 1
ATOM 4011 C C . THR A 1 505 ? 37.130 -19.667 16.564 1.00 91.50 505 THR A C 1
ATOM 4013 O O . THR A 1 505 ? 36.878 -20.593 17.335 1.00 91.50 505 THR A O 1
ATOM 4016 N N . ASN A 1 506 ? 36.393 -18.555 16.523 1.00 92.56 506 ASN A N 1
ATOM 4017 C CA . ASN A 1 506 ? 35.269 -18.304 17.428 1.00 92.56 506 ASN A CA 1
ATOM 4018 C C . ASN A 1 506 ? 34.110 -19.293 17.212 1.00 92.56 506 ASN A C 1
ATOM 4020 O O . ASN A 1 506 ? 33.573 -19.827 18.183 1.00 92.56 506 ASN A O 1
ATOM 4024 N N . LEU A 1 507 ? 33.762 -19.606 15.958 1.00 93.75 507 LEU A N 1
ATOM 4025 C CA . LEU A 1 507 ? 32.714 -20.584 15.632 1.00 93.75 507 LEU A CA 1
ATOM 4026 C C . LEU A 1 507 ? 33.070 -21.990 16.126 1.00 93.75 507 LEU A C 1
ATOM 4028 O O . LEU A 1 507 ? 32.210 -22.687 16.659 1.00 93.75 507 LEU A O 1
ATOM 4032 N N . ARG A 1 508 ? 34.345 -22.390 16.043 1.00 90.94 508 ARG A N 1
ATOM 4033 C CA . ARG A 1 508 ? 34.820 -23.660 16.620 1.00 90.94 508 ARG A CA 1
ATOM 4034 C C . ARG A 1 508 ? 34.645 -23.710 18.136 1.00 90.94 508 ARG A C 1
ATOM 4036 O O . ARG A 1 508 ? 34.264 -24.750 18.667 1.00 90.94 508 ARG A O 1
ATOM 4043 N N . GLU A 1 509 ? 34.875 -22.604 18.839 1.00 89.88 509 GLU A N 1
ATOM 4044 C CA . GLU A 1 509 ? 34.626 -22.532 20.284 1.00 89.88 509 GLU A CA 1
ATOM 4045 C C . GLU A 1 509 ? 33.130 -22.609 20.623 1.00 89.88 509 GLU A C 1
ATOM 4047 O O . GLU A 1 509 ? 32.757 -23.225 21.622 1.00 89.88 509 GLU A O 1
ATOM 4052 N N . VAL A 1 510 ? 32.256 -22.003 19.814 1.00 93.44 510 VAL A N 1
ATOM 4053 C CA . VAL A 1 510 ? 30.793 -22.116 19.981 1.00 93.44 510 VAL A CA 1
ATOM 4054 C C . VAL A 1 510 ? 30.328 -23.552 19.719 1.00 93.44 510 VAL A C 1
ATOM 4056 O O . VAL A 1 510 ? 29.575 -24.110 20.513 1.00 93.44 510 VAL A O 1
ATOM 4059 N N . TYR A 1 511 ? 30.844 -24.189 18.671 1.00 92.44 511 TYR A N 1
ATOM 4060 C CA . TYR A 1 511 ? 30.571 -25.589 18.349 1.00 92.44 511 TYR A CA 1
ATOM 4061 C C . TYR A 1 511 ? 30.987 -26.541 19.481 1.00 92.44 511 TYR A C 1
ATOM 4063 O O . TYR A 1 511 ? 30.201 -27.379 19.927 1.00 92.44 511 TYR A O 1
ATOM 4071 N N . ARG A 1 512 ? 32.203 -26.375 20.023 1.00 88.75 512 ARG A N 1
ATOM 4072 C CA . ARG A 1 512 ? 32.676 -27.140 21.193 1.00 88.75 512 ARG A CA 1
ATOM 4073 C C . ARG A 1 512 ? 31.782 -26.939 22.411 1.00 88.75 512 ARG A C 1
ATOM 4075 O O . ARG A 1 512 ? 31.564 -27.877 23.176 1.00 88.75 512 ARG A O 1
ATOM 4082 N N . TYR A 1 513 ? 31.287 -25.720 22.608 1.00 91.44 513 TYR A N 1
ATOM 4083 C CA . TYR A 1 513 ? 30.339 -25.432 23.675 1.00 91.44 513 TYR A CA 1
ATOM 4084 C C . TYR A 1 513 ? 29.005 -26.161 23.454 1.00 91.44 513 TYR A C 1
ATOM 4086 O O . TYR A 1 513 ? 28.521 -26.798 24.383 1.00 91.44 513 TYR A O 1
ATOM 4094 N N . GLY A 1 514 ? 28.465 -26.165 22.230 1.00 92.75 514 GLY A N 1
ATOM 4095 C CA . GLY A 1 514 ? 27.247 -26.908 21.888 1.00 92.75 514 GLY A CA 1
ATOM 4096 C C . GLY A 1 514 ? 27.349 -28.402 22.200 1.00 92.75 514 GLY A C 1
ATOM 4097 O O . GLY A 1 514 ? 26.456 -28.952 22.843 1.00 92.75 514 GLY A O 1
ATOM 4098 N N . ARG A 1 515 ? 28.479 -29.034 21.848 1.00 90.69 515 ARG A N 1
ATOM 4099 C CA . ARG A 1 515 ? 28.742 -30.448 22.182 1.00 90.69 515 ARG A CA 1
ATOM 4100 C C . ARG A 1 515 ? 28.719 -30.698 23.687 1.00 90.69 515 ARG A C 1
ATOM 4102 O O . ARG A 1 515 ? 28.138 -31.670 24.161 1.00 90.69 515 ARG A O 1
ATOM 4109 N N . ARG A 1 516 ? 29.369 -29.809 24.438 1.00 88.56 516 ARG A N 1
ATOM 4110 C CA . ARG A 1 516 ? 29.458 -29.884 25.898 1.00 88.56 516 ARG A CA 1
ATOM 4111 C C . ARG A 1 516 ? 28.099 -29.727 26.564 1.00 88.56 516 ARG A C 1
ATOM 4113 O O . ARG A 1 516 ? 27.782 -30.518 27.441 1.00 88.56 516 ARG A O 1
ATOM 4120 N N . ALA A 1 517 ? 27.304 -28.759 26.111 1.00 90.69 517 ALA A N 1
ATOM 4121 C CA . ALA A 1 517 ? 25.982 -28.488 26.663 1.00 90.69 517 ALA A CA 1
ATOM 4122 C C . ALA A 1 517 ? 25.096 -29.744 26.634 1.00 90.69 517 ALA A C 1
ATOM 4124 O O . ALA A 1 517 ? 24.542 -30.117 27.661 1.00 90.69 517 ALA A O 1
ATOM 4125 N N . VAL A 1 518 ? 25.069 -30.478 25.515 1.00 92.56 518 VAL A N 1
ATOM 4126 C CA . VAL A 1 518 ? 24.299 -31.733 25.399 1.00 92.56 518 VAL A CA 1
ATOM 4127 C C . VAL A 1 518 ? 24.816 -32.828 26.338 1.00 92.56 518 VAL A C 1
ATOM 4129 O O . VAL A 1 518 ? 24.028 -33.585 26.901 1.00 92.56 518 VAL A O 1
ATOM 4132 N N . GLN A 1 519 ? 26.131 -32.923 26.557 1.00 89.44 519 GLN A N 1
ATOM 4133 C CA . GLN A 1 519 ? 26.683 -33.892 27.511 1.00 89.44 519 GLN A CA 1
ATOM 4134 C C . GLN A 1 519 ? 26.322 -33.557 28.963 1.00 89.44 519 GLN A C 1
ATOM 4136 O O . GLN A 1 519 ? 26.022 -34.467 29.739 1.00 89.44 519 GLN A O 1
ATOM 4141 N N . ASP A 1 520 ? 26.332 -32.274 29.326 1.00 86.94 520 ASP A N 1
ATOM 4142 C CA . ASP A 1 520 ? 25.920 -31.813 30.652 1.00 86.94 520 ASP A CA 1
ATOM 4143 C C . ASP A 1 520 ? 24.408 -32.043 30.855 1.00 86.94 520 ASP A C 1
ATOM 4145 O O . ASP A 1 520 ? 23.996 -32.575 31.887 1.00 86.94 520 ASP A O 1
ATOM 4149 N N . GLU A 1 521 ? 23.589 -31.761 29.835 1.00 90.44 521 GLU A N 1
ATOM 4150 C CA . GLU A 1 521 ? 22.146 -32.056 29.803 1.00 90.44 521 GLU A CA 1
ATOM 4151 C C . GLU A 1 521 ? 21.864 -33.550 30.011 1.00 90.44 521 GLU A C 1
ATOM 4153 O O . GLU A 1 521 ? 21.089 -33.911 30.899 1.00 90.44 521 GLU A O 1
ATOM 4158 N N . ARG A 1 522 ? 22.556 -34.431 29.272 1.00 90.06 522 ARG A N 1
ATOM 4159 C CA . ARG A 1 522 ? 22.455 -35.896 29.408 1.00 90.06 522 ARG A CA 1
ATOM 4160 C C . ARG A 1 522 ? 22.727 -36.358 30.838 1.00 90.06 522 ARG A C 1
ATOM 4162 O O . ARG A 1 522 ? 22.001 -37.188 31.381 1.00 90.06 522 ARG A O 1
ATOM 4169 N N . ARG A 1 523 ? 23.773 -35.825 31.478 1.00 86.50 523 ARG A N 1
ATOM 4170 C CA . ARG A 1 523 ? 24.134 -36.171 32.867 1.00 86.50 523 ARG A CA 1
ATOM 4171 C C . ARG A 1 523 ? 23.096 -35.687 33.866 1.00 86.50 523 ARG A C 1
ATOM 4173 O O . ARG A 1 523 ? 22.807 -36.383 34.837 1.00 86.50 523 ARG A O 1
ATOM 4180 N N . ARG A 1 524 ? 22.562 -34.486 33.657 1.00 88.00 524 ARG A N 1
ATOM 4181 C CA . ARG A 1 524 ? 21.545 -33.883 34.521 1.00 88.00 524 ARG A CA 1
ATOM 4182 C C . ARG A 1 524 ? 20.221 -34.632 34.438 1.00 88.00 524 ARG A C 1
ATOM 4184 O O . ARG A 1 524 ? 19.662 -34.926 35.491 1.00 88.00 524 ARG A O 1
ATOM 4191 N N . GLN A 1 525 ? 19.793 -35.024 33.236 1.00 90.75 525 GLN A N 1
ATOM 4192 C CA . GLN A 1 525 ? 18.600 -35.853 33.038 1.00 90.75 525 GLN A CA 1
ATOM 4193 C C . GLN A 1 525 ? 18.739 -37.214 33.736 1.00 90.75 525 GLN A C 1
ATOM 4195 O O . GLN A 1 525 ? 17.899 -37.542 34.568 1.00 90.75 525 GLN A O 1
ATOM 4200 N N . LYS A 1 526 ? 19.856 -37.935 33.543 1.00 87.12 526 LYS A N 1
ATOM 4201 C CA . LYS A 1 526 ? 20.110 -39.228 34.221 1.00 87.12 526 LYS A CA 1
ATOM 4202 C C . LYS A 1 526 ? 20.177 -39.147 35.750 1.00 87.12 526 LYS A C 1
ATOM 4204 O O . LYS A 1 526 ? 19.907 -40.124 36.435 1.00 87.12 526 LYS A O 1
ATOM 4209 N N . ARG A 1 527 ? 20.589 -38.002 36.303 1.00 86.69 527 ARG A N 1
ATOM 4210 C CA . ARG A 1 527 ? 20.646 -37.769 37.759 1.00 86.69 527 ARG A CA 1
ATOM 4211 C C . ARG A 1 527 ? 19.363 -37.137 38.312 1.00 86.69 527 ARG A C 1
ATOM 4213 O O . ARG A 1 527 ? 19.314 -36.846 39.505 1.00 86.69 527 ARG A O 1
ATOM 4220 N N . GLY A 1 528 ? 18.375 -36.824 37.468 1.00 83.81 528 GLY A N 1
ATOM 4221 C CA . GLY A 1 528 ? 17.192 -36.042 37.850 1.00 83.81 528 GLY A CA 1
ATOM 4222 C C . GLY A 1 528 ? 17.521 -34.649 38.415 1.00 83.81 528 GLY A C 1
ATOM 4223 O O . GLY A 1 528 ? 16.725 -34.070 39.152 1.00 83.81 528 GLY A O 1
ATOM 4224 N N . SER A 1 529 ? 18.705 -34.109 38.109 1.00 83.81 529 SER A N 1
ATOM 4225 C CA . SER A 1 529 ? 19.242 -32.881 38.708 1.00 83.81 529 SER A CA 1
ATOM 4226 C C . SER A 1 529 ? 18.944 -31.668 37.825 1.00 83.81 529 SER A C 1
ATOM 4228 O O . SER A 1 529 ? 19.616 -31.449 36.820 1.00 83.81 529 SER A O 1
ATOM 4230 N N . ARG A 1 530 ? 17.931 -30.879 38.194 1.00 85.00 530 ARG A N 1
ATOM 4231 C CA . ARG A 1 530 ? 17.512 -29.664 37.470 1.00 85.00 530 ARG A CA 1
ATOM 4232 C C . ARG A 1 530 ? 18.469 -28.497 37.723 1.00 85.00 530 ARG A C 1
ATOM 4234 O O . ARG A 1 530 ? 19.015 -28.370 38.818 1.00 85.00 530 ARG A O 1
ATOM 4241 N N . VAL A 1 531 ? 18.627 -27.617 36.737 1.00 81.38 531 VAL A N 1
ATOM 4242 C CA . VAL A 1 531 ? 19.416 -26.385 36.867 1.00 81.38 531 VAL A CA 1
ATOM 4243 C C . VAL A 1 531 ? 18.639 -25.385 37.724 1.00 81.38 531 VAL A C 1
ATOM 4245 O O . VAL A 1 531 ? 17.510 -25.014 37.406 1.00 81.38 531 VAL A O 1
ATOM 4248 N N . SER A 1 532 ? 19.233 -24.954 38.839 1.00 68.62 532 SER A N 1
ATOM 4249 C CA . SER A 1 532 ? 18.642 -23.928 39.699 1.00 68.62 532 SER A CA 1
ATOM 4250 C C . SER A 1 532 ? 18.838 -22.538 39.082 1.00 68.62 532 SER A C 1
ATOM 4252 O O . SER A 1 532 ? 19.838 -22.264 38.420 1.00 68.62 532 SER A O 1
ATOM 4254 N N . ALA A 1 533 ? 17.924 -21.605 39.357 1.00 60.94 533 ALA A N 1
ATOM 4255 C CA . ALA A 1 533 ? 18.060 -20.220 38.902 1.00 60.94 533 ALA A CA 1
ATOM 4256 C C . ALA A 1 533 ? 19.280 -19.482 39.502 1.00 60.94 533 ALA A C 1
ATOM 4258 O O . ALA A 1 533 ? 19.615 -18.400 39.017 1.00 60.94 533 ALA A O 1
ATOM 4259 N N . GLN A 1 534 ? 19.916 -20.011 40.554 1.00 56.31 534 GLN A N 1
ATOM 4260 C CA . GLN A 1 534 ? 21.119 -19.440 41.176 1.00 56.31 534 GLN A CA 1
ATOM 4261 C C . GLN A 1 534 ? 22.414 -20.101 40.668 1.00 56.31 534 GLN A C 1
ATOM 4263 O O . GLN A 1 534 ? 23.455 -19.450 40.677 1.00 56.31 534 GLN A O 1
ATOM 4268 N N . ASP A 1 535 ? 22.330 -21.334 40.154 1.00 59.69 535 ASP A N 1
ATOM 4269 C CA . ASP A 1 535 ? 23.469 -22.167 39.732 1.00 59.69 535 ASP A CA 1
ATOM 4270 C C . ASP A 1 535 ? 23.579 -22.337 38.203 1.00 59.69 535 ASP A C 1
ATOM 4272 O O . ASP A 1 535 ? 24.358 -23.157 37.722 1.00 59.69 535 ASP A O 1
ATOM 4276 N N . ASP A 1 536 ? 22.814 -21.572 37.420 1.00 60.84 536 ASP A N 1
ATOM 4277 C CA . ASP A 1 536 ? 22.814 -21.588 35.948 1.00 60.84 536 ASP A CA 1
ATOM 4278 C C . ASP A 1 536 ? 24.149 -21.048 35.383 1.00 60.84 536 ASP A C 1
ATOM 4280 O O . ASP A 1 536 ? 24.307 -19.853 35.119 1.00 60.84 536 ASP A O 1
ATOM 4284 N N . GLY A 1 537 ? 25.140 -21.945 35.312 1.00 58.22 537 GLY A N 1
ATOM 4285 C CA . GLY A 1 537 ? 26.540 -21.694 34.945 1.00 58.22 537 GLY A CA 1
ATOM 4286 C C . GLY A 1 537 ? 27.571 -22.212 35.967 1.00 58.22 537 GLY A C 1
ATOM 4287 O O . GLY A 1 537 ? 28.774 -22.230 35.686 1.00 58.22 537 GLY A O 1
ATOM 4288 N N . ALA A 1 538 ? 27.134 -22.652 37.153 1.00 59.78 538 ALA A N 1
ATOM 4289 C CA . ALA A 1 538 ? 27.990 -23.286 38.152 1.00 59.78 538 ALA A CA 1
ATOM 4290 C C . ALA A 1 538 ? 28.201 -24.766 37.803 1.00 59.78 538 ALA A C 1
ATOM 4292 O O . ALA A 1 538 ? 27.245 -25.505 37.595 1.00 59.78 538 ALA A O 1
ATOM 4293 N N . ARG A 1 539 ? 29.468 -25.198 37.740 1.00 61.78 539 ARG A N 1
ATOM 4294 C CA . ARG A 1 539 ? 29.826 -26.572 37.354 1.00 61.78 539 ARG A CA 1
ATOM 4295 C C . ARG A 1 539 ? 30.254 -27.419 38.539 1.00 61.78 539 ARG A C 1
ATOM 4297 O O . ARG A 1 539 ? 31.110 -26.988 39.328 1.00 61.78 539 ARG A O 1
ATOM 4304 N N . ASP A 1 540 ? 29.766 -28.651 38.605 1.00 62.88 540 ASP A N 1
ATOM 4305 C CA . ASP A 1 540 ? 30.287 -29.653 39.536 1.00 62.88 540 ASP A CA 1
ATOM 4306 C C . ASP A 1 540 ? 31.706 -30.127 39.119 1.00 62.88 540 ASP A C 1
ATOM 4308 O O . ASP A 1 540 ? 32.258 -29.724 38.086 1.00 62.88 540 ASP A O 1
ATOM 4312 N N . ALA A 1 541 ? 32.382 -30.913 39.964 1.00 60.34 541 ALA A N 1
ATOM 4313 C CA . ALA A 1 541 ? 33.752 -31.365 39.689 1.00 60.34 541 ALA A CA 1
ATOM 4314 C C . ALA A 1 541 ? 33.848 -32.299 38.461 1.00 60.34 541 ALA A C 1
ATOM 4316 O O . ALA A 1 541 ? 34.884 -32.347 37.791 1.00 60.34 541 ALA A O 1
ATOM 4317 N N . GLU A 1 542 ? 32.770 -33.012 38.143 1.00 60.75 542 GLU A N 1
ATOM 4318 C CA . GLU A 1 542 ? 32.681 -34.013 37.081 1.00 60.75 542 GLU A CA 1
ATOM 4319 C C . GLU A 1 542 ? 32.369 -33.364 35.718 1.00 60.75 542 GLU A C 1
ATOM 4321 O O . GLU A 1 542 ? 32.973 -33.713 34.698 1.00 60.75 542 GLU A O 1
ATOM 4326 N N . GLU A 1 543 ? 31.508 -32.344 35.706 1.00 65.00 543 GLU A N 1
ATOM 4327 C CA . GLU A 1 543 ? 31.263 -31.420 34.592 1.00 65.00 543 GLU A CA 1
ATOM 4328 C C . GLU A 1 543 ? 32.549 -30.659 34.227 1.00 65.00 543 GLU A C 1
ATOM 4330 O O . GLU A 1 543 ? 32.914 -30.562 33.055 1.00 65.00 543 GLU A O 1
ATOM 4335 N N . ARG A 1 544 ? 33.327 -30.191 35.218 1.00 66.75 544 ARG A N 1
ATOM 4336 C CA . ARG A 1 544 ? 34.636 -29.550 34.963 1.00 66.75 544 ARG A CA 1
ATOM 4337 C C . ARG A 1 544 ? 35.657 -30.504 34.345 1.00 66.75 544 ARG A C 1
ATOM 4339 O O . ARG A 1 544 ? 36.416 -30.087 33.470 1.00 66.75 544 ARG A O 1
ATOM 4346 N N . SER A 1 545 ? 35.692 -31.758 34.796 1.00 60.41 545 SER A N 1
ATOM 4347 C CA . SER A 1 545 ? 36.600 -32.779 34.257 1.00 60.41 545 SER A CA 1
ATOM 4348 C C . SER A 1 545 ? 36.265 -33.111 32.796 1.00 60.41 545 SER A C 1
ATOM 4350 O O . SER A 1 545 ? 37.141 -33.116 31.933 1.00 60.41 545 SER A O 1
ATOM 4352 N N . ALA A 1 546 ? 34.981 -33.282 32.480 1.00 64.12 546 ALA A N 1
ATOM 4353 C CA . ALA A 1 546 ? 34.522 -33.590 31.126 1.00 64.12 546 ALA A CA 1
ATOM 4354 C C . ALA A 1 546 ? 34.658 -32.418 30.151 1.00 64.12 546 ALA A C 1
ATOM 4356 O O . ALA A 1 546 ? 35.091 -32.598 29.014 1.00 64.12 546 ALA A O 1
ATOM 4357 N N . ALA A 1 547 ? 34.389 -31.200 30.626 1.00 61.53 547 ALA A N 1
ATOM 4358 C CA . ALA A 1 547 ? 34.660 -29.975 29.887 1.00 61.53 547 ALA A CA 1
ATOM 4359 C C . ALA A 1 547 ? 36.138 -29.853 29.476 1.00 61.53 547 ALA A C 1
ATOM 4361 O O . ALA A 1 547 ? 36.434 -29.255 28.441 1.00 61.53 547 ALA A O 1
ATOM 4362 N N . ARG A 1 548 ? 37.061 -30.405 30.279 1.00 63.28 548 ARG A N 1
ATOM 4363 C CA . ARG A 1 548 ? 38.494 -30.464 29.965 1.00 63.28 548 ARG A CA 1
ATOM 4364 C C . ARG A 1 548 ? 38.793 -31.498 28.875 1.00 63.28 548 ARG A C 1
ATOM 4366 O O . ARG A 1 548 ? 39.507 -31.161 27.944 1.00 63.28 548 ARG A O 1
ATOM 4373 N N . LEU A 1 549 ? 38.193 -32.689 28.940 1.00 62.06 549 LEU A N 1
ATOM 4374 C CA . LEU A 1 549 ? 38.359 -33.746 27.927 1.00 62.06 549 LEU A CA 1
ATOM 4375 C C . LEU A 1 549 ? 37.842 -33.327 26.539 1.00 62.06 549 LEU A C 1
ATOM 4377 O O . LEU A 1 549 ? 38.533 -33.515 25.546 1.00 62.06 549 LEU A O 1
ATOM 4381 N N . LEU A 1 550 ? 36.673 -32.682 26.475 1.00 61.78 550 LEU A N 1
ATOM 4382 C CA . LEU A 1 550 ? 36.097 -32.136 25.234 1.00 61.78 550 LEU A CA 1
ATOM 4383 C C . LEU A 1 550 ? 36.903 -30.976 24.633 1.00 61.78 550 LEU A C 1
ATOM 4385 O O . LEU A 1 550 ? 36.796 -30.692 23.440 1.00 61.78 550 LEU A O 1
ATOM 4389 N N . ARG A 1 551 ? 37.664 -30.250 25.460 1.00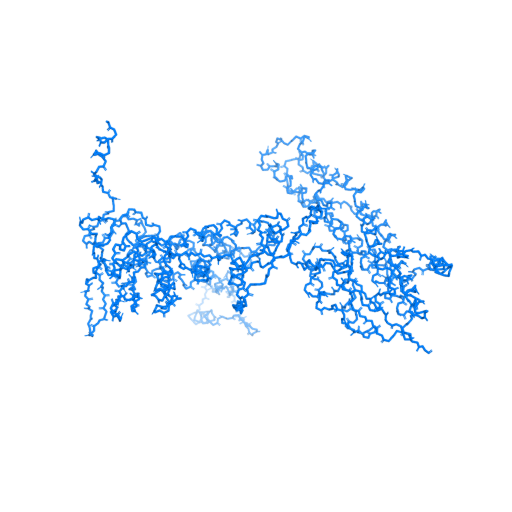 59.16 551 ARG A N 1
ATOM 4390 C CA . ARG A 1 551 ? 38.523 -29.153 24.995 1.00 59.16 551 ARG A CA 1
ATOM 4391 C C . ARG A 1 551 ? 39.677 -29.674 24.139 1.00 59.16 551 ARG A C 1
ATOM 4393 O O . ARG A 1 551 ? 40.082 -28.986 23.205 1.00 59.16 551 ARG A O 1
ATOM 4400 N N . ASP A 1 552 ? 40.151 -30.874 24.462 1.00 53.34 552 ASP A N 1
ATOM 4401 C CA . ASP A 1 552 ? 41.322 -31.508 23.861 1.00 53.34 552 ASP A CA 1
ATOM 4402 C C . ASP A 1 552 ? 40.945 -32.487 22.724 1.00 53.34 552 ASP A C 1
ATOM 4404 O O . ASP A 1 552 ? 41.826 -33.045 22.071 1.00 53.34 552 ASP A O 1
ATOM 4408 N N . GLU A 1 553 ? 39.647 -32.680 22.446 1.00 60.91 553 GLU A N 1
ATOM 4409 C CA . GLU A 1 553 ? 39.155 -33.546 21.368 1.00 60.91 553 GLU A CA 1
ATOM 4410 C C . GLU A 1 553 ? 39.366 -32.889 19.980 1.00 60.91 553 GLU A C 1
ATOM 4412 O O . GLU A 1 553 ? 38.938 -31.741 19.769 1.00 60.91 553 GLU A O 1
ATOM 4417 N N . PRO A 1 554 ? 40.007 -33.577 19.012 1.00 59.16 554 PRO A N 1
ATOM 4418 C CA . PRO A 1 554 ? 40.204 -33.045 17.665 1.00 59.16 554 PRO A CA 1
ATOM 4419 C C . PRO A 1 554 ? 38.858 -32.802 16.970 1.00 59.16 554 PRO A C 1
ATOM 4421 O O . PRO A 1 554 ? 37.994 -33.673 16.941 1.00 59.16 554 PRO A O 1
ATOM 4424 N N . LEU A 1 555 ? 38.679 -31.622 16.370 1.00 63.34 555 LEU A N 1
ATOM 4425 C CA . LEU A 1 555 ? 37.464 -31.227 15.636 1.00 63.34 555 LEU A CA 1
ATOM 4426 C C . LEU A 1 555 ? 37.404 -31.801 14.202 1.00 63.34 555 LEU A C 1
ATOM 4428 O O . LEU A 1 555 ? 36.749 -31.211 13.348 1.00 63.34 555 LEU A O 1
ATOM 4432 N N . ASP A 1 556 ? 38.103 -32.903 13.920 1.00 54.78 556 ASP A N 1
ATOM 4433 C CA . ASP A 1 556 ? 38.550 -33.332 12.579 1.00 54.78 556 ASP A CA 1
ATOM 4434 C C . ASP A 1 556 ? 37.455 -33.833 11.609 1.00 54.78 556 ASP A C 1
ATOM 4436 O O . ASP A 1 556 ? 37.726 -34.611 10.698 1.00 54.78 556 ASP A O 1
ATOM 4440 N N . SER A 1 557 ? 36.216 -33.347 11.706 1.00 67.00 557 SER A N 1
ATOM 4441 C CA . SER A 1 557 ? 35.315 -33.389 10.553 1.00 67.00 557 SER A CA 1
ATOM 4442 C C . SER A 1 557 ? 35.714 -32.270 9.583 1.00 67.00 557 SER A C 1
ATOM 4444 O O . SER A 1 557 ? 35.408 -31.090 9.802 1.00 67.00 557 SER A O 1
ATOM 4446 N N . GLU A 1 558 ? 36.402 -32.639 8.503 1.00 76.25 558 GLU A N 1
ATOM 4447 C CA . GLU A 1 558 ? 36.751 -31.754 7.382 1.00 76.25 558 GLU A CA 1
ATOM 4448 C C . GLU A 1 558 ? 35.534 -30.943 6.890 1.00 76.25 558 GLU A C 1
ATOM 4450 O O . GLU A 1 558 ? 35.648 -29.759 6.557 1.00 76.25 558 GLU A O 1
ATOM 4455 N N . GLU A 1 559 ? 34.346 -31.544 6.961 1.00 78.75 559 GLU A N 1
ATOM 4456 C CA . GLU A 1 559 ? 33.051 -30.954 6.615 1.00 78.75 559 GLU A CA 1
ATOM 4457 C C . GLU A 1 559 ? 32.696 -29.717 7.461 1.00 78.75 559 GLU A C 1
ATOM 4459 O O . GLU A 1 559 ? 32.435 -28.651 6.902 1.00 78.75 559 GLU A O 1
ATOM 4464 N N . VAL A 1 560 ? 32.761 -29.793 8.800 1.00 83.00 560 VAL A N 1
ATOM 4465 C CA . VAL A 1 560 ? 32.446 -28.653 9.694 1.00 83.00 560 VAL A CA 1
ATOM 4466 C C . VAL A 1 560 ? 33.453 -27.516 9.514 1.00 83.00 560 VAL A C 1
ATOM 4468 O O . VAL A 1 560 ? 33.089 -26.338 9.487 1.00 83.00 560 VAL A O 1
ATOM 4471 N N . SER A 1 561 ? 34.733 -27.852 9.337 1.00 83.50 561 SER A N 1
ATOM 4472 C CA . SER A 1 561 ? 35.781 -26.860 9.074 1.00 83.50 561 SER A CA 1
ATOM 4473 C C . SER A 1 561 ? 35.546 -26.120 7.749 1.00 83.50 561 SER A C 1
ATOM 4475 O O . SER A 1 561 ? 35.685 -24.891 7.674 1.00 83.50 561 SER A O 1
ATOM 4477 N N . THR A 1 562 ? 35.142 -26.857 6.712 1.00 89.19 562 THR A N 1
ATOM 4478 C CA . THR A 1 562 ? 34.802 -26.312 5.392 1.00 89.19 562 THR A CA 1
ATOM 4479 C C . THR A 1 562 ? 33.550 -25.441 5.462 1.00 89.19 562 THR A C 1
ATOM 4481 O O . THR A 1 562 ? 33.540 -24.332 4.916 1.00 89.19 562 THR A O 1
ATOM 4484 N N . LEU A 1 563 ? 32.526 -25.876 6.202 1.00 89.50 563 LEU A N 1
ATOM 4485 C CA . LEU A 1 563 ? 31.292 -25.124 6.406 1.00 89.50 563 LEU A CA 1
ATOM 4486 C C . LEU A 1 563 ? 31.552 -23.790 7.117 1.00 89.50 563 LEU A C 1
ATOM 4488 O O . LEU A 1 563 ? 31.176 -22.743 6.591 1.00 89.50 563 LEU A O 1
ATOM 4492 N N . PHE A 1 564 ? 32.264 -23.786 8.250 1.00 93.56 564 PHE A N 1
ATOM 4493 C CA . PHE A 1 564 ? 32.583 -22.547 8.974 1.00 93.56 564 PHE A CA 1
ATOM 4494 C C . PHE A 1 564 ? 33.428 -21.589 8.141 1.00 93.56 564 PHE A C 1
ATOM 4496 O O . PHE A 1 564 ? 33.173 -20.384 8.137 1.00 93.56 564 PHE A O 1
ATOM 4503 N N . THR A 1 565 ? 34.394 -22.110 7.385 1.00 93.31 565 THR A N 1
ATOM 4504 C CA . THR A 1 565 ? 35.199 -21.293 6.468 1.00 93.31 565 THR A CA 1
ATOM 4505 C C . THR A 1 565 ? 34.325 -20.655 5.389 1.00 93.31 565 THR A C 1
ATOM 4507 O O . THR A 1 565 ? 34.475 -19.466 5.090 1.00 93.31 565 THR A O 1
ATOM 4510 N N . THR A 1 566 ? 33.381 -21.415 4.834 1.00 93.12 566 THR A N 1
ATOM 4511 C CA . THR A 1 566 ? 32.447 -20.952 3.800 1.00 93.12 566 THR A CA 1
ATOM 4512 C C . THR A 1 566 ? 31.486 -19.897 4.345 1.00 93.12 566 THR A C 1
ATOM 4514 O O . THR A 1 566 ? 31.375 -18.815 3.765 1.00 93.12 566 THR A O 1
ATOM 4517 N N . ARG A 1 567 ? 30.856 -20.156 5.498 1.00 93.19 567 ARG A N 1
ATOM 4518 C CA . ARG A 1 567 ? 29.944 -19.225 6.181 1.00 93.19 567 ARG A CA 1
ATOM 4519 C C . ARG A 1 567 ? 30.641 -17.924 6.569 1.00 93.19 567 ARG A C 1
ATOM 4521 O O . ARG A 1 567 ? 30.156 -16.854 6.206 1.00 93.19 567 ARG A O 1
ATOM 4528 N N . ALA A 1 568 ? 31.814 -17.999 7.201 1.00 94.81 568 ALA A N 1
ATOM 4529 C CA . ALA A 1 568 ? 32.606 -16.822 7.564 1.00 94.81 568 ALA A CA 1
ATOM 4530 C C . ALA A 1 568 ? 33.006 -15.994 6.331 1.00 94.81 568 ALA A C 1
ATOM 4532 O O . ALA A 1 568 ? 32.923 -14.766 6.344 1.00 94.81 568 ALA A O 1
ATOM 4533 N N . THR A 1 569 ? 33.394 -16.658 5.236 1.00 94.38 569 THR A N 1
ATOM 4534 C CA . THR A 1 569 ? 33.729 -15.979 3.975 1.00 94.38 569 THR A CA 1
ATOM 4535 C C . THR A 1 569 ? 32.508 -15.288 3.373 1.00 94.38 569 THR A C 1
ATOM 4537 O O . THR A 1 569 ? 32.616 -14.143 2.938 1.00 94.38 569 THR A O 1
ATOM 4540 N N . ARG A 1 570 ? 31.343 -15.950 3.344 1.00 93.69 570 ARG A N 1
ATOM 4541 C CA . ARG A 1 570 ? 30.112 -15.361 2.801 1.00 93.69 570 ARG A CA 1
ATOM 4542 C C . ARG A 1 570 ? 29.642 -14.166 3.631 1.00 93.69 570 ARG A C 1
ATOM 4544 O O . ARG A 1 570 ? 29.301 -13.150 3.035 1.00 93.69 570 ARG A O 1
ATOM 4551 N N . TYR A 1 571 ? 29.689 -14.267 4.959 1.00 93.81 571 TYR A N 1
ATOM 4552 C CA . TYR A 1 571 ? 29.393 -13.171 5.889 1.00 93.81 571 TYR A CA 1
ATOM 4553 C C . TYR A 1 571 ? 30.262 -11.937 5.607 1.00 93.81 571 TYR A C 1
ATOM 4555 O O . TYR A 1 571 ? 29.737 -10.854 5.350 1.00 93.81 571 TYR A O 1
ATOM 4563 N N . LEU A 1 572 ? 31.587 -12.111 5.537 1.00 94.19 572 LEU A N 1
ATOM 4564 C CA . LEU A 1 572 ? 32.513 -11.006 5.269 1.00 94.19 572 LEU A CA 1
ATOM 4565 C C . LEU A 1 572 ? 32.340 -10.417 3.866 1.00 94.19 572 LEU A C 1
ATOM 4567 O O . LEU A 1 572 ? 32.337 -9.200 3.726 1.00 94.19 572 LEU A O 1
ATOM 4571 N N . LYS A 1 573 ? 32.133 -11.251 2.837 1.00 93.38 573 LYS A N 1
ATOM 4572 C CA . LYS A 1 573 ? 31.834 -10.773 1.476 1.00 93.38 573 LYS A CA 1
ATOM 4573 C C . LYS A 1 573 ? 30.525 -9.984 1.409 1.00 93.38 573 LYS A C 1
ATOM 4575 O O . LYS A 1 573 ? 30.436 -9.024 0.659 1.00 93.38 573 LYS A O 1
ATOM 4580 N N . SER A 1 574 ? 29.512 -10.383 2.178 1.00 92.25 574 SER A N 1
ATOM 4581 C CA . SER A 1 574 ? 28.233 -9.669 2.238 1.00 92.25 574 SER A CA 1
ATOM 4582 C C . SER A 1 574 ? 28.363 -8.308 2.922 1.00 92.25 574 SER A C 1
ATOM 4584 O O . SER A 1 574 ? 27.684 -7.358 2.542 1.00 92.25 574 SER A O 1
ATOM 4586 N N . LEU A 1 575 ? 29.204 -8.195 3.954 1.00 92.81 575 LEU A N 1
ATOM 4587 C CA . LEU A 1 575 ? 29.524 -6.905 4.571 1.00 92.81 575 LEU A CA 1
ATOM 4588 C C . LEU A 1 575 ? 30.342 -6.025 3.627 1.00 92.81 575 LEU A C 1
ATOM 4590 O O . LEU A 1 575 ? 29.999 -4.861 3.468 1.00 92.81 575 LEU A O 1
ATOM 4594 N N . ALA A 1 576 ? 31.344 -6.599 2.958 1.00 93.31 576 ALA A N 1
ATOM 4595 C CA . ALA A 1 576 ? 32.160 -5.894 1.977 1.00 93.31 576 ALA A CA 1
ATOM 4596 C C . ALA A 1 576 ? 31.306 -5.290 0.853 1.00 93.31 576 ALA A C 1
ATOM 4598 O O . ALA A 1 576 ? 31.293 -4.077 0.698 1.00 93.31 576 ALA A O 1
ATOM 4599 N N . ALA A 1 577 ? 30.474 -6.099 0.189 1.00 92.69 577 ALA A N 1
ATOM 4600 C CA . ALA A 1 577 ? 29.609 -5.635 -0.899 1.00 92.69 577 ALA A CA 1
ATOM 4601 C C . ALA A 1 577 ? 28.635 -4.517 -0.479 1.00 92.69 577 ALA A C 1
ATOM 4603 O O . ALA A 1 577 ? 28.370 -3.592 -1.241 1.00 92.69 577 ALA A O 1
ATOM 4604 N N . ARG A 1 578 ? 28.097 -4.571 0.749 1.00 93.38 578 ARG A N 1
ATOM 4605 C CA . ARG A 1 578 ? 27.235 -3.493 1.270 1.00 93.38 578 ARG A CA 1
ATOM 4606 C C . ARG A 1 578 ? 28.027 -2.218 1.547 1.00 93.38 578 ARG A C 1
ATOM 4608 O O . ARG A 1 578 ? 27.520 -1.132 1.295 1.00 93.38 578 ARG A O 1
ATOM 4615 N N . MET A 1 579 ? 29.248 -2.347 2.059 1.00 93.62 579 MET A N 1
ATOM 4616 C CA . MET A 1 579 ? 30.135 -1.215 2.325 1.00 93.62 579 MET A CA 1
ATOM 4617 C C . MET A 1 579 ? 30.587 -0.541 1.025 1.00 93.62 579 MET A C 1
ATOM 4619 O O . MET A 1 579 ? 30.549 0.681 0.937 1.00 93.62 579 MET A O 1
ATOM 4623 N N . GLU A 1 580 ? 30.931 -1.340 0.012 1.00 94.50 580 GLU A N 1
ATOM 4624 C CA . GLU A 1 580 ? 31.234 -0.909 -1.359 1.00 94.50 580 GLU A CA 1
ATOM 4625 C C . GLU A 1 580 ? 30.058 -0.129 -1.955 1.00 94.50 580 GLU A C 1
ATOM 4627 O O . GLU A 1 580 ? 30.227 1.011 -2.375 1.00 94.50 580 GLU A O 1
ATOM 4632 N N . ALA A 1 581 ? 28.840 -0.678 -1.890 1.00 92.88 581 ALA A N 1
ATOM 4633 C CA . ALA A 1 581 ? 27.643 -0.002 -2.388 1.00 92.88 581 ALA A CA 1
ATOM 4634 C C . ALA A 1 581 ? 27.385 1.345 -1.687 1.00 92.88 581 ALA A C 1
ATOM 4636 O O . ALA A 1 581 ? 27.075 2.334 -2.348 1.00 92.88 581 ALA A O 1
ATOM 4637 N N . ILE A 1 582 ? 27.549 1.414 -0.358 1.00 92.62 582 ILE A N 1
ATOM 4638 C CA . ILE A 1 582 ? 27.421 2.680 0.382 1.00 92.62 582 ILE A CA 1
ATOM 4639 C C . ILE A 1 582 ? 28.494 3.675 -0.075 1.00 92.62 582 ILE A C 1
ATOM 4641 O O . ILE A 1 582 ? 28.182 4.847 -0.272 1.00 92.62 582 ILE A O 1
ATOM 4645 N N . ALA A 1 583 ? 29.737 3.229 -0.256 1.00 93.19 583 ALA A N 1
ATOM 4646 C CA . ALA A 1 583 ? 30.836 4.085 -0.695 1.00 93.19 583 ALA A CA 1
ATOM 4647 C C . ALA A 1 583 ? 30.566 4.678 -2.089 1.00 93.19 583 ALA A C 1
ATOM 4649 O O . ALA A 1 583 ? 30.697 5.889 -2.272 1.00 93.19 583 ALA A O 1
ATOM 4650 N N . ILE A 1 584 ? 30.109 3.845 -3.030 1.00 92.62 584 ILE A N 1
ATOM 4651 C CA . ILE A 1 584 ? 29.749 4.240 -4.399 1.00 92.62 584 ILE A CA 1
ATOM 4652 C C . ILE A 1 584 ? 28.602 5.256 -4.389 1.00 92.62 584 ILE A C 1
ATOM 4654 O O . ILE A 1 584 ? 28.722 6.327 -4.980 1.00 92.62 584 ILE A O 1
ATOM 4658 N N . GLU A 1 585 ? 27.510 4.976 -3.673 1.00 91.25 585 GLU A N 1
ATOM 4659 C CA . GLU A 1 585 ? 26.360 5.888 -3.583 1.00 91.25 585 GLU A CA 1
ATOM 4660 C C . GLU A 1 585 ? 26.742 7.252 -2.990 1.00 91.25 585 GLU A C 1
ATOM 4662 O O . GLU A 1 585 ? 26.307 8.304 -3.469 1.00 91.25 585 GLU A O 1
ATOM 4667 N N . ARG A 1 586 ? 27.600 7.263 -1.964 1.00 90.25 586 ARG A N 1
ATOM 4668 C CA . ARG A 1 586 ? 28.089 8.510 -1.360 1.00 90.25 586 ARG A CA 1
ATOM 4669 C C . ARG A 1 586 ? 28.968 9.301 -2.324 1.00 90.25 586 ARG A C 1
ATOM 4671 O O . ARG A 1 586 ? 28.771 10.511 -2.448 1.00 90.25 586 ARG A O 1
ATOM 4678 N N . ALA A 1 587 ? 29.873 8.631 -3.034 1.00 89.31 587 ALA A N 1
ATOM 4679 C CA . ALA A 1 587 ? 30.704 9.258 -4.056 1.00 89.31 587 ALA A CA 1
ATOM 4680 C C . ALA A 1 587 ? 29.848 9.867 -5.180 1.00 89.31 587 ALA A C 1
ATOM 4682 O O . ALA A 1 587 ? 30.000 11.045 -5.502 1.00 89.31 587 ALA A O 1
ATOM 4683 N N . MET A 1 588 ? 28.867 9.121 -5.695 1.00 88.25 588 MET A N 1
ATOM 4684 C CA . MET A 1 588 ? 27.930 9.599 -6.718 1.00 88.25 588 MET A CA 1
ATOM 4685 C C . MET A 1 588 ? 27.094 10.796 -6.238 1.00 88.25 588 MET A C 1
ATOM 4687 O O . MET A 1 588 ? 26.855 11.739 -6.997 1.00 88.25 588 MET A O 1
ATOM 4691 N N . GLY A 1 589 ? 26.675 10.805 -4.969 1.00 87.38 589 GLY A N 1
ATOM 4692 C CA . GLY A 1 589 ? 25.975 11.939 -4.357 1.00 87.38 589 GLY A CA 1
ATOM 4693 C C . GLY A 1 589 ? 26.824 13.215 -4.290 1.00 87.38 589 GLY A C 1
ATOM 4694 O O . GLY A 1 589 ? 26.335 14.313 -4.585 1.00 87.38 589 GLY A O 1
ATOM 4695 N N . ILE A 1 590 ? 28.108 13.084 -3.951 1.00 85.06 590 ILE A N 1
ATOM 4696 C CA . ILE A 1 590 ? 29.060 14.203 -3.943 1.00 85.06 590 ILE A CA 1
ATOM 4697 C C . ILE A 1 590 ? 29.323 14.693 -5.371 1.00 85.06 590 ILE A C 1
ATOM 4699 O O . ILE A 1 590 ? 29.204 15.892 -5.621 1.00 85.06 590 ILE A O 1
ATOM 4703 N N . LEU A 1 591 ? 29.555 13.793 -6.330 1.00 83.56 591 LEU A N 1
ATOM 4704 C CA . LEU A 1 591 ? 29.735 14.149 -7.744 1.00 83.56 591 LEU A CA 1
ATOM 4705 C C . LEU A 1 591 ? 28.526 14.907 -8.303 1.00 83.56 591 LEU A C 1
ATOM 4707 O O . LEU A 1 591 ? 28.678 15.939 -8.954 1.00 83.56 591 LEU A O 1
ATOM 4711 N N . ARG A 1 592 ? 27.306 14.464 -7.983 1.00 83.31 592 ARG A N 1
ATOM 4712 C CA . ARG A 1 592 ? 26.074 15.145 -8.409 1.00 83.31 592 ARG A CA 1
ATOM 4713 C C . ARG A 1 592 ? 25.942 16.560 -7.840 1.00 83.31 592 ARG A C 1
ATOM 4715 O O . ARG A 1 592 ? 25.327 17.412 -8.478 1.00 83.31 592 ARG A O 1
ATOM 4722 N N . SER A 1 593 ? 26.450 16.799 -6.633 1.00 83.69 593 SER A N 1
ATOM 4723 C CA . SER A 1 593 ? 26.288 18.078 -5.932 1.00 83.69 593 SER A CA 1
ATOM 4724 C C . SER A 1 593 ? 27.436 19.059 -6.171 1.00 83.69 593 SER A C 1
ATOM 4726 O O . SER A 1 593 ? 27.194 20.265 -6.200 1.00 83.69 593 SER A O 1
ATOM 4728 N N . LYS A 1 594 ? 28.665 18.565 -6.357 1.00 82.19 594 LYS A N 1
ATOM 4729 C CA . LYS A 1 594 ? 29.887 19.380 -6.431 1.00 82.19 594 LYS A CA 1
ATOM 4730 C C . LYS A 1 594 ? 30.665 19.243 -7.745 1.00 82.19 594 LYS A C 1
ATOM 4732 O O . LYS A 1 594 ? 31.537 20.075 -7.990 1.00 82.19 594 LYS A O 1
ATOM 4737 N N . GLY A 1 595 ? 30.351 18.270 -8.605 1.00 76.00 595 GLY A N 1
ATOM 4738 C CA . GLY A 1 595 ? 31.120 18.001 -9.827 1.00 76.00 595 GLY A CA 1
ATOM 4739 C C . GLY A 1 595 ? 32.602 17.781 -9.510 1.00 76.00 595 GLY A C 1
ATOM 4740 O O . GLY A 1 595 ? 32.919 17.064 -8.567 1.00 76.00 595 GLY A O 1
ATOM 4741 N N . ASP A 1 596 ? 33.493 18.475 -10.223 1.00 73.25 596 ASP A N 1
ATOM 4742 C CA . ASP A 1 596 ? 34.952 18.423 -10.016 1.00 73.25 596 ASP A CA 1
ATOM 4743 C C . ASP A 1 596 ? 35.451 19.120 -8.733 1.00 73.25 596 ASP A C 1
ATOM 4745 O O . ASP A 1 596 ? 36.638 19.073 -8.417 1.00 73.25 596 ASP A O 1
ATOM 4749 N N . LEU A 1 597 ? 34.582 19.792 -7.968 1.00 78.69 597 LEU A N 1
ATOM 4750 C CA . LEU A 1 597 ? 34.966 20.545 -6.763 1.00 78.69 597 LEU A CA 1
ATOM 4751 C C . LEU A 1 597 ? 35.050 19.663 -5.500 1.00 78.69 597 LEU A C 1
ATOM 4753 O O . LEU A 1 597 ? 34.802 20.147 -4.392 1.00 78.69 597 LEU A O 1
ATOM 4757 N N . VAL A 1 598 ? 35.369 18.375 -5.650 1.00 82.62 598 VAL A N 1
ATOM 4758 C CA . VAL A 1 598 ? 35.502 17.429 -4.531 1.00 82.62 598 VAL A CA 1
ATOM 4759 C C . VAL A 1 598 ? 36.745 17.763 -3.706 1.00 82.62 598 VAL A C 1
ATOM 4761 O O . VAL A 1 598 ? 37.845 17.916 -4.235 1.00 82.62 598 VAL A O 1
ATOM 4764 N N . THR A 1 599 ? 36.582 17.873 -2.390 1.00 87.44 599 THR A N 1
ATOM 4765 C CA . THR A 1 599 ? 37.653 18.236 -1.453 1.00 87.44 599 THR A CA 1
ATOM 4766 C C . THR A 1 599 ? 38.070 17.061 -0.573 1.00 87.44 599 THR A C 1
ATOM 4768 O O . THR A 1 599 ? 37.320 16.107 -0.386 1.00 87.44 599 THR A O 1
ATOM 4771 N N . ASP A 1 600 ? 39.242 17.150 0.063 1.00 87.06 600 ASP A N 1
ATOM 4772 C CA . ASP A 1 600 ? 39.684 16.166 1.066 1.00 87.06 600 ASP A CA 1
ATOM 4773 C C . ASP A 1 600 ? 38.689 15.993 2.223 1.00 87.06 600 ASP A C 1
ATOM 4775 O O . ASP A 1 600 ? 38.574 14.903 2.782 1.00 87.06 600 ASP A O 1
ATOM 4779 N N . SER A 1 601 ? 37.938 17.049 2.554 1.00 87.50 601 SER A N 1
ATOM 4780 C CA . SER A 1 601 ? 36.882 16.994 3.566 1.00 87.50 601 SER A CA 1
ATOM 4781 C C . SER A 1 601 ? 35.723 16.088 3.149 1.00 87.50 601 SER A C 1
ATOM 4783 O O . SER A 1 601 ? 35.117 15.461 4.010 1.00 87.50 601 SER A O 1
ATOM 4785 N N . ASP A 1 602 ? 35.425 16.002 1.851 1.00 89.12 602 ASP A N 1
ATOM 4786 C CA . ASP A 1 602 ? 34.342 15.162 1.330 1.00 89.12 602 ASP A CA 1
ATOM 4787 C C . ASP A 1 602 ? 34.714 13.679 1.427 1.00 89.12 602 ASP A C 1
ATOM 4789 O O . ASP A 1 602 ? 33.921 12.852 1.867 1.00 89.12 602 ASP A O 1
ATOM 4793 N N . TYR A 1 603 ? 35.965 13.344 1.109 1.00 89.56 603 TYR A N 1
ATOM 4794 C CA . TYR A 1 603 ? 36.497 11.993 1.294 1.00 89.56 603 TYR A CA 1
ATOM 4795 C C . TYR A 1 603 ? 36.524 11.565 2.767 1.00 89.56 603 TYR A C 1
ATOM 4797 O O . TYR A 1 603 ? 36.243 10.406 3.074 1.00 89.56 603 TYR A O 1
ATOM 4805 N N . ALA A 1 604 ? 36.833 12.492 3.679 1.00 88.00 604 ALA A N 1
ATOM 4806 C CA . ALA A 1 604 ? 36.775 12.236 5.116 1.00 88.00 604 ALA A CA 1
ATOM 4807 C C . ALA A 1 604 ? 35.336 11.965 5.592 1.00 88.00 604 ALA A C 1
ATOM 4809 O O . ALA A 1 604 ? 35.116 11.035 6.363 1.00 88.00 604 ALA A O 1
ATOM 4810 N N . GLU A 1 605 ? 34.351 12.706 5.076 1.00 87.88 605 GLU A N 1
ATOM 4811 C CA . GLU A 1 605 ? 32.933 12.475 5.380 1.00 87.88 605 GLU A CA 1
ATOM 4812 C C . GLU A 1 605 ? 32.455 11.099 4.884 1.00 87.88 605 GLU A C 1
ATOM 4814 O O . GLU A 1 605 ? 31.747 10.389 5.604 1.00 87.88 605 GLU A O 1
ATOM 4819 N N . ILE A 1 606 ? 32.889 10.672 3.688 1.00 89.00 606 ILE A N 1
ATOM 4820 C CA . ILE A 1 606 ? 32.626 9.311 3.194 1.00 89.00 606 ILE A CA 1
ATOM 4821 C C . ILE A 1 606 ? 33.223 8.283 4.162 1.00 89.00 606 ILE A C 1
ATOM 4823 O O . ILE A 1 606 ? 32.498 7.384 4.594 1.00 89.00 606 ILE A O 1
ATOM 4827 N N . ALA A 1 607 ? 34.501 8.424 4.534 1.00 89.06 607 ALA A N 1
ATOM 4828 C CA . ALA A 1 607 ? 35.179 7.500 5.445 1.00 89.06 607 ALA A CA 1
ATOM 4829 C C . ALA A 1 607 ? 34.430 7.362 6.780 1.00 89.06 607 ALA A C 1
ATOM 4831 O O . ALA A 1 607 ? 34.107 6.245 7.188 1.00 89.06 607 ALA A O 1
ATOM 4832 N N . ASP A 1 608 ? 34.087 8.483 7.420 1.00 87.00 608 ASP A N 1
ATOM 4833 C CA . ASP A 1 608 ? 33.368 8.498 8.698 1.00 87.00 608 ASP A CA 1
ATOM 4834 C C . ASP A 1 608 ? 31.985 7.843 8.574 1.00 87.00 608 ASP A C 1
ATOM 4836 O O . ASP A 1 608 ? 31.591 7.041 9.424 1.00 87.00 608 ASP A O 1
ATOM 4840 N N . SER A 1 609 ? 31.268 8.101 7.474 1.00 87.00 609 SER A N 1
ATOM 4841 C CA . SER A 1 609 ? 29.957 7.488 7.233 1.00 87.00 609 SER A CA 1
ATOM 4842 C C . SER A 1 609 ? 30.030 5.964 7.071 1.00 87.00 609 SER A C 1
ATOM 4844 O O . SER A 1 609 ? 29.122 5.251 7.502 1.00 87.00 609 SER A O 1
ATOM 4846 N N . LEU A 1 610 ? 31.114 5.449 6.483 1.00 89.06 610 LEU A N 1
ATOM 4847 C CA . LEU A 1 610 ? 31.315 4.020 6.244 1.00 89.06 610 LEU A CA 1
ATOM 4848 C C . LEU A 1 610 ? 31.656 3.252 7.524 1.00 89.06 610 LEU A C 1
ATOM 4850 O O . LEU A 1 610 ? 31.261 2.093 7.663 1.00 89.06 610 LEU A O 1
ATOM 4854 N N . VAL A 1 611 ? 32.367 3.885 8.461 1.00 84.75 611 VAL A N 1
ATOM 4855 C CA . VAL A 1 611 ? 32.809 3.250 9.711 1.00 84.75 611 VAL A CA 1
ATOM 4856 C C . VAL A 1 611 ? 31.620 2.792 10.561 1.00 84.75 611 VAL A C 1
ATOM 4858 O O . VAL A 1 611 ? 31.711 1.731 11.176 1.00 84.75 611 VAL A O 1
ATOM 4861 N N . ASP A 1 612 ? 30.497 3.510 10.557 1.00 77.69 612 ASP A N 1
ATOM 4862 C CA . ASP A 1 612 ? 29.348 3.180 11.415 1.00 77.69 612 ASP A CA 1
ATOM 4863 C C . ASP A 1 612 ? 28.163 2.544 10.665 1.00 77.69 612 ASP A C 1
ATOM 4865 O O . ASP A 1 612 ? 27.286 1.942 11.289 1.00 77.69 612 ASP A O 1
ATOM 4869 N N . ALA A 1 613 ? 28.148 2.593 9.327 1.00 79.50 613 ALA A N 1
ATOM 4870 C CA . ALA A 1 613 ? 26.990 2.197 8.519 1.00 79.50 613 ALA A CA 1
ATOM 4871 C C . ALA A 1 613 ? 26.541 0.732 8.687 1.00 79.50 613 ALA A C 1
ATOM 4873 O O . ALA A 1 613 ? 25.377 0.410 8.448 1.00 79.50 613 ALA A O 1
ATOM 4874 N N . LEU A 1 614 ? 27.447 -0.169 9.081 1.00 85.69 614 LEU A N 1
ATOM 4875 C CA . LEU A 1 614 ? 27.197 -1.616 9.094 1.00 85.69 614 LEU A CA 1
ATOM 4876 C C . LEU A 1 614 ? 27.223 -2.255 10.485 1.00 85.69 614 LEU A C 1
ATOM 4878 O O . LEU A 1 614 ? 27.084 -3.474 10.594 1.00 85.69 614 LEU A O 1
ATOM 4882 N N . ASP A 1 615 ? 27.351 -1.473 11.557 1.00 83.31 615 ASP A N 1
ATOM 4883 C CA . ASP A 1 615 ? 27.564 -2.019 12.901 1.00 83.31 615 ASP A CA 1
ATOM 4884 C C . ASP A 1 615 ? 26.400 -2.869 13.419 1.00 83.31 615 ASP A C 1
ATOM 4886 O O . ASP A 1 615 ? 26.623 -3.928 14.013 1.00 83.31 615 ASP A O 1
ATOM 4890 N N . ALA A 1 616 ? 25.162 -2.442 13.168 1.00 82.62 616 ALA A N 1
ATOM 4891 C CA . ALA A 1 616 ? 23.973 -3.209 13.532 1.00 82.62 616 ALA A CA 1
ATOM 4892 C C . ALA A 1 616 ? 23.816 -4.464 12.657 1.00 82.62 616 ALA A C 1
ATOM 4894 O O . ALA A 1 616 ? 23.496 -5.542 13.158 1.00 82.62 616 ALA A O 1
ATOM 4895 N N . SER A 1 617 ? 24.092 -4.348 11.353 1.00 83.31 617 SER A N 1
ATOM 4896 C CA . SER A 1 617 ? 23.968 -5.472 10.421 1.00 83.31 617 SER A CA 1
ATOM 4897 C C . SER A 1 617 ? 25.017 -6.554 10.674 1.00 83.31 617 SER A C 1
ATOM 4899 O O . SER A 1 617 ? 24.690 -7.733 10.582 1.00 83.31 617 SER A O 1
ATOM 4901 N N . ALA A 1 618 ? 26.248 -6.178 11.035 1.00 89.31 618 ALA A N 1
ATOM 4902 C CA . ALA A 1 618 ? 27.303 -7.123 11.393 1.00 89.31 618 ALA A CA 1
ATOM 4903 C C . ALA A 1 618 ? 26.912 -7.973 12.615 1.00 89.31 618 ALA A C 1
ATOM 4905 O O . ALA A 1 618 ? 27.124 -9.182 12.629 1.00 89.31 618 ALA A O 1
ATOM 4906 N N . VAL A 1 619 ? 26.282 -7.356 13.620 1.00 89.12 619 VAL A N 1
ATOM 4907 C CA . VAL A 1 619 ? 25.782 -8.046 14.821 1.00 89.12 619 VAL A CA 1
ATOM 4908 C C . VAL A 1 619 ? 24.644 -9.008 14.492 1.00 89.12 619 VAL A C 1
ATOM 4910 O O . VAL A 1 619 ? 24.659 -10.156 14.939 1.00 89.12 619 VAL A O 1
ATOM 4913 N N . ASN A 1 620 ? 23.663 -8.557 13.710 1.00 85.75 620 ASN A N 1
ATOM 4914 C CA . ASN A 1 620 ? 22.524 -9.390 13.333 1.00 85.75 620 ASN A CA 1
ATOM 4915 C C . ASN A 1 620 ? 23.001 -10.607 12.533 1.00 85.75 620 ASN A C 1
ATOM 4917 O O . ASN A 1 620 ? 22.789 -11.742 12.946 1.00 85.75 620 ASN A O 1
ATOM 4921 N N . ASP A 1 621 ? 23.760 -10.390 11.462 1.00 88.75 621 ASP A N 1
ATOM 4922 C CA . ASP A 1 621 ? 24.241 -11.471 10.601 1.00 88.75 621 ASP A CA 1
ATOM 4923 C C . ASP A 1 621 ? 25.132 -12.469 11.373 1.00 88.75 621 ASP A C 1
ATOM 4925 O O . ASP A 1 621 ? 25.029 -13.679 11.166 1.00 88.75 621 ASP A O 1
ATOM 4929 N N . ALA A 1 622 ? 25.948 -11.994 12.326 1.00 92.62 622 ALA A N 1
ATOM 4930 C CA . ALA A 1 622 ? 26.763 -12.847 13.194 1.00 92.62 622 ALA A CA 1
ATOM 4931 C C . ALA A 1 622 ? 25.933 -13.794 14.083 1.00 92.62 622 ALA A C 1
ATOM 4933 O O . ALA A 1 622 ? 26.382 -14.900 14.385 1.00 92.62 622 ALA A O 1
ATOM 4934 N N . THR A 1 623 ? 24.719 -13.397 14.478 1.00 90.62 623 THR A N 1
ATOM 4935 C CA . THR A 1 623 ? 23.839 -14.201 15.348 1.00 90.62 623 THR A CA 1
ATOM 4936 C C . THR A 1 623 ? 23.438 -15.518 14.681 1.00 90.62 623 THR A C 1
ATOM 4938 O O . THR A 1 623 ? 23.409 -16.561 15.335 1.00 90.62 623 THR A O 1
ATOM 4941 N N . VAL A 1 624 ? 23.186 -15.499 13.368 1.00 89.12 624 VAL A N 1
ATOM 4942 C CA . VAL A 1 624 ? 22.834 -16.701 12.594 1.00 89.12 624 VAL A CA 1
ATOM 4943 C C . VAL A 1 624 ? 24.017 -17.663 12.507 1.00 89.12 624 VAL A C 1
ATOM 4945 O O . VAL A 1 624 ? 23.842 -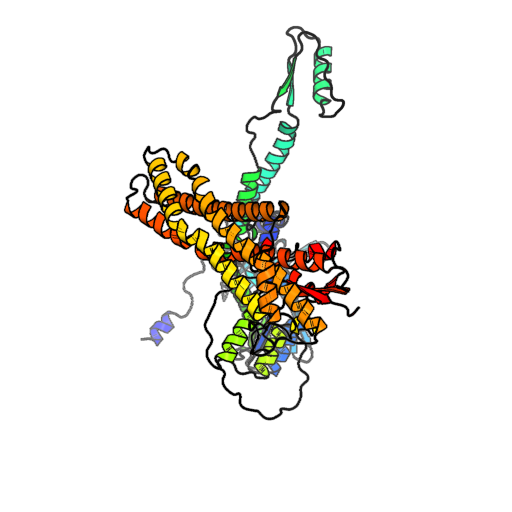18.854 12.746 1.00 89.12 624 VAL A O 1
ATOM 4948 N N . LEU A 1 625 ? 25.226 -17.150 12.246 1.00 92.56 625 LEU A N 1
ATOM 4949 C CA . LEU A 1 625 ? 26.447 -17.964 12.186 1.00 92.56 625 LEU A CA 1
ATOM 4950 C C . LEU A 1 625 ? 26.725 -18.668 13.522 1.00 92.56 625 LEU A C 1
ATOM 4952 O O . LEU A 1 625 ? 27.102 -19.838 13.552 1.00 92.56 625 LEU A O 1
ATOM 4956 N N . VAL A 1 626 ? 26.547 -17.947 14.630 1.00 94.81 626 VAL A N 1
ATOM 4957 C CA . VAL A 1 626 ? 26.780 -18.468 15.982 1.00 94.81 626 VAL A CA 1
ATOM 4958 C C . VAL A 1 626 ? 25.724 -19.501 16.360 1.00 94.81 626 VAL A C 1
ATOM 4960 O O . VAL A 1 626 ? 26.073 -20.549 16.901 1.00 94.81 626 VAL A O 1
ATOM 4963 N N . SER A 1 627 ? 24.458 -19.254 16.029 1.00 92.88 627 SER A N 1
ATOM 4964 C CA . SER A 1 627 ? 23.373 -20.203 16.295 1.00 92.88 627 SER A CA 1
ATOM 4965 C C . SER A 1 627 ? 23.504 -21.483 15.471 1.00 92.88 627 SER A C 1
ATOM 4967 O O . SER A 1 627 ? 23.311 -22.565 16.017 1.00 92.88 627 SER A O 1
ATOM 4969 N N . GLU A 1 628 ? 23.922 -21.386 14.205 1.00 92.94 628 GLU A N 1
ATOM 4970 C CA . GLU A 1 628 ? 24.240 -22.549 13.361 1.00 92.94 628 GLU A CA 1
ATOM 4971 C C . GLU A 1 628 ? 25.415 -23.353 13.940 1.00 92.94 628 GLU A C 1
ATOM 4973 O O . GLU A 1 628 ? 25.323 -24.568 14.097 1.00 92.94 628 GLU A O 1
ATOM 4978 N N . ALA A 1 629 ? 26.505 -22.687 14.343 1.00 94.12 629 ALA A N 1
ATOM 4979 C CA . ALA A 1 629 ? 27.649 -23.363 14.958 1.00 94.12 629 ALA A CA 1
ATOM 4980 C C . ALA A 1 629 ? 27.280 -24.060 16.277 1.00 94.12 629 ALA A C 1
ATOM 4982 O O . ALA A 1 629 ? 27.745 -25.173 16.538 1.00 94.12 629 ALA A O 1
ATOM 4983 N N . LEU A 1 630 ? 26.436 -23.428 17.098 1.00 94.50 630 LEU A N 1
ATOM 4984 C CA . LEU A 1 630 ? 25.919 -24.018 18.328 1.00 94.50 630 LEU A CA 1
ATOM 4985 C C . LEU A 1 630 ? 25.045 -25.241 18.022 1.00 94.50 630 LEU A C 1
ATOM 4987 O O . LEU A 1 630 ? 25.262 -26.294 18.619 1.00 94.50 630 LEU A O 1
ATOM 4991 N N . GLY A 1 631 ? 24.098 -25.110 17.089 1.00 93.50 631 GLY A N 1
ATOM 4992 C CA . GLY A 1 631 ? 23.190 -26.173 16.659 1.00 93.50 631 GLY A CA 1
ATOM 4993 C C . GLY A 1 631 ? 23.932 -27.404 16.143 1.00 93.50 631 GLY A C 1
ATOM 4994 O O . GLY A 1 631 ? 23.684 -28.504 16.628 1.00 93.50 631 GLY A O 1
ATOM 4995 N N . LEU A 1 632 ? 24.923 -27.209 15.269 1.00 92.56 632 LEU A N 1
ATOM 4996 C CA . LEU A 1 632 ? 25.780 -28.284 14.755 1.00 92.56 632 LEU A CA 1
ATOM 4997 C C . LEU A 1 632 ? 26.583 -28.974 15.862 1.00 92.56 632 LEU A C 1
ATOM 4999 O O . LEU A 1 632 ? 26.735 -30.191 15.860 1.00 92.56 632 LEU A O 1
ATOM 5003 N N . GLY A 1 633 ? 27.088 -28.209 16.834 1.00 92.31 633 GLY A N 1
ATOM 5004 C CA . GLY A 1 633 ? 27.774 -28.781 17.991 1.00 92.31 633 GLY A CA 1
ATOM 5005 C C . GLY A 1 633 ? 26.839 -29.646 18.833 1.00 92.31 633 GLY A C 1
ATOM 5006 O O . GLY A 1 633 ? 27.210 -30.732 19.272 1.00 92.31 633 GLY A O 1
ATOM 5007 N N . ARG A 1 634 ? 25.607 -29.180 19.042 1.00 93.75 634 ARG A N 1
ATOM 5008 C CA . ARG A 1 634 ? 24.582 -29.932 19.768 1.00 93.75 634 ARG A CA 1
ATOM 5009 C C . ARG A 1 634 ? 24.184 -31.210 19.022 1.00 93.75 634 ARG A C 1
ATOM 5011 O O . ARG A 1 634 ? 24.150 -32.264 19.648 1.00 93.75 634 ARG A O 1
ATOM 5018 N N . ASP A 1 635 ? 23.925 -31.133 17.716 1.00 93.38 635 ASP A N 1
ATOM 5019 C CA . ASP A 1 635 ? 23.624 -32.296 16.862 1.00 93.38 635 ASP A CA 1
ATOM 5020 C C . ASP A 1 635 ? 24.755 -33.326 16.913 1.00 93.38 635 ASP A C 1
ATOM 5022 O O . ASP A 1 635 ? 24.513 -34.475 17.264 1.00 93.38 635 ASP A O 1
ATOM 5026 N N . ALA A 1 636 ? 26.012 -32.916 16.728 1.00 90.94 636 ALA A N 1
ATOM 5027 C CA . ALA A 1 636 ? 27.147 -33.838 16.784 1.00 90.94 636 ALA A CA 1
ATOM 5028 C C . ALA A 1 636 ? 27.233 -34.623 18.110 1.00 90.94 636 ALA A C 1
ATOM 5030 O O . ALA A 1 636 ? 27.585 -35.804 18.121 1.00 90.94 636 ALA A O 1
ATOM 5031 N N . ALA A 1 637 ? 26.914 -33.987 19.244 1.00 90.69 637 ALA A N 1
ATOM 5032 C CA . ALA A 1 637 ? 26.860 -34.675 20.534 1.00 90.69 637 ALA A CA 1
ATOM 5033 C C . ALA A 1 637 ? 25.617 -35.564 20.697 1.00 90.69 637 ALA A C 1
ATOM 5035 O O . ALA A 1 637 ? 25.717 -36.610 21.337 1.00 90.69 637 ALA A O 1
ATOM 5036 N N . ALA A 1 638 ? 24.481 -35.177 20.116 1.00 92.75 638 ALA A N 1
ATOM 5037 C CA . ALA A 1 638 ? 23.267 -35.984 20.110 1.00 92.75 638 ALA A CA 1
ATOM 5038 C C . ALA A 1 638 ? 23.422 -37.243 19.247 1.00 92.75 638 ALA A C 1
ATOM 5040 O O . ALA A 1 638 ? 23.121 -38.333 19.719 1.00 92.75 638 ALA A O 1
ATOM 5041 N N . GLN A 1 639 ? 23.994 -37.129 18.045 1.00 90.81 639 GLN A N 1
ATOM 5042 C CA . GLN A 1 639 ? 24.300 -38.272 17.174 1.00 90.81 639 GLN A CA 1
ATOM 5043 C C . GLN A 1 639 ? 25.236 -39.277 17.864 1.00 90.81 639 GLN A C 1
ATOM 5045 O O . GLN A 1 639 ? 25.047 -40.486 17.762 1.00 90.81 639 GLN A O 1
ATOM 5050 N N . ALA A 1 640 ? 26.214 -38.790 18.637 1.00 89.19 640 ALA A N 1
ATOM 5051 C CA . ALA A 1 640 ? 27.120 -39.642 19.411 1.00 89.19 640 ALA A CA 1
ATOM 5052 C C . ALA A 1 640 ? 26.444 -40.376 20.590 1.00 89.19 640 ALA A C 1
ATOM 5054 O O . ALA A 1 640 ? 27.043 -41.289 21.156 1.00 89.19 640 ALA A O 1
ATOM 5055 N N . ALA A 1 641 ? 25.233 -39.970 20.980 1.00 89.62 641 ALA A N 1
ATOM 5056 C CA . ALA A 1 641 ? 24.429 -40.577 22.041 1.00 89.62 641 ALA A CA 1
ATOM 5057 C C . ALA A 1 641 ? 23.039 -41.006 21.533 1.00 89.62 641 ALA A C 1
ATOM 5059 O O . ALA A 1 641 ? 22.094 -41.088 22.317 1.00 89.62 641 ALA A O 1
ATOM 5060 N N . ALA A 1 642 ? 22.910 -41.254 20.225 1.00 90.25 642 ALA A N 1
ATOM 5061 C CA . ALA A 1 642 ? 21.637 -41.530 19.564 1.00 90.25 642 ALA A CA 1
ATOM 5062 C C . ALA A 1 642 ? 20.903 -42.743 20.155 1.00 90.25 642 ALA A C 1
ATOM 5064 O O . ALA A 1 642 ? 19.679 -42.779 20.167 1.00 90.25 642 ALA A O 1
ATOM 5065 N N . ASP A 1 643 ? 21.644 -43.720 20.682 1.00 90.12 643 ASP A N 1
ATOM 5066 C CA . ASP A 1 643 ? 21.113 -44.935 21.299 1.00 90.12 643 ASP A CA 1
ATOM 5067 C C . ASP A 1 643 ? 20.480 -44.715 22.683 1.00 90.12 643 ASP A C 1
ATOM 5069 O O . ASP A 1 643 ? 19.960 -45.664 23.268 1.00 90.12 643 ASP A O 1
ATOM 5073 N N . GLU A 1 644 ? 20.569 -43.501 23.225 1.00 91.25 644 GLU A N 1
ATOM 5074 C CA . GLU A 1 644 ? 19.993 -43.102 24.511 1.00 91.25 644 GLU A CA 1
ATOM 5075 C C . GLU A 1 644 ? 18.955 -41.983 24.377 1.00 91.25 644 GLU A C 1
ATOM 5077 O O . GLU A 1 644 ? 18.404 -41.555 25.387 1.00 91.25 644 GLU A O 1
ATOM 5082 N N . ILE A 1 645 ? 18.708 -41.478 23.166 1.00 93.06 645 ILE A N 1
ATOM 5083 C CA . ILE A 1 645 ? 17.762 -40.389 22.911 1.00 93.06 645 ILE A CA 1
ATOM 5084 C C . ILE A 1 645 ? 16.464 -40.993 22.378 1.00 93.06 645 ILE A C 1
ATOM 5086 O O . ILE A 1 645 ? 16.455 -41.558 21.286 1.00 93.06 645 ILE A O 1
ATOM 5090 N N . GLY A 1 646 ? 15.371 -40.843 23.128 1.00 89.31 646 GLY A N 1
ATOM 5091 C CA . GLY A 1 646 ? 14.040 -41.258 22.673 1.00 89.31 646 GLY A CA 1
ATOM 5092 C C . GLY A 1 646 ? 13.503 -40.316 21.596 1.00 89.31 646 GLY A C 1
ATOM 5093 O O . GLY A 1 646 ? 13.057 -40.742 20.530 1.00 89.31 646 GLY A O 1
ATOM 5094 N N . SER A 1 647 ? 13.618 -39.010 21.843 1.00 92.56 647 SER A N 1
ATOM 5095 C CA . SER A 1 647 ? 13.177 -37.959 20.927 1.00 92.56 647 SER A CA 1
ATOM 5096 C C . SER A 1 647 ? 13.925 -36.643 21.156 1.00 92.56 647 SER A C 1
ATOM 5098 O O . SER A 1 647 ? 14.641 -36.450 22.144 1.00 92.56 647 SER A O 1
ATOM 5100 N N . ALA A 1 648 ? 13.779 -35.719 20.211 1.00 95.38 648 ALA A N 1
ATOM 5101 C CA . ALA A 1 648 ? 14.171 -34.327 20.371 1.00 95.38 648 ALA A CA 1
ATOM 5102 C C . ALA A 1 648 ? 12.957 -33.437 20.121 1.00 95.38 648 ALA A C 1
ATOM 5104 O O . ALA A 1 648 ? 12.094 -33.798 19.330 1.00 95.38 648 ALA A O 1
ATOM 5105 N N . TYR A 1 649 ? 12.899 -32.256 20.724 1.00 95.00 649 TYR A N 1
ATOM 5106 C CA . TYR A 1 649 ? 11.901 -31.263 20.341 1.00 95.00 649 TYR A CA 1
ATOM 5107 C C . TYR A 1 649 ? 12.516 -29.893 20.101 1.00 95.00 649 TYR A C 1
ATOM 5109 O O . TYR A 1 649 ? 13.551 -29.524 20.667 1.00 95.00 649 TYR A O 1
ATOM 5117 N N . TYR A 1 650 ? 11.870 -29.129 19.228 1.00 95.94 650 TYR A N 1
ATOM 5118 C CA . TYR A 1 650 ? 12.300 -27.782 18.885 1.00 95.94 650 TYR A CA 1
ATOM 5119 C C . TYR A 1 650 ? 11.855 -26.782 19.951 1.00 95.94 650 TYR A C 1
ATOM 5121 O O . TYR A 1 650 ? 10.679 -26.699 20.286 1.00 95.94 650 TYR A O 1
ATOM 5129 N N . SER A 1 651 ? 12.790 -26.013 20.502 1.00 94.62 651 SER A N 1
ATOM 5130 C CA . SER A 1 651 ? 12.519 -25.020 21.537 1.00 94.62 651 SER A CA 1
ATOM 5131 C C . SER A 1 651 ? 12.930 -23.630 21.080 1.00 94.62 651 SER A C 1
ATOM 5133 O O . SER A 1 651 ? 14.060 -23.375 20.658 1.00 94.62 651 SER A O 1
ATOM 5135 N N . THR A 1 652 ? 12.001 -22.697 21.226 1.00 93.31 652 THR A N 1
ATOM 5136 C CA . THR A 1 652 ? 12.200 -21.271 20.961 1.00 93.31 652 THR A CA 1
ATOM 5137 C C . THR A 1 652 ? 12.349 -20.468 22.256 1.00 93.31 652 THR A C 1
ATOM 5139 O O . THR A 1 652 ? 12.294 -19.244 22.238 1.00 93.31 652 THR A O 1
ATOM 5142 N N . ILE A 1 653 ? 12.566 -21.129 23.403 1.00 91.31 653 ILE A N 1
ATOM 5143 C CA . ILE A 1 653 ? 12.561 -20.511 24.743 1.00 91.31 653 ILE A CA 1
ATOM 5144 C C . ILE A 1 653 ? 13.543 -19.333 24.906 1.00 91.31 653 ILE A C 1
ATOM 5146 O O . ILE A 1 653 ? 13.259 -18.391 25.649 1.00 91.31 653 ILE A O 1
ATOM 5150 N N . LEU A 1 654 ? 14.682 -19.367 24.202 1.00 89.62 654 LEU A N 1
ATOM 5151 C CA . LEU A 1 654 ? 15.722 -18.327 24.251 1.00 89.62 654 LEU A CA 1
ATOM 5152 C C . LEU A 1 654 ? 15.420 -17.108 23.369 1.00 89.62 654 LEU A C 1
ATOM 5154 O O . LEU A 1 654 ? 16.082 -16.072 23.487 1.00 89.62 654 LEU A O 1
ATOM 5158 N N . ASP A 1 655 ? 14.456 -17.228 22.462 1.00 85.81 655 ASP A N 1
ATOM 5159 C CA . ASP A 1 655 ? 14.114 -16.190 21.507 1.00 85.81 655 ASP A CA 1
ATOM 5160 C C . ASP A 1 655 ? 12.925 -15.375 22.036 1.00 85.81 655 ASP A C 1
ATOM 5162 O O . ASP A 1 655 ? 11.878 -15.916 22.367 1.00 85.81 655 ASP A O 1
ATOM 5166 N N . ARG A 1 656 ? 13.092 -14.057 22.177 1.00 77.56 656 ARG A N 1
ATOM 5167 C CA . ARG A 1 656 ? 12.019 -13.138 22.618 1.00 77.56 656 ARG A CA 1
ATOM 5168 C C . ARG A 1 656 ? 11.341 -12.424 21.456 1.00 77.56 656 ARG A C 1
ATOM 5170 O O . ARG A 1 656 ? 10.514 -11.539 21.668 1.00 77.56 656 ARG A O 1
ATOM 5177 N N . ASN A 1 657 ? 11.792 -12.716 20.250 1.00 77.00 657 ASN A N 1
ATOM 5178 C CA . ASN A 1 657 ? 11.442 -12.022 19.035 1.00 77.00 657 ASN A CA 1
ATOM 5179 C C . ASN A 1 657 ? 11.295 -13.081 17.940 1.00 77.00 657 ASN A C 1
ATOM 5181 O O . ASN A 1 657 ? 12.068 -13.116 16.983 1.00 77.00 657 ASN A O 1
ATOM 5185 N N . ILE A 1 658 ? 10.331 -13.971 18.176 1.00 81.06 658 ILE A N 1
ATOM 5186 C CA . ILE A 1 658 ? 10.137 -15.237 17.472 1.00 81.06 658 ILE A CA 1
ATOM 5187 C C . ILE A 1 658 ? 9.252 -14.984 16.256 1.00 81.06 658 ILE A C 1
ATOM 5189 O O . ILE A 1 658 ? 8.228 -14.308 16.368 1.00 81.06 658 ILE A O 1
ATOM 5193 N N . CYS A 1 659 ? 9.633 -15.543 15.110 1.00 83.62 659 CYS A N 1
ATOM 5194 C CA . CYS A 1 659 ? 8.790 -15.531 13.913 1.00 83.62 659 CYS A CA 1
ATOM 5195 C C . CYS A 1 659 ? 7.687 -16.599 13.963 1.00 83.62 659 CYS A C 1
ATOM 5197 O O . CYS A 1 659 ? 7.812 -17.594 14.689 1.00 83.62 659 CYS A O 1
ATOM 5199 N N . ASP A 1 660 ? 6.654 -16.431 13.136 1.00 83.75 660 ASP A N 1
ATOM 5200 C CA . ASP A 1 660 ? 5.463 -17.289 13.121 1.00 83.75 660 ASP A CA 1
ATOM 5201 C C . ASP A 1 660 ? 5.793 -18.759 12.809 1.00 83.75 660 ASP A C 1
ATOM 5203 O O . ASP A 1 660 ? 5.231 -19.682 13.400 1.00 83.75 660 ASP A O 1
ATOM 5207 N N . VAL A 1 661 ? 6.780 -19.004 11.947 1.00 87.69 661 VAL A N 1
ATOM 5208 C CA . VAL A 1 661 ? 7.240 -20.368 11.638 1.00 87.69 661 VAL A CA 1
ATOM 5209 C C . VAL A 1 661 ? 7.890 -21.037 12.853 1.00 87.69 661 VAL A C 1
ATOM 5211 O O . VAL A 1 661 ? 7.645 -22.211 13.145 1.00 87.69 661 VAL A O 1
ATOM 5214 N N . CYS A 1 662 ? 8.721 -20.293 13.588 1.00 88.69 662 CYS A N 1
ATOM 5215 C CA . CYS A 1 662 ? 9.417 -20.830 14.753 1.00 88.69 662 CYS A CA 1
ATOM 5216 C C . CYS A 1 662 ? 8.455 -21.070 15.922 1.00 88.69 662 CYS A C 1
ATOM 5218 O O . CYS A 1 662 ? 8.582 -22.104 16.573 1.00 88.69 662 CYS A O 1
ATOM 5220 N N . ILE A 1 663 ? 7.492 -20.172 16.174 1.00 88.31 663 ILE A N 1
ATOM 5221 C CA . ILE A 1 663 ? 6.525 -20.355 17.270 1.00 88.31 663 ILE A CA 1
ATOM 5222 C C . ILE A 1 663 ? 5.593 -21.544 17.011 1.00 88.31 663 ILE A C 1
ATOM 5224 O O . ILE A 1 663 ? 5.301 -22.290 17.939 1.00 88.31 663 ILE A O 1
ATOM 5228 N N . GLN A 1 664 ? 5.185 -21.778 15.757 1.00 89.19 664 GLN A N 1
ATOM 5229 C CA . GLN A 1 664 ? 4.374 -22.945 15.386 1.00 89.19 664 GLN A CA 1
ATOM 5230 C C . GLN A 1 664 ? 5.124 -24.266 15.579 1.00 89.19 664 GLN A C 1
ATOM 5232 O O . GLN A 1 664 ? 4.506 -25.284 15.873 1.00 89.19 664 GLN A O 1
ATOM 5237 N N . SER A 1 665 ? 6.450 -24.236 15.437 1.00 91.50 665 SER A N 1
ATOM 5238 C CA . SER A 1 665 ? 7.308 -25.403 15.650 1.00 91.50 665 SER A CA 1
ATOM 5239 C C . SER A 1 665 ? 7.708 -25.577 17.127 1.00 91.50 665 SER A C 1
ATOM 5241 O O . SER A 1 665 ? 8.350 -26.568 17.470 1.00 91.50 665 SER A O 1
ATOM 5243 N N . ASP A 1 666 ? 7.390 -24.628 18.025 1.00 93.56 666 ASP A N 1
ATOM 5244 C CA . ASP A 1 666 ? 7.804 -24.699 19.432 1.00 93.56 666 ASP A CA 1
ATOM 5245 C C . ASP A 1 666 ? 7.132 -25.870 20.157 1.00 93.56 666 ASP A C 1
ATOM 5247 O O . ASP A 1 666 ? 5.928 -25.895 20.418 1.00 93.56 666 ASP A O 1
ATOM 5251 N N . GLY A 1 667 ? 7.948 -26.837 20.556 1.00 92.69 667 GLY A N 1
ATOM 5252 C CA . GLY A 1 667 ? 7.505 -28.068 21.182 1.00 92.69 667 GLY A CA 1
ATOM 5253 C C . GLY A 1 667 ? 7.209 -29.213 20.245 1.00 92.69 667 GLY A C 1
ATOM 5254 O O . GLY A 1 667 ? 6.746 -30.237 20.737 1.00 92.69 667 GLY A O 1
ATOM 5255 N N . GLU A 1 668 ? 7.434 -29.048 18.944 1.00 94.88 668 GLU A N 1
ATOM 5256 C CA . GLU A 1 668 ? 7.294 -30.137 17.989 1.00 94.88 668 GLU A CA 1
ATOM 5257 C C . GLU A 1 668 ? 8.335 -31.216 18.303 1.00 94.88 668 GLU A C 1
ATOM 5259 O O . GLU A 1 668 ? 9.541 -30.962 18.244 1.00 94.88 668 GLU A O 1
ATOM 5264 N N . GLU A 1 669 ? 7.854 -32.401 18.675 1.00 95.31 669 GLU A N 1
ATOM 5265 C CA . GLU A 1 669 ? 8.669 -33.570 18.988 1.00 95.31 669 GLU A CA 1
ATOM 5266 C C . GLU A 1 669 ? 8.965 -34.366 17.712 1.00 95.31 669 GLU A C 1
ATOM 5268 O O . GLU A 1 669 ? 8.076 -34.654 16.910 1.00 95.31 669 GLU A O 1
ATOM 5273 N N . VAL A 1 670 ? 10.233 -34.712 17.514 1.00 95.00 670 VAL A N 1
ATOM 5274 C CA . VAL A 1 670 ? 10.759 -35.347 16.308 1.00 95.00 670 VAL A CA 1
ATOM 5275 C C . VAL A 1 670 ? 11.750 -36.453 16.656 1.00 95.00 670 VAL A C 1
ATOM 5277 O O . VAL A 1 670 ? 12.506 -36.376 17.627 1.00 95.00 670 VAL A O 1
ATOM 5280 N N . ALA A 1 671 ? 11.786 -37.486 15.815 1.00 93.44 671 ALA A N 1
ATOM 5281 C CA . ALA A 1 671 ? 12.807 -38.522 15.899 1.00 93.44 671 ALA A CA 1
ATOM 5282 C C . ALA A 1 671 ? 14.168 -37.971 15.442 1.00 93.44 671 ALA A C 1
ATOM 5284 O O . ALA A 1 671 ? 14.249 -37.261 14.429 1.00 93.44 671 ALA A O 1
ATOM 5285 N N . LEU A 1 672 ? 15.234 -38.326 16.164 1.00 93.38 672 LEU A N 1
ATOM 5286 C CA . LEU A 1 672 ? 16.607 -37.945 15.826 1.00 93.38 672 LEU A CA 1
ATOM 5287 C C . LEU A 1 672 ? 16.959 -38.403 14.399 1.00 93.38 672 LEU A C 1
ATOM 5289 O O . LEU A 1 672 ? 16.580 -39.496 13.983 1.00 93.38 672 LEU A O 1
ATOM 5293 N N . ALA A 1 673 ? 17.676 -37.561 13.650 1.00 89.75 673 ALA A N 1
ATOM 5294 C CA . ALA A 1 673 ? 18.102 -37.818 12.267 1.00 89.75 673 ALA A CA 1
ATOM 5295 C C . ALA A 1 673 ? 16.969 -38.059 11.238 1.00 89.75 673 ALA A C 1
ATOM 5297 O O . ALA A 1 673 ? 17.233 -38.491 10.115 1.00 89.75 673 ALA A O 1
ATOM 5298 N N . SER A 1 674 ? 15.710 -37.761 11.577 1.00 93.00 674 SER A N 1
ATOM 5299 C CA . SER A 1 674 ? 14.619 -37.709 10.594 1.00 93.00 674 SER A CA 1
ATOM 5300 C C . SER A 1 674 ? 14.756 -36.502 9.654 1.00 93.00 674 SER A C 1
ATOM 5302 O O . SER A 1 674 ? 15.439 -35.527 9.960 1.00 93.00 674 SER A O 1
ATOM 5304 N N . GLU A 1 675 ? 14.065 -36.520 8.512 1.00 93.31 675 GLU A N 1
ATOM 5305 C CA . GLU A 1 675 ? 14.028 -35.358 7.609 1.00 93.31 675 GLU A CA 1
ATOM 5306 C C . GLU A 1 675 ? 13.541 -34.100 8.344 1.00 93.31 675 GLU A C 1
ATOM 5308 O O . GLU A 1 675 ? 14.191 -33.055 8.298 1.00 93.31 675 GLU A O 1
ATOM 5313 N N . ARG A 1 676 ? 12.460 -34.232 9.125 1.00 93.06 676 ARG A N 1
ATOM 5314 C CA . ARG A 1 676 ? 11.893 -33.132 9.909 1.00 93.06 676 ARG A CA 1
ATOM 5315 C C . ARG A 1 676 ? 12.857 -32.604 10.976 1.00 93.06 676 ARG A C 1
ATOM 5317 O O . ARG A 1 676 ? 12.908 -31.399 11.198 1.00 93.06 676 ARG A O 1
ATOM 5324 N N . TYR A 1 677 ? 13.665 -33.473 11.587 1.00 94.38 677 TYR A N 1
ATOM 5325 C CA . TYR A 1 677 ? 14.721 -33.072 12.522 1.00 94.38 677 TYR A CA 1
ATOM 5326 C C . TYR A 1 677 ? 15.725 -32.105 11.878 1.00 94.38 677 TYR A C 1
ATOM 5328 O O . TYR A 1 677 ? 16.039 -31.069 12.463 1.00 94.38 677 TYR A O 1
ATOM 5336 N N . TYR A 1 678 ? 16.181 -32.396 10.656 1.00 93.12 678 TYR A N 1
ATOM 5337 C CA . TYR A 1 678 ? 17.108 -31.516 9.938 1.00 93.12 678 TYR A CA 1
ATOM 5338 C C . TYR A 1 678 ? 16.445 -30.221 9.451 1.00 93.12 678 TYR A C 1
ATOM 5340 O O . TYR A 1 678 ? 17.112 -29.192 9.389 1.00 93.12 678 TYR A O 1
ATOM 5348 N N . GLU A 1 679 ? 15.142 -30.226 9.154 1.00 92.62 679 GLU A N 1
ATOM 5349 C CA . GLU A 1 679 ? 14.408 -28.989 8.840 1.00 92.62 679 GLU A CA 1
ATOM 5350 C C . GLU A 1 679 ? 14.278 -28.050 10.045 1.00 92.62 679 GLU A C 1
ATOM 5352 O O . GLU A 1 679 ? 14.367 -26.829 9.891 1.00 92.62 679 GLU A O 1
ATOM 5357 N N . LEU A 1 680 ? 14.084 -28.622 11.237 1.00 92.88 680 LEU A N 1
ATOM 5358 C CA . LEU A 1 680 ? 14.000 -27.895 12.503 1.00 92.88 680 LEU A CA 1
ATOM 5359 C C . LEU A 1 680 ? 15.374 -27.545 13.087 1.00 92.88 680 LEU A C 1
ATOM 5361 O O . LEU A 1 680 ? 15.440 -26.792 14.059 1.00 92.88 680 LEU A O 1
ATOM 5365 N N . MET A 1 681 ? 16.471 -28.064 12.528 1.00 91.94 681 MET A N 1
ATOM 5366 C CA . MET A 1 681 ? 17.815 -27.775 13.019 1.00 91.94 681 MET A CA 1
ATOM 5367 C C . MET A 1 681 ? 18.063 -26.261 12.993 1.00 91.94 681 MET A C 1
ATOM 5369 O O . MET A 1 681 ? 17.941 -25.654 11.934 1.00 91.94 681 MET A O 1
ATOM 5373 N N . PRO A 1 682 ? 18.400 -25.623 14.128 1.00 90.88 682 PRO A N 1
ATOM 5374 C CA . PRO A 1 682 ? 18.613 -24.189 14.162 1.00 90.88 682 PRO A CA 1
ATOM 5375 C C . PRO A 1 682 ? 19.829 -23.781 13.319 1.00 90.88 682 PRO A C 1
ATOM 5377 O O . PRO A 1 682 ? 20.917 -24.326 13.517 1.00 90.88 682 PRO A O 1
ATOM 5380 N N . PRO A 1 683 ? 19.688 -22.773 12.450 1.00 90.00 683 PRO A N 1
ATOM 5381 C CA . PRO A 1 683 ? 18.459 -22.032 12.182 1.00 90.00 683 PRO A CA 1
ATOM 5382 C C . PRO A 1 683 ? 17.448 -22.839 11.351 1.00 90.00 683 PRO A C 1
ATOM 5384 O O . PRO A 1 683 ? 17.804 -23.339 10.287 1.00 90.00 683 PRO A O 1
ATOM 5387 N N . ASN A 1 684 ? 16.186 -22.903 11.802 1.00 88.94 684 ASN A N 1
ATOM 5388 C CA . ASN A 1 684 ? 15.111 -23.620 11.104 1.00 88.94 684 ASN A CA 1
ATOM 5389 C C . ASN A 1 684 ? 15.045 -23.187 9.627 1.00 88.94 684 ASN A C 1
ATOM 5391 O O . ASN A 1 684 ? 15.102 -21.992 9.324 1.00 88.94 684 ASN A O 1
ATOM 5395 N N . LYS A 1 685 ? 14.904 -24.151 8.710 1.00 88.56 685 LYS A N 1
ATOM 5396 C CA . LYS A 1 685 ? 14.866 -23.929 7.253 1.00 88.56 685 LYS A CA 1
ATOM 5397 C C . LYS A 1 685 ? 13.822 -22.890 6.826 1.00 88.56 685 LYS A C 1
ATOM 5399 O O . LYS A 1 685 ? 14.052 -22.155 5.870 1.00 88.56 685 LYS A O 1
ATOM 5404 N N . GLY A 1 686 ? 12.693 -22.820 7.532 1.00 86.44 686 GLY A N 1
ATOM 5405 C CA . GLY A 1 686 ? 11.622 -21.847 7.306 1.00 86.44 686 GLY A CA 1
ATOM 5406 C C . GLY A 1 686 ? 11.739 -20.563 8.134 1.00 86.44 686 GLY A C 1
ATOM 5407 O O . GLY A 1 686 ? 10.790 -19.789 8.176 1.00 86.44 686 GLY A O 1
ATOM 5408 N N . CYS A 1 687 ? 12.856 -20.322 8.828 1.00 86.19 687 CYS A N 1
ATOM 5409 C CA . CYS A 1 687 ? 12.994 -19.175 9.721 1.00 86.19 687 CYS A CA 1
ATOM 5410 C C . CYS A 1 687 ? 12.895 -17.846 8.959 1.00 86.19 687 CYS A C 1
ATOM 5412 O O . CYS A 1 687 ? 13.801 -17.440 8.223 1.00 86.19 687 CYS A O 1
ATOM 5414 N N . GLU A 1 688 ? 11.821 -17.106 9.220 1.00 85.25 688 GLU A N 1
ATOM 5415 C CA . GLU A 1 688 ? 11.559 -15.822 8.570 1.00 85.25 688 GLU A CA 1
ATOM 5416 C C . GLU A 1 688 ? 12.577 -14.755 8.970 1.00 85.25 688 GLU A C 1
ATOM 5418 O O . GLU A 1 688 ? 12.812 -13.815 8.213 1.00 85.25 688 GLU A O 1
ATOM 5423 N N . SER A 1 689 ? 13.240 -14.893 10.128 1.00 81.19 689 SER A N 1
ATOM 5424 C CA . SER A 1 689 ? 14.293 -13.949 10.520 1.00 81.19 689 SER A CA 1
ATOM 5425 C C . SER A 1 689 ? 15.470 -13.962 9.538 1.00 81.19 689 SER A C 1
ATOM 5427 O O . SER A 1 689 ? 16.057 -12.915 9.276 1.00 81.19 689 SER A O 1
ATOM 5429 N N . ILE A 1 690 ? 15.758 -15.119 8.936 1.00 80.50 690 ILE A N 1
ATOM 5430 C CA . ILE A 1 690 ? 16.802 -15.274 7.919 1.00 80.50 690 ILE A CA 1
ATOM 5431 C C . ILE A 1 690 ? 16.294 -14.760 6.575 1.00 80.50 690 ILE A C 1
ATOM 5433 O O . ILE A 1 690 ? 16.977 -13.975 5.924 1.00 80.50 690 ILE A O 1
ATOM 5437 N N . ALA A 1 691 ? 15.073 -15.145 6.184 1.00 73.56 691 ALA A N 1
ATOM 5438 C CA . ALA A 1 691 ? 14.461 -14.706 4.928 1.00 73.56 691 ALA A CA 1
ATOM 5439 C C . ALA A 1 691 ? 14.283 -13.175 4.858 1.00 73.56 691 ALA A C 1
ATOM 5441 O O . ALA A 1 691 ? 14.460 -12.569 3.805 1.00 73.56 691 ALA A O 1
ATOM 5442 N N . SER A 1 692 ? 13.974 -12.540 5.992 1.00 73.50 692 SER A N 1
ATOM 5443 C CA . SER A 1 692 ? 13.829 -11.084 6.128 1.00 73.50 692 SER A CA 1
ATOM 5444 C C . SER A 1 692 ? 15.154 -10.333 6.297 1.00 73.50 692 SER A C 1
ATOM 5446 O O . SER A 1 692 ? 15.155 -9.104 6.217 1.00 73.50 692 SER A O 1
ATOM 5448 N N . GLY A 1 693 ? 16.261 -11.036 6.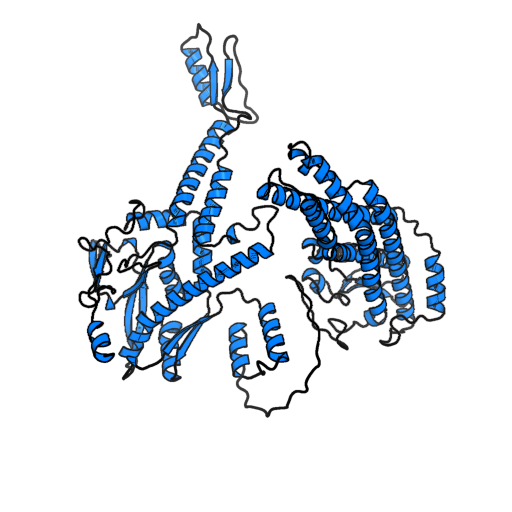564 1.00 73.69 693 GLY A N 1
ATOM 5449 C CA . GLY A 1 693 ? 17.561 -10.439 6.882 1.00 73.69 693 GLY A CA 1
ATOM 5450 C C . GLY A 1 693 ? 17.659 -9.820 8.282 1.00 73.69 693 GLY A C 1
ATOM 5451 O O . GLY A 1 693 ? 18.646 -9.156 8.588 1.00 73.69 693 GLY A O 1
ATOM 5452 N N . SER A 1 694 ? 16.662 -10.024 9.150 1.00 75.94 694 SER A N 1
ATOM 5453 C CA . SER A 1 694 ? 16.725 -9.562 10.545 1.00 75.94 694 SER A CA 1
ATOM 5454 C C . SER A 1 694 ? 17.692 -10.396 11.395 1.00 75.94 694 SER A C 1
ATOM 5456 O O . SER A 1 694 ? 18.262 -9.862 12.344 1.00 75.94 694 SER A O 1
ATOM 5458 N N . ASN A 1 695 ? 17.921 -11.662 11.018 1.00 81.44 695 ASN A N 1
ATOM 5459 C CA . ASN A 1 695 ? 18.985 -12.546 11.501 1.00 81.44 695 ASN A CA 1
ATOM 5460 C C . ASN A 1 695 ? 19.051 -12.676 13.034 1.00 81.44 695 ASN A C 1
ATOM 5462 O O . ASN A 1 695 ? 20.105 -12.530 13.638 1.00 81.44 695 ASN A O 1
ATOM 5466 N N . ARG A 1 696 ? 17.919 -12.965 13.687 1.00 80.12 696 ARG A N 1
ATOM 5467 C CA . ARG A 1 696 ? 17.808 -12.989 15.164 1.00 80.12 696 ARG A CA 1
ATOM 5468 C C . ARG A 1 696 ? 17.638 -14.379 15.777 1.00 80.12 696 ARG A C 1
ATOM 5470 O O . ARG A 1 696 ? 17.370 -14.473 16.968 1.00 80.12 696 ARG A O 1
ATOM 5477 N N . CYS A 1 697 ? 17.786 -15.440 14.983 1.00 86.88 697 CYS A N 1
ATOM 5478 C CA . CYS A 1 697 ? 17.551 -16.817 15.419 1.00 86.88 697 CYS A CA 1
ATOM 5479 C C . CYS A 1 697 ? 18.310 -17.158 16.712 1.00 86.88 697 CYS A C 1
ATOM 5481 O O . CYS A 1 697 ? 19.527 -17.004 16.764 1.00 86.88 697 CYS A O 1
ATOM 5483 N N . ARG A 1 698 ? 17.587 -17.672 17.718 1.00 89.81 698 ARG A N 1
ATOM 5484 C CA . ARG A 1 698 ? 18.133 -18.199 18.989 1.00 89.81 698 ARG A CA 1
ATOM 5485 C C . ARG A 1 698 ? 17.546 -19.555 19.396 1.00 89.81 698 ARG A C 1
ATOM 5487 O O . ARG A 1 698 ? 17.679 -19.985 20.538 1.00 89.81 698 ARG A O 1
ATOM 5494 N N . CYS A 1 699 ? 16.847 -20.207 18.476 1.00 92.25 699 CYS A N 1
ATOM 5495 C CA . CYS A 1 699 ? 16.164 -21.469 18.737 1.00 92.25 699 CYS A CA 1
ATOM 5496 C C . CYS A 1 699 ? 17.169 -22.614 18.952 1.00 92.25 699 CYS A C 1
ATOM 5498 O O . CYS A 1 699 ? 18.306 -22.548 18.483 1.00 92.25 699 CYS A O 1
ATOM 5500 N N . LEU A 1 700 ? 16.754 -23.669 19.650 1.00 94.69 700 LEU A N 1
ATOM 5501 C CA . LEU A 1 700 ? 17.576 -24.850 19.918 1.00 94.69 700 LEU A CA 1
ATOM 5502 C C . LEU A 1 700 ? 16.755 -26.140 19.879 1.00 94.69 700 LEU A C 1
ATOM 5504 O O . LEU A 1 700 ? 15.560 -26.132 20.150 1.00 94.69 700 LEU A O 1
ATOM 5508 N N . LEU A 1 701 ? 17.414 -27.260 19.593 1.00 95.38 701 LEU A N 1
ATOM 5509 C CA . LEU A 1 701 ? 16.846 -28.592 19.805 1.00 95.38 701 LEU A CA 1
ATOM 5510 C C . LEU A 1 701 ? 17.167 -29.066 21.227 1.00 95.38 701 LEU A C 1
ATOM 5512 O O . LEU A 1 701 ? 18.323 -28.996 21.672 1.00 95.38 701 LEU A O 1
ATOM 5516 N N . VAL A 1 702 ? 16.135 -29.524 21.933 1.00 95.75 702 VAL A N 1
ATOM 5517 C CA . VAL A 1 702 ? 16.206 -30.126 23.269 1.00 95.75 702 VAL A CA 1
ATOM 5518 C C . VAL A 1 702 ? 16.093 -31.637 23.110 1.00 95.75 702 VAL A C 1
ATOM 5520 O O . VAL A 1 702 ? 15.183 -32.111 22.439 1.00 95.75 702 VAL A O 1
ATOM 5523 N N . TYR A 1 703 ? 17.017 -32.388 23.705 1.00 95.81 703 TYR A N 1
ATOM 5524 C CA . TYR A 1 703 ? 17.070 -33.848 23.594 1.00 95.81 703 TYR A CA 1
ATOM 5525 C C . TYR A 1 703 ? 16.494 -34.503 24.846 1.00 95.81 703 TYR A C 1
ATOM 5527 O O . TYR A 1 703 ? 16.828 -34.087 25.958 1.00 95.81 703 TYR A O 1
ATOM 5535 N N . ILE A 1 704 ? 15.661 -35.528 24.667 1.00 93.44 704 ILE A N 1
ATOM 5536 C CA . ILE A 1 704 ? 15.068 -36.312 25.752 1.00 93.44 704 ILE A CA 1
ATOM 5537 C C . ILE A 1 704 ? 15.803 -37.648 25.838 1.00 93.44 704 ILE A C 1
ATOM 5539 O O . ILE A 1 704 ? 15.744 -38.460 24.913 1.00 93.44 704 ILE A O 1
ATOM 5543 N N . PHE A 1 705 ? 16.524 -37.858 26.938 1.00 91.38 705 PHE A N 1
ATOM 5544 C CA . PHE A 1 705 ? 17.282 -39.082 27.173 1.00 91.38 705 PHE A CA 1
ATOM 5545 C C . PHE A 1 705 ? 16.429 -40.105 27.927 1.00 91.38 705 PHE A C 1
ATOM 5547 O O . PHE A 1 705 ? 15.870 -39.795 28.978 1.00 91.38 705 PHE A O 1
ATOM 5554 N N . GLU A 1 706 ? 16.357 -41.330 27.414 1.00 85.88 706 GLU A N 1
ATOM 5555 C CA . GLU A 1 706 ? 15.645 -42.432 28.065 1.00 85.88 706 GLU A CA 1
ATOM 5556 C C . GLU A 1 706 ? 16.557 -43.156 29.071 1.00 85.88 706 GLU A C 1
ATOM 5558 O O . GLU A 1 706 ? 17.761 -43.333 28.845 1.00 85.88 706 GLU A O 1
ATOM 5563 N N . GLU A 1 707 ? 15.993 -43.583 30.206 1.00 64.56 707 GLU A N 1
ATOM 5564 C CA . GLU A 1 707 ? 16.676 -44.512 31.111 1.00 64.56 707 GLU A CA 1
ATOM 5565 C C . GLU A 1 707 ? 16.708 -45.903 30.459 1.00 64.56 707 GLU A C 1
ATOM 5567 O O . GLU A 1 707 ? 15.662 -46.471 30.149 1.00 64.56 707 GLU A O 1
ATOM 5572 N N . LYS A 1 708 ? 17.915 -46.436 30.238 1.00 53.25 708 LYS A N 1
ATOM 5573 C CA . LYS A 1 708 ? 18.121 -47.832 29.826 1.00 53.25 708 LYS A CA 1
ATOM 5574 C C . LYS A 1 708 ? 18.004 -48.792 30.999 1.00 53.25 708 LYS A C 1
ATOM 5576 O O . LYS A 1 708 ? 18.599 -48.485 32.059 1.00 53.25 708 LYS A O 1
#

Nearest PDB structures (foldseek):
  4zjn-assembly1_A  TM=8.242E-01  e=2.207E-14  Bacteriophage sp.
  6qjt-assembly1_A  TM=7.780E-01  e=5.288E-15  Oshimavirus P2345
  5ngd-assembly1_D  TM=7.870E-01  e=1.615E-14  Oshimavirus P7426
  8rka-assembly1_A  TM=7.007E-01  e=4.687E-12  Pseudomonas phage JBD30
  8gtd-assembly1_A  TM=6.461E-01  e=1.286E-05  Dinoroseobacter phage vB_DshS-R4C